Protein AF-0000000068163482 (afdb_homodimer)

Secondary structure (DSSP, 8-state):
------------------HHHHHHHHHHHHHHHHHHHHHHHHHHHHHHHHHHHHHHHHH-HHHHHHHHHHHHHHHHHHHHTT-EEEE-SS-EEEEEEETTTTEEEEEEEEEEEE---------------------------------------------SS--EEEEEEEEE-SSEEEEEEEEEETTEEEEEEEEEEETTS-EEEEEEGGGS-HHHHHHHHHHHHHTT-STTHHHHHHHHHHHHHHHHHHHHHHHHHHHT--/------------------SHHHHHHHHHHHHHHHHHHHHHHHHHHHHHHHHHHHHHHHH-HHHHHHHHHHHHHHHHHHHHTT-EEEE-SS-EEEEEEETTTTEEEEEEEEEEEE----------------------------------------------S--EEEEEEEEE-SSEEEEEEEEEETTEEEEEEEEEEETTS-EEEEEEGGGS-HHHHHHHHHHHHHTT-STTHHHHHHHHHHHHHHHHHHHHHHHHHHHT--

Nearest PDB structures (foldseek):
  7pkq-assembly1_N  TM=6.878E-01  e=1.206E-06  Chlamydomonas reinhardtii
  7te3-assembly1_A  TM=6.929E-01  e=3.164E-06  Homo sapiens
  7pkq-assembly1_M  TM=6.744E-01  e=4.201E-06  Chlamydomonas reinhardtii
  7l24-assembly1_A  TM=4.289E-01  e=8.977E+00  Homo sapiens
  7xnr-assembly1_C  TM=1.596E-01  e=1.305E+00  Severe acute respiratory syndrome coronavirus 2

Solvent-accessible surface area (backbone atoms only — not comparable to full-atom values): 29540 Å² total; per-residue (Å²): 136,84,80,78,79,80,78,82,80,79,79,75,81,76,77,76,74,58,67,67,55,55,57,50,49,52,48,48,47,52,49,47,46,50,51,50,50,50,54,53,50,54,39,48,52,54,22,51,54,32,50,50,49,52,52,50,63,73,62,36,61,66,59,51,52,52,49,52,52,32,48,46,48,34,47,50,51,28,61,76,56,58,38,50,76,42,82,52,97,80,38,34,40,30,37,36,78,38,75,76,74,57,25,42,37,36,39,38,37,43,45,62,66,42,64,66,80,69,69,59,75,69,63,72,70,68,73,70,75,66,79,74,79,74,87,70,79,72,83,83,72,86,66,84,70,80,79,68,81,69,75,75,66,74,66,66,71,78,36,73,82,61,30,32,34,41,35,37,38,37,44,37,39,87,67,35,31,41,38,40,31,30,38,32,40,52,76,44,80,40,62,47,32,42,33,36,24,38,66,86,65,49,75,71,36,59,46,64,38,68,74,46,56,72,66,58,47,48,35,51,45,46,34,34,36,53,70,51,56,41,74,72,31,45,63,22,52,51,27,49,17,51,51,48,50,53,51,50,50,53,50,48,45,52,51,52,27,57,70,38,57,127,135,82,82,78,79,82,77,83,80,80,81,76,81,82,79,80,80,65,68,72,67,57,58,60,54,55,53,54,49,52,55,48,49,53,50,35,50,47,32,52,48,26,36,46,51,37,20,50,54,31,49,51,50,52,53,51,62,73,65,38,61,67,61,50,53,52,49,52,53,33,48,47,47,32,47,51,48,26,60,74,57,57,39,50,77,45,82,54,96,78,38,34,39,30,36,36,77,37,74,92,72,59,26,43,38,35,38,36,37,41,41,62,65,43,65,66,77,72,68,63,72,74,62,74,73,71,76,69,79,66,79,77,74,78,75,81,77,82,76,81,78,78,73,81,72,78,81,73,77,76,71,77,66,71,70,63,71,77,42,62,90,62,34,33,34,41,35,35,39,35,42,35,39,90,66,37,31,40,36,40,30,28,36,34,36,71,68,44,78,42,60,45,31,42,32,35,26,37,69,86,64,48,75,72,46,72,47,64,40,66,75,47,54,71,64,56,48,48,54,51,44,53,53,34,37,76,69,52,55,40,72,71,31,48,63,22,51,52,26,49,17,52,51,47,48,52,50,45,49,53,53,30,44,51,50,54,26,59,70,37,56,127

Organism: Acanthamoeba castellanii (strain ATCC 30010 / Neff) (NCBI:txid1257118)

Structure (mmCIF, N/CA/C/O backbone):
data_AF-0000000068163482-model_v1
#
loop_
_entity.id
_entity.type
_entity.pdbx_description
1 polymer 'Mitochondrial glycoprotein'
#
loop_
_atom_site.group_PDB
_atom_site.id
_atom_site.type_symbol
_atom_site.label_atom_id
_atom_site.label_alt_id
_atom_site.label_comp_id
_atom_site.label_asym_id
_atom_site.label_entity_id
_atom_site.label_seq_id
_atom_site.pdbx_PDB_ins_code
_atom_site.Cartn_x
_atom_site.Cartn_y
_atom_site.Cartn_z
_atom_site.occupancy
_atom_site.B_iso_or_equiv
_atom_site.auth_seq_id
_atom_site.auth_comp_id
_atom_site.auth_asym_id
_atom_site.auth_atom_id
_atom_site.pdbx_PDB_model_num
ATOM 1 N N . MET A 1 1 ? -85.688 11.586 39.156 1 23.06 1 MET A N 1
ATOM 2 C CA . MET A 1 1 ? -85.375 10.172 39.031 1 23.06 1 MET A CA 1
ATOM 3 C C . MET A 1 1 ? -85.688 9.656 37.625 1 23.06 1 MET A C 1
ATOM 5 O O . MET A 1 1 ? -86.75 9.18 37.344 1 23.06 1 MET A O 1
ATOM 9 N N . ARG A 1 2 ? -85.25 10.453 36.531 1 25.33 2 ARG A N 1
ATOM 10 C CA . ARG A 1 2 ? -85.562 10.367 35.125 1 25.33 2 ARG A CA 1
ATOM 11 C C . ARG A 1 2 ? -85.125 9.023 34.531 1 25.33 2 ARG A C 1
ATOM 13 O O . ARG A 1 2 ? -84 8.586 34.719 1 25.33 2 ARG A O 1
ATOM 20 N N . ARG A 1 3 ? -86.125 8.062 34.312 1 24.69 3 ARG A N 1
ATOM 21 C CA . ARG A 1 3 ? -86.125 6.66 33.906 1 24.69 3 ARG A CA 1
ATOM 22 C C . ARG A 1 3 ? -85.438 6.488 32.531 1 24.69 3 ARG A C 1
ATOM 24 O O . ARG A 1 3 ? -85.875 7.062 31.547 1 24.69 3 ARG A O 1
ATOM 31 N N . PHE A 1 4 ? -84.062 6.555 32.438 1 29.53 4 PHE A N 1
ATOM 32 C CA . PHE A 1 4 ? -83.25 6.441 31.234 1 29.53 4 PHE A CA 1
ATOM 33 C C . PHE A 1 4 ? -83.562 5.152 30.484 1 29.53 4 PHE A C 1
ATOM 35 O O . PHE A 1 4 ? -83.438 4.059 31.047 1 29.53 4 PHE A O 1
ATOM 42 N N . SER A 1 5 ? -84.625 5.219 29.656 1 27.59 5 SER A N 1
ATOM 43 C CA . SER A 1 5 ? -85.125 4.141 28.812 1 27.59 5 SER A CA 1
ATOM 44 C C . SER A 1 5 ? -84.062 3.445 28.047 1 27.59 5 SER A C 1
ATOM 46 O O . SER A 1 5 ? -83.062 4.094 27.594 1 27.59 5 SER A O 1
ATOM 48 N N . SER A 1 6 ? -83.812 2.09 28.25 1 28.09 6 SER A N 1
ATOM 49 C CA . SER A 1 6 ? -83 0.947 27.875 1 28.09 6 SER A CA 1
ATOM 50 C C . SER A 1 6 ? -83.125 0.635 26.391 1 28.09 6 SER A C 1
ATOM 52 O O . SER A 1 6 ? -84.188 0.1 25.938 1 28.09 6 SER A O 1
ATOM 54 N N . SER A 1 7 ? -82.938 1.639 25.453 1 29.03 7 SER A N 1
ATOM 55 C CA . SER A 1 7 ? -83.125 1.312 24.047 1 29.03 7 SER A CA 1
ATOM 56 C C . SER A 1 7 ? -82.375 0.05 23.656 1 29.03 7 SER A C 1
ATOM 58 O O . SER A 1 7 ? -81.375 -0.261 24.219 1 29.03 7 SER A O 1
ATOM 60 N N . ILE A 1 8 ? -83.062 -0.926 22.922 1 28.77 8 ILE A N 1
ATOM 61 C CA . ILE A 1 8 ? -83 -2.271 22.359 1 28.77 8 ILE A CA 1
ATOM 62 C C . ILE A 1 8 ? -81.812 -2.332 21.359 1 28.77 8 ILE A C 1
ATOM 64 O O . ILE A 1 8 ? -81.875 -1.619 20.359 1 28.77 8 ILE A O 1
ATOM 68 N N . VAL A 1 9 ? -80.5 -2.547 21.797 1 29.45 9 VAL A N 1
ATOM 69 C CA . VAL A 1 9 ? -79.312 -2.721 20.984 1 29.45 9 VAL A CA 1
ATOM 70 C C . VAL A 1 9 ? -79.438 -3.934 20.062 1 29.45 9 VAL A C 1
ATOM 72 O O . VAL A 1 9 ? -79.562 -5.066 20.547 1 29.45 9 VAL A O 1
ATOM 75 N N . ALA A 1 10 ? -80.188 -3.861 18.938 1 29.94 10 ALA A N 1
ATOM 76 C CA . ALA A 1 10 ? -80.375 -4.941 17.969 1 29.94 10 ALA A CA 1
ATOM 77 C C . ALA A 1 10 ? -79.062 -5.496 17.516 1 29.94 10 ALA A C 1
ATOM 79 O O . ALA A 1 10 ? -78.188 -4.734 17.109 1 29.94 10 ALA A O 1
ATOM 80 N N . SER A 1 11 ? -78.562 -6.684 18 1 30.11 11 SER A N 1
ATOM 81 C CA . SER A 1 11 ? -77.375 -7.531 17.719 1 30.11 11 SER A CA 1
ATOM 82 C C . SER A 1 11 ? -77.375 -8.016 16.266 1 30.11 11 SER A C 1
ATOM 84 O O . SER A 1 11 ? -78.188 -8.914 15.914 1 30.11 11 SER A O 1
ATOM 86 N N . GLY A 1 12 ? -77.438 -7.18 15.25 1 29.23 12 GLY A N 1
ATOM 87 C CA . GLY A 1 12 ? -77.438 -7.754 13.914 1 29.23 12 GLY A CA 1
ATOM 88 C C . GLY A 1 12 ? -76.25 -8.719 13.688 1 29.23 12 GLY A C 1
ATOM 89 O O . GLY A 1 12 ? -75.125 -8.461 14.109 1 29.23 12 GLY A O 1
ATOM 90 N N . ARG A 1 13 ? -76.562 -10.094 13.438 1 34.25 13 ARG A N 1
ATOM 91 C CA . ARG A 1 13 ? -75.75 -11.258 13.102 1 34.25 13 ARG A CA 1
ATOM 92 C C . ARG A 1 13 ? -74.875 -10.969 11.906 1 34.25 13 ARG A C 1
ATOM 94 O O . ARG A 1 13 ? -75.312 -10.617 10.828 1 34.25 13 ARG A O 1
ATOM 101 N N . ILE A 1 14 ? -73.688 -10.344 12.141 1 32.22 14 ILE A N 1
ATOM 102 C CA . ILE A 1 14 ? -72.688 -10.25 11.078 1 32.22 14 ILE A CA 1
ATOM 103 C C . ILE A 1 14 ? -72.375 -11.641 10.523 1 32.22 14 ILE A C 1
ATOM 105 O O . ILE A 1 14 ? -72 -12.547 11.273 1 32.22 14 ILE A O 1
ATOM 109 N N . ALA A 1 15 ? -73.062 -12.094 9.477 1 35.25 15 ALA A N 1
ATOM 110 C CA . ALA A 1 15 ? -72.812 -13.281 8.672 1 35.25 15 ALA A CA 1
ATOM 111 C C . ALA A 1 15 ? -71.312 -13.383 8.367 1 35.25 15 ALA A C 1
ATOM 113 O O . ALA A 1 15 ? -70.688 -12.383 8.016 1 35.25 15 ALA A O 1
ATOM 114 N N . SER A 1 16 ? -70.625 -14.352 9.008 1 34.28 16 SER A N 1
ATOM 115 C CA . SER A 1 16 ? -69.25 -14.781 8.844 1 34.28 16 SER A CA 1
ATOM 116 C C . SER A 1 16 ? -68.938 -15.164 7.395 1 34.28 16 SER A C 1
ATOM 118 O O . SER A 1 16 ? -69.562 -16.031 6.832 1 34.28 16 SER A O 1
ATOM 120 N N . SER A 1 17 ? -68.688 -14.156 6.5 1 38.97 17 SER A N 1
ATOM 121 C CA . SER A 1 17 ? -68.188 -14.383 5.148 1 38.97 17 SER A CA 1
ATOM 122 C C . SER A 1 17 ? -67 -15.344 5.145 1 38.97 17 SER A C 1
ATOM 124 O O . SER A 1 17 ? -65.875 -14.922 5.258 1 38.97 17 SER A O 1
ATOM 126 N N . SER A 1 18 ? -67.125 -16.484 5.836 1 38.03 18 SER A N 1
ATOM 127 C CA . SER A 1 18 ? -66.125 -17.516 5.812 1 38.03 18 SER A CA 1
ATOM 128 C C . SER A 1 18 ? -65.875 -18.031 4.398 1 38.03 18 SER A C 1
ATOM 130 O O . SER A 1 18 ? -64.938 -18.797 4.16 1 38.03 18 SER A O 1
ATOM 132 N N . ALA A 1 19 ? -66.875 -17.859 3.523 1 44.88 19 ALA A N 1
ATOM 133 C CA . ALA A 1 19 ? -66.688 -18.562 2.258 1 44.88 19 ALA A CA 1
ATOM 134 C C . ALA A 1 19 ? -65.5 -17.938 1.457 1 44.88 19 ALA A C 1
ATOM 136 O O . ALA A 1 19 ? -64.812 -18.641 0.732 1 44.88 19 ALA A O 1
ATOM 137 N N . LEU A 1 20 ? -65.375 -16.594 1.552 1 44.81 20 LEU A N 1
ATOM 138 C CA . LEU A 1 20 ? -64.375 -16 0.688 1 44.81 20 LEU A CA 1
ATOM 139 C C . LEU A 1 20 ? -62.969 -16.391 1.157 1 44.81 20 LEU A C 1
ATOM 141 O O . LEU A 1 20 ? -62.031 -16.344 0.375 1 44.81 20 LEU A O 1
ATOM 145 N N . VAL A 1 21 ? -62.812 -16.781 2.434 1 43.59 21 VAL A N 1
ATOM 146 C CA . VAL A 1 21 ? -61.469 -17.078 2.887 1 43.59 21 VAL A CA 1
ATOM 147 C C . VAL A 1 21 ? -61.031 -18.453 2.359 1 43.59 21 VAL A C 1
ATOM 149 O O . VAL A 1 21 ? -59.844 -18.672 2.104 1 43.59 21 VAL A O 1
ATOM 152 N N . ARG A 1 22 ? -61.938 -19.406 2.062 1 47.34 22 ARG A N 1
ATOM 153 C CA . ARG A 1 22 ? -61.469 -20.719 1.646 1 47.34 22 ARG A CA 1
ATOM 154 C C . ARG A 1 22 ? -60.969 -20.703 0.204 1 47.34 22 ARG A C 1
ATOM 156 O O . ARG A 1 22 ? -60.062 -21.469 -0.158 1 47.34 22 ARG A O 1
ATOM 163 N N . THR A 1 23 ? -61.562 -19.891 -0.585 1 45.09 23 THR A N 1
ATOM 164 C CA . THR A 1 23 ? -61.094 -19.891 -1.959 1 45.09 23 THR A CA 1
ATOM 165 C C . THR A 1 23 ? -59.75 -19.156 -2.055 1 45.09 23 THR A C 1
ATOM 167 O O . THR A 1 23 ? -58.875 -19.547 -2.836 1 45.09 23 THR A O 1
ATOM 170 N N . ALA A 1 24 ? -59.531 -18.188 -1.186 1 50.47 24 ALA A N 1
ATOM 171 C CA . ALA A 1 24 ? -58.25 -17.516 -1.262 1 50.47 24 ALA A CA 1
ATOM 172 C C . ALA A 1 24 ? -57.125 -18.406 -0.782 1 50.47 24 ALA A C 1
ATOM 174 O O . ALA A 1 24 ? -56 -18.359 -1.31 1 50.47 24 ALA A O 1
ATOM 175 N N . VAL A 1 25 ? -57.5 -19.25 0.17 1 53.38 25 VAL A N 1
ATOM 176 C CA . VAL A 1 25 ? -56.469 -20.156 0.682 1 53.38 25 VAL A CA 1
ATOM 177 C C . VAL A 1 25 ? -56.156 -21.219 -0.365 1 53.38 25 VAL A C 1
ATOM 179 O O . VAL A 1 25 ? -54.969 -21.594 -0.53 1 53.38 25 VAL A O 1
ATOM 182 N N . LEU A 1 26 ? -57.188 -21.609 -0.99 1 54.16 26 LEU A N 1
ATOM 183 C CA . LEU A 1 26 ? -56.906 -22.578 -2.045 1 54.16 26 LEU A CA 1
ATOM 184 C C . LEU A 1 26 ? -56.156 -21.922 -3.193 1 54.16 26 LEU A C 1
ATOM 186 O O . LEU A 1 26 ? -55.312 -22.547 -3.834 1 54.16 26 LEU A O 1
ATOM 190 N N . GLY A 1 27 ? -56.438 -20.734 -3.455 1 54.62 27 GLY A N 1
ATOM 191 C CA . GLY A 1 27 ? -55.688 -20 -4.461 1 54.62 27 GLY A CA 1
ATOM 192 C C . GLY A 1 27 ? -54.281 -19.688 -4.035 1 54.62 27 GLY A C 1
ATOM 193 O O . GLY A 1 27 ? -53.344 -19.703 -4.855 1 54.62 27 GLY A O 1
ATOM 194 N N . GLN A 1 28 ? -54.125 -19.375 -2.742 1 59.38 28 GLN A N 1
ATOM 195 C CA . GLN A 1 28 ? -52.781 -19.078 -2.211 1 59.38 28 GLN A CA 1
ATOM 196 C C . GLN A 1 28 ? -51.906 -20.344 -2.201 1 59.38 28 GLN A C 1
ATOM 198 O O . GLN A 1 28 ? -50.719 -20.266 -2.438 1 59.38 28 GLN A O 1
ATOM 203 N N . GLY A 1 29 ? -52.594 -21.391 -1.874 1 57.44 29 GLY A N 1
ATOM 204 C CA . GLY A 1 29 ? -51.844 -22.641 -1.916 1 57.44 29 GLY A CA 1
ATOM 205 C C . GLY A 1 29 ? -51.344 -23 -3.307 1 57.44 29 GLY A C 1
ATOM 206 O O . GLY A 1 29 ? -50.219 -23.469 -3.473 1 57.44 29 GLY A O 1
ATOM 207 N N . ARG A 1 30 ? -52.281 -22.922 -4.238 1 62.91 30 ARG A N 1
ATOM 208 C CA . ARG A 1 30 ? -51.906 -23.219 -5.613 1 62.91 30 ARG A CA 1
ATOM 209 C C . ARG A 1 30 ? -50.844 -22.25 -6.098 1 62.91 30 ARG A C 1
ATOM 211 O O . ARG A 1 30 ? -49.906 -22.641 -6.805 1 62.91 30 ARG A O 1
ATOM 218 N N . LEU A 1 31 ? -51.062 -20.984 -5.699 1 65.75 31 LEU A N 1
ATOM 219 C CA . LEU A 1 31 ? -50.031 -20 -6.074 1 65.75 31 LEU A CA 1
ATOM 220 C C . LEU A 1 31 ? -48.719 -20.281 -5.379 1 65.75 31 LEU A C 1
ATOM 222 O O . LEU A 1 31 ? -47.656 -20.172 -5.992 1 65.75 31 LEU A O 1
ATOM 226 N N . ALA A 1 32 ? -48.875 -20.719 -4.113 1 69.88 32 ALA A N 1
ATOM 227 C CA . ALA A 1 32 ? -47.688 -21.078 -3.369 1 69.88 32 ALA A CA 1
ATOM 228 C C . ALA A 1 32 ? -47 -22.312 -3.967 1 69.88 32 ALA A C 1
ATOM 230 O O . ALA A 1 32 ? -45.781 -22.375 -4.066 1 69.88 32 ALA A O 1
ATOM 231 N N . ALA A 1 33 ? -47.844 -23.141 -4.355 1 72.88 33 ALA A N 1
ATOM 232 C CA . ALA A 1 33 ? -47.312 -24.359 -4.965 1 72.88 33 ALA A CA 1
ATOM 233 C C . ALA A 1 33 ? -46.656 -24.047 -6.316 1 72.88 33 ALA A C 1
ATOM 235 O O . ALA A 1 33 ? -45.625 -24.609 -6.648 1 72.88 33 ALA A O 1
ATOM 236 N N . THR A 1 34 ? -47.281 -23.156 -7.035 1 77.88 34 THR A N 1
ATOM 237 C CA . THR A 1 34 ? -46.719 -22.75 -8.32 1 77.88 34 THR A CA 1
ATOM 238 C C . THR A 1 34 ? -45.375 -22.031 -8.133 1 77.88 34 THR A C 1
ATOM 240 O O . THR A 1 34 ? -44.438 -22.266 -8.859 1 77.88 34 THR A O 1
ATOM 243 N N . TYR A 1 35 ? -45.375 -21.266 -7.074 1 80.62 35 TYR A N 1
ATOM 244 C CA . TYR A 1 35 ? -44.125 -20.531 -6.805 1 80.62 35 TYR A CA 1
ATOM 245 C C . TYR A 1 35 ? -43.031 -21.484 -6.324 1 80.62 35 TYR A C 1
ATOM 247 O O . TYR A 1 35 ? -41.875 -21.328 -6.699 1 80.62 35 TYR A O 1
ATOM 255 N N . ALA A 1 36 ? -43.5 -22.453 -5.566 1 82.06 36 ALA A N 1
ATOM 256 C CA . ALA A 1 36 ? -42.531 -23.453 -5.082 1 82.06 36 ALA A CA 1
ATOM 257 C C . ALA A 1 36 ? -42 -24.281 -6.234 1 82.06 36 ALA A C 1
ATOM 259 O O . ALA A 1 36 ? -40.781 -24.578 -6.281 1 82.06 36 ALA A O 1
ATOM 260 N N . THR A 1 37 ? -42.844 -24.594 -7.102 1 83.81 37 THR A N 1
ATOM 261 C CA . THR A 1 37 ? -42.438 -25.375 -8.266 1 83.81 37 THR A CA 1
ATOM 262 C C . THR A 1 37 ? -41.5 -24.547 -9.156 1 83.81 37 THR A C 1
ATOM 264 O O . THR A 1 37 ? -40.5 -25.047 -9.672 1 83.81 37 THR A O 1
ATOM 267 N N . LYS A 1 38 ? -41.781 -23.344 -9.305 1 86.06 38 LYS A N 1
ATOM 268 C CA . LYS A 1 38 ? -40.969 -22.469 -10.109 1 86.06 38 LYS A CA 1
ATOM 269 C C . LYS A 1 38 ? -39.562 -22.312 -9.508 1 86.06 38 LYS A C 1
ATOM 271 O O . LYS A 1 38 ? -38.562 -22.297 -10.234 1 86.06 38 LYS A O 1
ATOM 276 N N . LYS A 1 39 ? -39.531 -22.266 -8.172 1 84.25 39 LYS A N 1
ATOM 277 C CA . LYS A 1 39 ? -38.25 -22.156 -7.473 1 84.25 39 LYS A CA 1
ATOM 278 C C . LYS A 1 39 ? -37.406 -23.406 -7.668 1 84.25 39 LYS A C 1
ATOM 280 O O . LYS A 1 39 ? -36.188 -23.328 -7.953 1 84.25 39 LYS A O 1
ATOM 285 N N . ARG A 1 40 ? -38.125 -24.5 -7.66 1 86.94 40 ARG A N 1
ATOM 286 C CA . ARG A 1 40 ? -37.406 -25.766 -7.816 1 86.94 40 ARG A CA 1
ATOM 287 C C . ARG A 1 40 ? -36.906 -25.938 -9.25 1 86.94 40 ARG A C 1
ATOM 289 O O . ARG A 1 40 ? -35.812 -26.438 -9.484 1 86.94 40 ARG A O 1
ATOM 296 N N . ASN A 1 41 ? -37.688 -25.5 -10.141 1 90.31 41 ASN A N 1
ATOM 297 C CA . ASN A 1 41 ? -37.312 -25.594 -11.547 1 90.31 41 ASN A CA 1
ATOM 298 C C . ASN A 1 41 ? -36.125 -24.703 -11.867 1 90.31 41 ASN A C 1
ATOM 300 O O . ASN A 1 41 ? -35.219 -25.109 -12.602 1 90.31 41 ASN A O 1
ATOM 304 N N . ALA A 1 42 ? -36.062 -23.516 -11.289 1 91.38 42 ALA A N 1
ATOM 305 C CA . ALA A 1 42 ? -34.938 -22.594 -11.523 1 91.38 42 ALA A CA 1
ATOM 306 C C . ALA A 1 42 ? -33.625 -23.156 -10.992 1 91.38 42 ALA A C 1
ATOM 308 O O . ALA A 1 42 ? -32.594 -23.031 -11.641 1 91.38 42 ALA A O 1
ATOM 309 N N . GLU A 1 43 ? -33.719 -23.797 -9.844 1 93.5 43 GLU A N 1
ATOM 310 C CA . GLU A 1 43 ? -32.531 -24.391 -9.273 1 93.5 43 GLU A CA 1
ATOM 311 C C . GLU A 1 43 ? -32.031 -25.578 -10.109 1 93.5 43 GLU A C 1
ATOM 313 O O . GLU A 1 43 ? -30.844 -25.766 -10.305 1 93.5 43 GLU A O 1
ATOM 318 N N . THR A 1 44 ? -32.969 -26.328 -10.562 1 94.12 44 THR A N 1
ATOM 319 C CA . THR A 1 44 ? -32.625 -27.469 -11.406 1 94.12 44 THR A CA 1
ATOM 320 C C . THR A 1 44 ? -31.938 -27.016 -12.695 1 94.12 44 THR A C 1
ATOM 322 O O . THR A 1 44 ? -31.016 -27.656 -13.172 1 94.12 44 THR A O 1
ATOM 325 N N . GLU A 1 45 ? -32.438 -25.969 -13.242 1 95.06 45 GLU A N 1
ATOM 326 C CA . GLU A 1 45 ? -31.828 -25.422 -14.453 1 95.06 45 GLU A CA 1
ATOM 327 C C . GLU A 1 45 ? -30.406 -24.938 -14.18 1 95.06 45 GLU A C 1
ATOM 329 O O . GLU A 1 45 ? -29.5 -25.125 -15.008 1 95.06 45 GLU A O 1
ATOM 334 N N . LEU A 1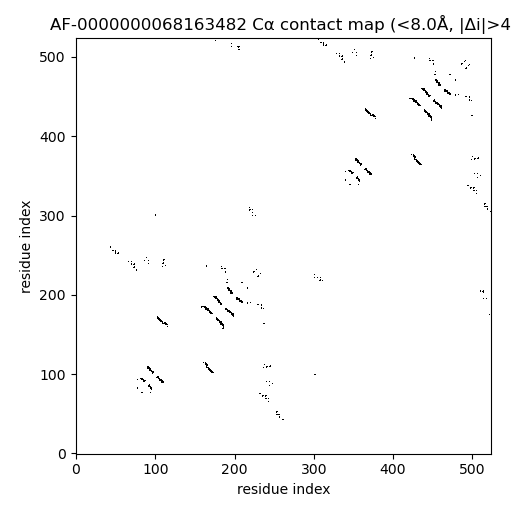 46 ? -30.156 -24.266 -13.078 1 96.19 46 LEU A N 1
ATOM 335 C CA . LEU A 1 46 ? -28.828 -23.828 -12.68 1 96.19 46 LEU A CA 1
ATOM 336 C C . LEU A 1 46 ? -27.891 -25.016 -12.523 1 96.19 46 LEU A C 1
ATOM 338 O O . LEU A 1 46 ? -26.75 -24.984 -13 1 96.19 46 LEU A O 1
ATOM 342 N N . HIS A 1 47 ? -28.438 -26.062 -11.891 1 96.62 47 HIS A N 1
ATOM 343 C CA . HIS A 1 47 ? -27.672 -27.281 -11.711 1 96.62 47 HIS A CA 1
ATOM 344 C C . HIS A 1 47 ? -27.25 -27.875 -13.047 1 96.62 47 HIS A C 1
ATOM 346 O O . HIS A 1 47 ? -26.094 -28.266 -13.227 1 96.62 47 HIS A O 1
ATOM 352 N N . SER A 1 48 ? -28.188 -27.922 -13.93 1 96.81 48 SER A N 1
ATOM 353 C CA . SER A 1 48 ? -27.922 -28.516 -15.234 1 96.81 48 SER A CA 1
ATOM 354 C C . SER A 1 48 ? -26.844 -27.734 -15.984 1 96.81 48 SER A C 1
ATOM 356 O O . SER A 1 48 ? -26.016 -28.328 -16.672 1 96.81 48 SER A O 1
ATOM 358 N N . TYR A 1 49 ? -26.938 -26.438 -15.914 1 97.12 49 TYR A N 1
ATOM 359 C CA . TYR A 1 49 ? -25.922 -25.609 -16.562 1 97.12 49 TYR A CA 1
ATOM 360 C C . TYR A 1 49 ? -24.531 -25.969 -16.047 1 97.12 49 TYR A C 1
ATOM 362 O O . TYR A 1 49 ? -23.609 -26.188 -16.844 1 97.12 49 TYR A O 1
ATOM 370 N N . PHE A 1 50 ? -24.375 -26.078 -14.789 1 97.56 50 PHE A N 1
ATOM 371 C CA . PHE A 1 50 ? -23.062 -26.266 -14.211 1 97.56 50 PHE A CA 1
ATOM 372 C C . PHE A 1 50 ? -22.609 -27.719 -14.359 1 97.56 50 PHE A C 1
ATOM 374 O O . PHE A 1 50 ? -21.422 -28 -14.445 1 97.56 50 PHE A O 1
ATOM 381 N N . GLU A 1 51 ? -23.547 -28.578 -14.383 1 96.94 51 GLU A N 1
ATOM 382 C CA . GLU A 1 51 ? -23.219 -29.953 -14.703 1 96.94 51 GLU A CA 1
ATOM 383 C C . GLU A 1 51 ? -22.562 -30.062 -16.078 1 96.94 51 GLU A C 1
ATOM 385 O O . GLU A 1 51 ? -21.547 -30.734 -16.25 1 96.94 51 GLU A O 1
ATOM 390 N N . LYS A 1 52 ? -23.141 -29.344 -17 1 97.38 52 LYS A N 1
ATOM 391 C CA . LYS A 1 52 ? -22.578 -29.297 -18.344 1 97.38 52 LYS A CA 1
ATOM 392 C C . LYS A 1 52 ? -21.203 -28.625 -18.344 1 97.38 52 LYS A C 1
ATOM 394 O O . LYS A 1 52 ? -20.297 -29.047 -19.047 1 97.38 52 LYS A O 1
ATOM 399 N N . GLU A 1 53 ? -21.062 -27.609 -17.609 1 96.75 53 GLU A N 1
ATOM 400 C CA . GLU A 1 53 ? -19.797 -26.875 -17.516 1 96.75 53 GLU A CA 1
ATOM 401 C C . GLU A 1 53 ? -18.688 -27.766 -16.969 1 96.75 53 GLU A C 1
ATOM 403 O O . GLU A 1 53 ? -17.562 -27.75 -17.484 1 96.75 53 GLU A O 1
ATOM 408 N N . VAL A 1 54 ? -18.969 -28.547 -15.969 1 95.94 54 VAL A N 1
ATOM 409 C CA . VAL A 1 54 ? -18 -29.453 -15.391 1 95.94 54 VAL A CA 1
ATOM 410 C C . VAL A 1 54 ? -17.562 -30.484 -16.438 1 95.94 54 VAL A C 1
ATOM 412 O O . VAL A 1 54 ? -16.375 -30.781 -16.562 1 95.94 54 VAL A O 1
ATOM 415 N N . GLU A 1 55 ? -18.5 -30.984 -17.125 1 96.12 55 GLU A N 1
ATOM 416 C CA . GLU A 1 55 ? -18.203 -31.953 -18.172 1 96.12 55 GLU A CA 1
ATOM 417 C C . GLU A 1 55 ? -17.297 -31.359 -19.234 1 96.12 55 GLU A C 1
ATOM 419 O O . GLU A 1 55 ? -16.344 -32 -19.688 1 96.12 55 GLU A O 1
ATOM 424 N N . LEU A 1 56 ? -17.547 -30.141 -19.625 1 95.69 56 LEU A N 1
ATOM 425 C CA . LEU A 1 56 ? -16.734 -29.453 -20.625 1 95.69 56 LEU A CA 1
ATOM 426 C C . LEU A 1 56 ? -15.312 -29.266 -20.125 1 95.69 56 LEU A C 1
ATOM 428 O O . LEU A 1 56 ? -14.352 -29.484 -20.875 1 95.69 56 LEU A O 1
ATOM 432 N N . LEU A 1 57 ? -15.148 -28.859 -18.938 1 94.38 57 LEU A N 1
ATOM 433 C CA . LEU A 1 57 ? -13.836 -28.625 -18.344 1 94.38 57 LEU A CA 1
ATOM 434 C C . LEU A 1 57 ? -13.047 -29.922 -18.234 1 94.38 57 LEU A C 1
ATOM 436 O O . LEU A 1 57 ? -11.844 -29.953 -18.5 1 94.38 57 LEU A O 1
ATOM 440 N N . ASP A 1 58 ? -13.805 -31 -17.938 1 93.12 58 ASP A N 1
ATOM 441 C CA . ASP A 1 58 ? -13.156 -32.281 -17.75 1 93.12 58 ASP A CA 1
ATOM 442 C C . ASP A 1 58 ? -12.703 -32.875 -19.078 1 93.12 58 ASP A C 1
ATOM 444 O O . ASP A 1 58 ? -11.742 -33.656 -19.141 1 93.12 58 ASP A O 1
ATOM 448 N N . GLN A 1 59 ? -13.336 -32.438 -20.125 1 93.75 59 GLN A N 1
ATOM 449 C CA . GLN A 1 59 ? -13.055 -33.031 -21.422 1 93.75 59 GLN A CA 1
ATOM 450 C C . GLN A 1 59 ? -12.109 -32.156 -22.25 1 93.75 59 GLN A C 1
ATOM 452 O O . GLN A 1 59 ? -11.672 -32.531 -23.328 1 93.75 59 GLN A O 1
ATOM 457 N N . ASP A 1 60 ? -11.781 -31.047 -21.734 1 93.19 60 ASP A N 1
ATOM 458 C CA . ASP A 1 60 ? -10.945 -30.109 -22.469 1 93.19 60 ASP A CA 1
ATOM 459 C C . ASP A 1 60 ? -9.484 -30.531 -22.438 1 93.19 60 ASP A C 1
ATOM 461 O O . ASP A 1 60 ? -8.711 -30.062 -21.609 1 93.19 60 ASP A O 1
ATOM 465 N N . GLU A 1 61 ? -9.078 -31.281 -23.391 1 93.75 61 GLU A N 1
ATOM 466 C CA . GLU A 1 61 ? -7.727 -31.828 -23.438 1 93.75 61 GLU A CA 1
ATOM 467 C C . GLU A 1 61 ? -6.691 -30.75 -23.75 1 93.75 61 GLU A C 1
ATOM 469 O O . GLU A 1 61 ? -5.559 -30.828 -23.266 1 93.75 61 GLU A O 1
ATOM 474 N N . GLU A 1 62 ? -7.074 -29.828 -24.484 1 92.75 62 GLU A N 1
ATOM 475 C CA . GLU A 1 62 ? -6.168 -28.734 -24.797 1 92.75 62 GLU A CA 1
ATOM 476 C C . GLU A 1 62 ? -5.824 -27.922 -23.547 1 92.75 62 GLU A C 1
ATOM 478 O O . GLU A 1 62 ? -4.664 -27.578 -23.328 1 92.75 62 GLU A O 1
ATOM 483 N N . ALA A 1 63 ? -6.812 -27.625 -22.781 1 90.94 63 ALA A N 1
ATOM 484 C CA . ALA A 1 63 ? -6.594 -26.891 -21.531 1 90.94 63 ALA A CA 1
ATOM 485 C C . ALA A 1 63 ? -5.707 -27.688 -20.578 1 90.94 63 ALA A C 1
ATOM 487 O O . ALA A 1 63 ? -4.848 -27.109 -19.906 1 90.94 63 ALA A O 1
ATOM 488 N N . LYS A 1 64 ? -5.922 -28.922 -20.562 1 93.19 64 LYS A N 1
ATOM 489 C CA . LYS A 1 64 ? -5.113 -29.781 -19.703 1 93.19 64 LYS A CA 1
ATOM 490 C C . LYS A 1 64 ? -3.652 -29.766 -20.141 1 93.19 64 LYS A C 1
ATOM 492 O O . LYS A 1 64 ? -2.75 -29.734 -19.297 1 93.19 64 LYS A O 1
ATOM 497 N N . THR A 1 65 ? -3.494 -29.859 -21.391 1 95.31 65 THR A N 1
ATOM 498 C CA . THR A 1 65 ? -2.135 -29.828 -21.922 1 95.31 65 THR A CA 1
ATOM 499 C C . THR A 1 65 ? -1.459 -28.5 -21.609 1 95.31 65 THR A C 1
ATOM 501 O O . THR A 1 65 ? -0.289 -28.469 -21.219 1 95.31 65 THR A O 1
ATOM 504 N N . GLN A 1 66 ? -2.178 -27.438 -21.781 1 94 66 GLN A N 1
ATOM 505 C CA . GLN A 1 66 ? -1.65 -26.125 -21.469 1 94 66 GLN A CA 1
ATOM 506 C C . GLN A 1 66 ? -1.298 -26 -19.984 1 94 66 GLN A C 1
ATOM 508 O O . GLN A 1 66 ? -0.259 -25.438 -19.625 1 94 66 GLN A O 1
ATOM 513 N N . ASP A 1 67 ? -2.131 -26.547 -19.188 1 94.12 67 ASP A N 1
ATOM 514 C CA . ASP A 1 67 ? -1.886 -26.516 -17.75 1 94.12 67 ASP A CA 1
ATOM 515 C C . ASP A 1 67 ? -0.605 -27.266 -17.391 1 94.12 67 ASP A C 1
ATOM 517 O O . ASP A 1 67 ? 0.148 -26.844 -16.516 1 94.12 67 ASP A O 1
ATOM 521 N N . GLN A 1 68 ? -0.45 -28.344 -18.047 1 95.94 68 GLN A N 1
ATOM 522 C CA . GLN A 1 68 ? 0.751 -29.141 -17.797 1 95.94 68 GLN A CA 1
ATOM 523 C C . GLN A 1 68 ? 2.01 -28.359 -18.172 1 95.94 68 GLN A C 1
ATOM 525 O O . GLN A 1 68 ? 3.018 -28.422 -17.469 1 95.94 68 GLN A O 1
ATOM 530 N N . GLU A 1 69 ? 1.943 -27.656 -19.219 1 96.12 69 GLU A N 1
ATOM 531 C CA . GLU A 1 69 ? 3.074 -26.844 -19.656 1 96.12 69 GLU A CA 1
ATOM 532 C C . GLU A 1 69 ? 3.348 -25.719 -18.656 1 96.12 69 GLU A C 1
ATOM 534 O O . GLU A 1 69 ? 4.504 -25.422 -18.344 1 96.12 69 GLU A O 1
ATOM 539 N N . LEU A 1 70 ? 2.336 -25.109 -18.281 1 95.62 70 LEU A N 1
ATOM 540 C CA . LEU A 1 70 ? 2.465 -24.031 -17.297 1 95.62 70 LEU A CA 1
ATOM 541 C C . LEU A 1 70 ? 3.023 -24.562 -15.977 1 95.62 70 LEU A C 1
ATOM 543 O O . LEU A 1 70 ? 3.877 -23.938 -15.359 1 95.62 70 LEU A O 1
ATOM 547 N N . GLN A 1 71 ? 2.52 -25.734 -15.625 1 96.44 71 GLN A N 1
ATOM 548 C CA . GLN A 1 71 ? 3.029 -26.359 -14.414 1 96.44 71 GLN A CA 1
ATOM 549 C C . GLN A 1 71 ? 4.52 -26.656 -14.531 1 96.44 71 GLN A C 1
ATOM 551 O O . GLN A 1 71 ? 5.273 -26.484 -13.57 1 96.44 71 GLN A O 1
ATOM 556 N N . LYS A 1 72 ? 4.902 -27.062 -15.648 1 96.88 72 LYS A N 1
ATOM 557 C CA . LYS A 1 72 ? 6.316 -27.359 -15.883 1 96.88 72 LYS A CA 1
ATOM 558 C C . LYS A 1 72 ? 7.168 -26.094 -15.734 1 96.88 72 LYS A C 1
ATOM 560 O O . LYS A 1 72 ? 8.25 -26.156 -15.148 1 96.88 72 LYS A O 1
ATOM 565 N N . ARG A 1 73 ? 6.711 -24.984 -16.25 1 94.75 73 ARG A N 1
ATOM 566 C CA . ARG A 1 73 ? 7.422 -23.719 -16.125 1 94.75 73 ARG A CA 1
ATOM 567 C C . ARG A 1 73 ? 7.602 -23.328 -14.664 1 94.75 73 ARG A C 1
ATOM 569 O O . ARG A 1 73 ? 8.688 -22.906 -14.258 1 94.75 73 ARG A O 1
ATOM 576 N N . LEU A 1 74 ? 6.586 -23.5 -13.945 1 96.12 74 LEU A N 1
ATOM 577 C CA . LEU A 1 74 ? 6.629 -23.188 -12.523 1 96.12 74 LEU A CA 1
ATOM 578 C C . LEU A 1 74 ? 7.578 -24.125 -11.789 1 96.12 74 LEU A C 1
ATOM 580 O O . LEU A 1 74 ? 8.398 -23.672 -10.984 1 96.12 74 LEU A O 1
ATOM 584 N N . ASP A 1 75 ? 7.492 -25.391 -12.109 1 96.75 75 ASP A N 1
ATOM 585 C CA . ASP A 1 75 ? 8.336 -26.391 -11.469 1 96.75 75 ASP A CA 1
ATOM 586 C C . ASP A 1 75 ? 9.805 -26.172 -11.805 1 96.75 75 ASP A C 1
ATOM 588 O O . ASP A 1 75 ? 10.68 -26.344 -10.945 1 96.75 75 ASP A O 1
ATOM 592 N N . ASP A 1 76 ? 10.055 -25.859 -13.008 1 96.81 76 ASP A N 1
ATOM 593 C CA . ASP A 1 76 ? 11.43 -25.625 -13.43 1 96.81 76 ASP A CA 1
ATOM 594 C C . ASP A 1 76 ? 12.047 -24.453 -12.664 1 96.81 76 ASP A C 1
ATOM 596 O O . ASP A 1 76 ? 13.188 -24.547 -12.203 1 96.81 76 ASP A O 1
ATOM 600 N N . TRP A 1 77 ? 11.328 -23.438 -12.562 1 96 77 TRP A N 1
ATOM 601 C CA . TRP A 1 77 ? 11.789 -22.297 -11.789 1 96 77 TRP A CA 1
ATOM 602 C C . TRP A 1 77 ? 12.008 -22.672 -10.328 1 96 77 TRP A C 1
ATOM 604 O O . TRP A 1 77 ? 13.055 -22.359 -9.75 1 96 77 TRP A O 1
ATOM 614 N N . ALA A 1 78 ? 11.039 -23.344 -9.734 1 96.81 78 ALA A N 1
ATOM 615 C CA . ALA A 1 78 ? 11.102 -23.734 -8.328 1 96.81 78 ALA A CA 1
ATOM 616 C C . ALA A 1 78 ? 12.305 -24.641 -8.07 1 96.81 78 ALA A C 1
ATOM 618 O O . ALA A 1 78 ? 13.016 -24.469 -7.074 1 96.81 78 ALA A O 1
ATOM 619 N N . LYS A 1 79 ? 12.508 -25.562 -8.977 1 96.25 79 LYS A N 1
ATOM 620 C CA . LYS A 1 79 ? 13.617 -26.5 -8.836 1 96.25 79 LYS A CA 1
ATOM 621 C C . LYS A 1 79 ? 14.961 -25.781 -8.969 1 96.25 79 LYS A C 1
ATOM 623 O O . LYS A 1 79 ? 15.875 -26.016 -8.18 1 96.25 79 LYS A O 1
ATOM 628 N N . ARG A 1 80 ? 15.047 -24.922 -9.906 1 94.38 80 ARG A N 1
ATOM 629 C CA . ARG A 1 80 ? 16.281 -24.203 -10.188 1 94.38 80 ARG A CA 1
ATOM 630 C C . ARG A 1 80 ? 16.719 -23.375 -8.984 1 94.38 80 ARG A C 1
ATOM 632 O O . ARG A 1 80 ? 17.906 -23.266 -8.688 1 94.38 80 ARG A O 1
ATOM 639 N N . PHE A 1 81 ? 15.758 -22.875 -8.281 1 94.81 81 PHE A N 1
ATOM 640 C CA . PHE A 1 81 ? 16.094 -21.953 -7.199 1 94.81 81 PHE A CA 1
ATOM 641 C C . PHE A 1 81 ? 15.703 -22.547 -5.848 1 94.81 81 PHE A C 1
ATOM 643 O O . PHE A 1 81 ? 15.617 -21.812 -4.852 1 94.81 81 PHE A O 1
ATOM 650 N N . HIS A 1 82 ? 15.367 -23.797 -5.797 1 95 82 HIS A N 1
ATOM 651 C CA . HIS A 1 82 ? 15.172 -24.594 -4.594 1 95 82 HIS A CA 1
ATOM 652 C C . HIS A 1 82 ? 13.992 -24.078 -3.775 1 95 82 HIS A C 1
ATOM 654 O O . HIS A 1 82 ? 14.078 -23.969 -2.551 1 95 82 HIS A O 1
ATOM 660 N N . PHE A 1 83 ? 12.93 -23.734 -4.453 1 97.31 83 PHE A N 1
ATOM 661 C CA . PHE A 1 83 ? 11.703 -23.328 -3.77 1 97.31 83 PHE A CA 1
ATOM 662 C C . PHE A 1 83 ? 10.75 -24.5 -3.604 1 97.31 83 PHE A C 1
ATOM 664 O O . PHE A 1 83 ? 10.648 -25.359 -4.492 1 97.31 83 PHE A O 1
ATOM 671 N N . ASN A 1 84 ? 10.102 -24.5 -2.451 1 97.81 84 ASN A N 1
ATOM 672 C CA . ASN A 1 84 ? 8.891 -25.297 -2.268 1 97.81 84 ASN A CA 1
ATOM 673 C C . ASN A 1 84 ? 7.637 -24.469 -2.523 1 97.81 84 ASN A C 1
ATOM 675 O O . ASN A 1 84 ? 7.363 -23.516 -1.806 1 97.81 84 ASN A O 1
ATOM 679 N N . VAL A 1 85 ? 6.84 -24.875 -3.516 1 97.38 85 VAL A N 1
ATOM 680 C CA . VAL A 1 85 ? 5.703 -24.062 -3.928 1 97.38 85 VAL A CA 1
ATOM 681 C C . VAL A 1 85 ? 4.41 -24.672 -3.4 1 97.38 85 VAL A C 1
ATOM 683 O O . VAL A 1 85 ? 4.188 -25.875 -3.531 1 97.38 85 VAL A O 1
ATOM 686 N N . ASN A 1 86 ? 3.623 -23.859 -2.799 1 95.69 86 ASN A N 1
ATOM 687 C CA . ASN A 1 86 ? 2.291 -24.219 -2.326 1 95.69 86 ASN A CA 1
ATOM 688 C C . ASN A 1 86 ? 1.223 -23.281 -2.881 1 95.69 86 ASN A C 1
ATOM 690 O O . ASN A 1 86 ? 1.297 -22.078 -2.691 1 95.69 86 ASN A O 1
ATOM 694 N N . MET A 1 87 ? 0.327 -23.859 -3.576 1 91.44 87 MET A N 1
ATOM 695 C CA . MET A 1 87 ? -0.784 -23.078 -4.105 1 91.44 87 MET A CA 1
ATOM 696 C C . MET A 1 87 ? -1.927 -23 -3.1 1 91.44 87 MET A C 1
ATOM 698 O O . MET A 1 87 ? -2.682 -23.969 -2.938 1 91.44 87 MET A O 1
ATOM 702 N N . GLY A 1 88 ? -2.006 -21.906 -2.408 1 87.44 88 GLY A N 1
ATOM 703 C CA . GLY A 1 88 ? -3.09 -21.719 -1.456 1 87.44 88 GLY A CA 1
ATOM 704 C C . GLY A 1 88 ? -4.352 -21.156 -2.088 1 87.44 88 GLY A C 1
ATOM 705 O O . GLY A 1 88 ? -4.391 -20.906 -3.295 1 87.44 88 GLY A O 1
ATOM 706 N N . ALA A 1 89 ? -5.355 -20.969 -1.246 1 85.25 89 ALA A N 1
ATOM 707 C CA . ALA A 1 89 ? -6.648 -20.484 -1.717 1 85.25 89 ALA A CA 1
ATOM 708 C C . ALA A 1 89 ? -6.551 -19.031 -2.182 1 85.25 89 ALA A C 1
ATOM 710 O O . ALA A 1 89 ? -7.203 -18.641 -3.154 1 85.25 89 ALA A O 1
ATOM 711 N N . THR A 1 90 ? -5.781 -18.234 -1.562 1 90.25 90 THR A N 1
ATOM 712 C CA . THR A 1 90 ? -5.793 -16.797 -1.834 1 90.25 90 THR A CA 1
ATOM 713 C C . THR A 1 90 ? -4.469 -16.359 -2.449 1 90.25 90 THR A C 1
ATOM 715 O O . THR A 1 90 ? -4.383 -15.273 -3.031 1 90.25 90 THR A O 1
ATOM 718 N N . GLU A 1 91 ? -3.428 -17.266 -2.199 1 92.5 91 GLU A N 1
ATOM 719 C CA . GLU A 1 91 ? -2.111 -16.891 -2.705 1 92.5 91 GLU A CA 1
ATOM 720 C C . GLU A 1 91 ? -1.261 -18.125 -2.992 1 92.5 91 GLU A C 1
ATOM 722 O O . GLU A 1 91 ? -1.553 -19.219 -2.498 1 92.5 91 GLU A O 1
ATOM 727 N N . ILE A 1 92 ? -0.318 -17.891 -3.936 1 96.31 92 ILE A N 1
ATOM 728 C CA . ILE A 1 92 ? 0.71 -18.891 -4.195 1 96.31 92 ILE A CA 1
ATOM 729 C C . ILE A 1 92 ? 1.971 -18.547 -3.402 1 96.31 92 ILE A C 1
ATOM 731 O O . ILE A 1 92 ? 2.467 -17.422 -3.459 1 96.31 92 ILE A O 1
ATOM 735 N N . VAL A 1 93 ? 2.471 -19.547 -2.66 1 97.69 93 VAL A N 1
ATOM 736 C CA . VAL A 1 93 ? 3.578 -19.281 -1.749 1 97.69 93 VAL A CA 1
ATOM 737 C C . VAL A 1 93 ? 4.754 -20.188 -2.074 1 97.69 93 VAL A C 1
ATOM 739 O O . VAL A 1 93 ? 4.602 -21.422 -2.115 1 97.69 93 VAL A O 1
ATOM 742 N N . ALA A 1 94 ? 5.906 -19.609 -2.328 1 97.94 94 ALA A N 1
ATOM 743 C CA . ALA A 1 94 ? 7.16 -20.344 -2.52 1 97.94 94 ALA A CA 1
ATOM 744 C C . ALA A 1 94 ? 8.141 -20.047 -1.388 1 97.94 94 ALA A C 1
ATOM 746 O O . ALA A 1 94 ? 8.438 -18.891 -1.099 1 97.94 94 ALA A O 1
ATOM 747 N N . THR A 1 95 ? 8.68 -21.094 -0.77 1 98.25 95 THR A N 1
ATOM 748 C CA . THR A 1 95 ? 9.539 -20.875 0.389 1 98.25 95 THR A CA 1
ATOM 749 C C . THR A 1 95 ? 10.859 -21.625 0.222 1 98.25 95 THR A C 1
ATOM 751 O O . THR A 1 95 ? 10.914 -22.672 -0.44 1 98.25 95 THR A O 1
ATOM 754 N N . LYS A 1 96 ? 11.914 -21.094 0.775 1 97.19 96 LYS A N 1
ATOM 755 C CA . LYS A 1 96 ? 13.203 -21.766 0.885 1 97.19 96 LYS A CA 1
ATOM 756 C C . LYS A 1 96 ? 14.023 -21.219 2.047 1 97.19 96 LYS A C 1
ATOM 758 O O . LYS A 1 96 ? 13.75 -20.109 2.531 1 97.19 96 LYS A O 1
ATOM 763 N N . LYS A 1 97 ? 14.953 -22.016 2.504 1 95.56 97 LYS A N 1
ATOM 764 C CA . LYS A 1 97 ? 15.984 -21.531 3.418 1 95.56 97 LYS A CA 1
ATOM 765 C C . LYS A 1 97 ? 17.281 -21.219 2.668 1 95.56 97 LYS A C 1
ATOM 767 O O . LYS A 1 97 ? 17.781 -22.031 1.896 1 95.56 97 LYS A O 1
ATOM 772 N N . ASP A 1 98 ? 17.641 -20.016 2.83 1 92.5 98 ASP A N 1
ATOM 773 C CA . ASP A 1 98 ? 18.859 -19.594 2.172 1 92.5 98 ASP A CA 1
ATOM 774 C C . ASP A 1 98 ? 20.047 -19.609 3.145 1 92.5 98 ASP A C 1
ATOM 776 O O . ASP A 1 98 ? 20.141 -18.734 4.008 1 92.5 98 ASP A O 1
ATOM 780 N N . ALA A 1 99 ? 20.969 -20.469 2.994 1 89.44 99 ALA A N 1
ATOM 781 C CA . ALA A 1 99 ? 22.094 -20.672 3.916 1 89.44 99 ALA A CA 1
ATOM 782 C C . ALA A 1 99 ? 23.109 -19.531 3.789 1 89.44 99 ALA A C 1
ATOM 784 O O . ALA A 1 99 ? 23.703 -19.109 4.781 1 89.44 99 ALA A O 1
ATOM 785 N N . ALA A 1 100 ? 23.25 -19.094 2.555 1 88.19 100 ALA A N 1
ATOM 786 C CA . ALA A 1 100 ? 24.25 -18.047 2.326 1 88.19 100 ALA A CA 1
ATOM 787 C C . ALA A 1 100 ? 23.859 -16.75 3.047 1 88.19 100 ALA A C 1
ATOM 789 O O . ALA A 1 100 ? 24.734 -16.062 3.582 1 88.19 100 ALA A O 1
ATOM 790 N N . LEU A 1 101 ? 22.578 -16.531 3.162 1 90.44 101 LEU A N 1
ATOM 791 C CA . LEU A 1 101 ? 22.109 -15.289 3.777 1 90.44 101 LEU A CA 1
ATOM 792 C C . LEU A 1 101 ? 21.625 -15.547 5.203 1 90.44 101 LEU A C 1
ATOM 794 O O . LEU A 1 101 ? 21.281 -14.602 5.922 1 90.44 101 LEU A O 1
ATOM 798 N N . ASN A 1 102 ? 21.672 -16.844 5.602 1 91.19 102 ASN A N 1
ATOM 799 C CA . ASN A 1 102 ? 21.062 -17.203 6.879 1 91.19 102 ASN A CA 1
ATOM 800 C C . ASN A 1 102 ? 19.656 -16.625 7.023 1 91.19 102 ASN A C 1
ATOM 802 O O . ASN A 1 102 ? 19.359 -15.953 8.016 1 91.19 102 ASN A O 1
ATOM 806 N N . ALA A 1 103 ? 18.844 -16.844 6 1 95.12 103 ALA A N 1
ATOM 807 C CA . ALA A 1 103 ? 17.516 -16.234 5.949 1 95.12 103 ALA A CA 1
ATOM 808 C C . ALA A 1 103 ? 16.484 -17.219 5.395 1 95.12 103 ALA A C 1
ATOM 810 O O . ALA A 1 103 ? 16.828 -18.125 4.629 1 95.12 103 ALA A O 1
ATOM 811 N N . ASP A 1 104 ? 15.273 -17.062 5.887 1 97.38 104 ASP A N 1
ATOM 812 C CA . ASP A 1 104 ? 14.125 -17.688 5.246 1 97.38 104 ASP A CA 1
ATOM 813 C C . ASP A 1 104 ? 13.531 -16.797 4.168 1 97.38 104 ASP A C 1
ATOM 815 O O . ASP A 1 104 ? 13.188 -15.633 4.438 1 97.38 104 ASP A O 1
ATOM 819 N N . VAL A 1 105 ? 13.438 -17.328 2.996 1 97.88 105 VAL A N 1
ATOM 820 C CA . VAL A 1 105 ? 12.93 -16.531 1.883 1 97.88 105 VAL A CA 1
ATOM 821 C C . VAL A 1 105 ? 11.555 -17.062 1.46 1 97.88 105 VAL A C 1
ATOM 823 O O . VAL A 1 105 ? 11.391 -18.266 1.224 1 97.88 105 VAL A O 1
ATOM 826 N N . THR A 1 106 ? 10.586 -16.188 1.402 1 98.38 106 THR A N 1
ATOM 827 C CA . THR A 1 106 ? 9.234 -16.516 0.961 1 98.38 106 THR A CA 1
ATOM 828 C C . THR A 1 106 ? 8.805 -15.602 -0.183 1 98.38 106 THR A C 1
ATOM 830 O O . THR A 1 106 ? 8.906 -14.375 -0.081 1 98.38 106 THR A O 1
ATOM 833 N N . VAL A 1 107 ? 8.375 -16.141 -1.242 1 98.12 107 VAL A N 1
ATOM 834 C CA . VAL A 1 107 ? 7.789 -15.398 -2.35 1 98.12 107 VAL A CA 1
ATOM 835 C C . VAL A 1 107 ? 6.285 -15.641 -2.398 1 98.12 107 VAL A C 1
ATOM 837 O O . VAL A 1 107 ? 5.836 -16.781 -2.498 1 98.12 107 VAL A O 1
ATOM 840 N N . LYS A 1 108 ? 5.559 -14.609 -2.303 1 97.81 108 LYS A N 1
ATOM 841 C CA . LYS A 1 108 ? 4.105 -14.664 -2.422 1 97.81 108 LYS A CA 1
ATOM 842 C C . LYS A 1 108 ? 3.639 -14.07 -3.746 1 97.81 108 LYS A C 1
ATOM 844 O O . LYS A 1 108 ? 3.953 -12.914 -4.062 1 97.81 108 LYS A O 1
ATOM 849 N N . ILE A 1 109 ? 2.893 -14.812 -4.48 1 96.81 109 ILE A N 1
ATOM 850 C CA . ILE A 1 109 ? 2.42 -14.383 -5.793 1 96.81 109 ILE A CA 1
ATOM 851 C C . ILE A 1 109 ? 0.91 -14.148 -5.746 1 96.81 109 ILE A C 1
ATOM 853 O O . ILE A 1 109 ? 0.153 -15.039 -5.344 1 96.81 109 ILE A O 1
ATOM 857 N N . ASP A 1 110 ? 0.532 -12.977 -6.129 1 94.81 110 ASP A N 1
ATOM 858 C CA . ASP A 1 110 ? -0.89 -12.672 -6.254 1 94.81 110 ASP A CA 1
ATOM 859 C C . ASP A 1 110 ? -1.488 -13.352 -7.484 1 94.81 110 ASP A C 1
ATOM 861 O O . ASP A 1 110 ? -1.002 -13.164 -8.602 1 94.81 110 ASP A O 1
ATOM 865 N N . PRO A 1 111 ? -2.479 -14.102 -7.285 1 92.81 111 PRO A N 1
ATOM 866 C CA . PRO A 1 111 ? -3.037 -14.836 -8.422 1 92.81 111 PRO A CA 1
ATOM 867 C C . PRO A 1 111 ? -3.787 -13.938 -9.398 1 92.81 111 PRO A C 1
ATOM 869 O O . PRO A 1 111 ? -4.133 -14.367 -10.508 1 92.81 111 PRO A O 1
ATOM 872 N N . ASN A 1 112 ? -4.078 -12.719 -9.047 1 90.25 112 ASN A N 1
ATOM 873 C CA . ASN A 1 112 ? -4.812 -11.805 -9.914 1 90.25 112 ASN A CA 1
ATOM 874 C C . ASN A 1 112 ? -3.891 -11.117 -10.914 1 90.25 112 ASN A C 1
ATOM 876 O O . ASN A 1 112 ? -2.934 -10.445 -10.523 1 90.25 112 ASN A O 1
ATOM 880 N N . ILE A 1 113 ? -4.156 -11.375 -12.172 1 87.12 113 ILE A N 1
ATOM 881 C CA . ILE A 1 113 ? -3.432 -10.695 -13.242 1 87.12 113 ILE A CA 1
ATOM 882 C C . ILE A 1 113 ? -4.152 -9.406 -13.609 1 87.12 113 ILE A C 1
ATOM 884 O O . ILE A 1 113 ? -5.312 -9.43 -14.039 1 87.12 113 ILE A O 1
ATOM 888 N N . GLU A 1 114 ? -3.492 -8.336 -13.367 1 84.62 114 GLU A N 1
ATOM 889 C CA . GLU A 1 114 ? -4.09 -7.047 -13.703 1 84.62 114 GLU A CA 1
ATOM 890 C C . GLU A 1 114 ? -3.814 -6.68 -15.156 1 84.62 114 GLU A C 1
ATOM 892 O O . GLU A 1 114 ? -2.658 -6.629 -15.586 1 84.62 114 GLU A O 1
ATOM 897 N N . GLU A 1 115 ? -4.848 -6.578 -15.891 1 72.88 115 GLU A N 1
ATOM 898 C CA . GLU A 1 115 ? -4.699 -6.223 -17.297 1 72.88 115 GLU A CA 1
ATOM 899 C C . GLU A 1 115 ? -4.43 -4.73 -17.469 1 72.88 115 GLU A C 1
ATOM 901 O O . GLU A 1 115 ? -4.871 -3.92 -16.656 1 72.88 115 GLU A O 1
ATOM 906 N N . ALA A 1 116 ? -3.393 -4.402 -18.172 1 59.38 116 ALA A N 1
ATOM 907 C CA . ALA A 1 116 ? -3.141 -2.992 -18.453 1 59.38 116 ALA A CA 1
ATOM 908 C C . ALA A 1 116 ? -4.379 -2.322 -19.031 1 59.38 116 ALA A C 1
ATOM 910 O O . ALA A 1 116 ? -5.152 -2.953 -19.766 1 59.38 116 ALA A O 1
ATOM 911 N N . ASP A 1 117 ? -4.969 -1.396 -18.297 1 51.34 117 ASP A N 1
ATOM 912 C CA . ASP A 1 117 ? -6.062 -0.675 -18.938 1 51.34 117 ASP A CA 1
ATOM 913 C C . ASP A 1 117 ? -5.695 -0.295 -20.375 1 51.34 117 ASP A C 1
ATOM 915 O O . ASP A 1 117 ? -4.715 0.416 -20.609 1 51.34 117 ASP A O 1
ATOM 919 N N . ASN A 1 118 ? -5.723 -1.24 -21.125 1 44.5 118 ASN A N 1
ATOM 920 C CA . ASN A 1 118 ? -5.676 -0.792 -22.516 1 44.5 118 ASN A CA 1
ATOM 921 C C . ASN A 1 118 ? -6.645 0.356 -22.766 1 44.5 118 ASN A C 1
ATOM 923 O O . ASN A 1 118 ? -7.77 0.136 -23.219 1 44.5 118 ASN A O 1
ATOM 927 N N . TYR A 1 119 ? -6.855 1.306 -21.844 1 42.03 119 TYR A N 1
ATOM 928 C CA . TYR A 1 119 ? -7.598 2.41 -22.438 1 42.03 119 TYR A CA 1
ATOM 929 C C . TYR A 1 119 ? -6.941 2.869 -23.734 1 42.03 119 TYR A C 1
ATOM 931 O O . TYR A 1 119 ? -6.051 3.723 -23.719 1 42.03 119 TYR A O 1
ATOM 939 N N . GLY A 1 120 ? -6.328 2.055 -24.406 1 36.97 120 GLY A N 1
ATOM 940 C CA . GLY A 1 120 ? -6.133 2.621 -25.734 1 36.97 120 GLY A CA 1
ATOM 941 C C . GLY A 1 120 ? -7.297 3.473 -26.188 1 36.97 120 GLY A C 1
ATOM 942 O O . GLY A 1 120 ? -8.461 3.084 -26.031 1 36.97 120 GLY A O 1
ATOM 943 N N . ASP A 1 121 ? -7.234 4.781 -25.984 1 36.12 121 ASP A N 1
ATOM 944 C CA . ASP A 1 121 ? -8.062 5.633 -26.828 1 36.12 121 ASP A CA 1
ATOM 945 C C . ASP A 1 121 ? -8.359 4.965 -28.172 1 36.12 121 ASP A C 1
ATOM 947 O O . ASP A 1 121 ? -7.465 4.82 -29.016 1 36.12 121 ASP A O 1
ATOM 951 N N . GLU A 1 122 ? -8.93 3.867 -28.203 1 34 122 GLU A N 1
ATOM 952 C CA . GLU A 1 122 ? -9.539 3.699 -29.516 1 34 122 GLU A CA 1
ATOM 953 C C . GLU A 1 122 ? -10.195 4.996 -29.984 1 34 122 GLU A C 1
ATOM 955 O O . GLU A 1 122 ? -11.266 5.367 -29.484 1 34 122 GLU A O 1
ATOM 960 N N . GLU A 1 123 ? -9.461 6.109 -29.922 1 32.34 123 GLU A N 1
ATOM 961 C CA . GLU A 1 123 ? -10.023 7.109 -30.828 1 32.34 123 GLU A CA 1
ATOM 962 C C . GLU A 1 123 ? -10.695 6.453 -32.031 1 32.34 123 GLU A C 1
ATOM 964 O O . GLU A 1 123 ? -10.094 5.617 -32.719 1 32.34 123 GLU A O 1
ATOM 969 N N . ASP A 1 124 ? -11.961 6.219 -31.906 1 32.88 124 ASP A N 1
ATOM 970 C CA . ASP A 1 124 ? -12.773 5.953 -33.094 1 32.88 124 ASP A CA 1
ATOM 971 C C . ASP A 1 124 ? -12.211 6.656 -34.312 1 32.88 124 ASP A C 1
ATOM 973 O O . ASP A 1 124 ? -12.25 7.883 -34.406 1 32.88 124 ASP A O 1
ATOM 977 N N . ALA A 1 125 ? -11.031 6.312 -34.719 1 30.28 125 ALA A N 1
ATOM 978 C CA . ALA A 1 125 ? -10.727 6.723 -36.094 1 30.28 125 ALA A CA 1
ATOM 979 C C . ALA A 1 125 ? -11.992 6.766 -36.938 1 30.28 125 ALA A C 1
ATOM 981 O O . ALA A 1 125 ? -12.602 5.73 -37.219 1 30.28 125 ALA A O 1
ATOM 982 N N . GLU A 1 126 ? -12.859 7.691 -36.594 1 27.61 126 GLU A N 1
ATOM 983 C CA . GLU A 1 126 ? -13.859 7.922 -37.625 1 27.61 126 GLU A CA 1
ATOM 984 C C . GLU A 1 126 ? -13.281 7.684 -39.031 1 27.61 126 GLU A C 1
ATOM 986 O O . GLU A 1 126 ? -12.211 8.211 -39.344 1 27.61 126 GLU A O 1
ATOM 991 N N . ASP A 1 127 ? -13.578 6.551 -39.469 1 29.33 127 ASP A N 1
ATOM 992 C CA . ASP A 1 127 ? -13.398 6.105 -40.844 1 29.33 127 ASP A CA 1
ATOM 993 C C . ASP A 1 127 ? -13.633 7.25 -41.844 1 29.33 127 ASP A C 1
ATOM 995 O O . ASP A 1 127 ? -14.781 7.648 -42.062 1 29.33 127 ASP A O 1
ATOM 999 N N . GLU A 1 128 ? -13.023 8.438 -41.562 1 24.89 128 GLU A N 1
ATOM 1000 C CA . GLU A 1 128 ? -13.195 9.211 -42.781 1 24.89 128 GLU A CA 1
ATOM 1001 C C . GLU A 1 128 ? -12.93 8.352 -44 1 24.89 128 GLU A C 1
ATOM 1003 O O . GLU A 1 128 ? -11.867 7.75 -44.125 1 24.89 128 GLU A O 1
ATOM 1008 N N . GLU A 1 129 ? -14.031 7.793 -44.469 1 26.66 129 GLU A N 1
ATOM 1009 C CA . GLU A 1 129 ? -14.188 7.121 -45.75 1 26.66 129 GLU A CA 1
ATOM 1010 C C . GLU A 1 129 ? -13.383 7.812 -46.844 1 26.66 129 GLU A C 1
ATOM 1012 O O . GLU A 1 129 ? -13.828 8.805 -47.406 1 26.66 129 GLU A O 1
ATOM 1017 N N . GLY A 1 130 ? -12.227 8.367 -46.469 1 23.75 130 GLY A N 1
ATOM 1018 C CA . GLY A 1 130 ? -11.648 8.961 -47.656 1 23.75 130 GLY A CA 1
ATOM 1019 C C . GLY A 1 130 ? -11.648 8.023 -48.844 1 23.75 130 GLY A C 1
ATOM 1020 O O . GLY A 1 130 ? -11.617 6.805 -48.688 1 23.75 130 GLY A O 1
ATOM 1021 N N . GLU A 1 131 ? -12.125 8.594 -49.906 1 22.64 131 GLU A N 1
ATOM 1022 C CA . GLU A 1 131 ? -12.273 8.094 -51.25 1 22.64 131 GLU A CA 1
ATOM 1023 C C . GLU A 1 131 ? -11.031 7.32 -51.719 1 22.64 131 GLU A C 1
ATOM 1025 O O . GLU A 1 131 ? -9.922 7.59 -51.219 1 22.64 131 GLU A O 1
ATOM 1030 N N . GLU A 1 132 ? -11.273 6.258 -52.438 1 23.31 132 GLU A N 1
ATOM 1031 C CA . GLU A 1 132 ? -10.703 5.027 -52.969 1 23.31 132 GLU A CA 1
ATOM 1032 C C . GLU A 1 132 ? -9.484 5.32 -53.844 1 23.31 132 GLU A C 1
ATOM 1034 O O . GLU A 1 132 ? -8.859 4.402 -54.375 1 23.31 132 GLU A O 1
ATOM 1039 N N . GLY A 1 133 ? -8.961 6.555 -53.906 1 20.67 133 GLY A N 1
ATOM 1040 C CA . GLY A 1 133 ? -8.484 6.512 -55.281 1 20.67 133 GLY A CA 1
ATOM 1041 C C . GLY A 1 133 ? -7.453 5.43 -55.531 1 20.67 133 GLY A C 1
ATOM 1042 O O . GLY A 1 133 ? -6.848 4.922 -54.594 1 20.67 133 GLY A O 1
ATOM 1043 N N . GLU A 1 134 ? -7.254 5.141 -56.875 1 19.94 134 GLU A N 1
ATOM 1044 C CA . GLU A 1 134 ? -6.945 4.008 -57.75 1 19.94 134 GLU A CA 1
ATOM 1045 C C . GLU A 1 134 ? -5.492 3.566 -57.562 1 19.94 134 GLU A C 1
ATOM 1047 O O . GLU A 1 134 ? -5.203 2.369 -57.531 1 19.94 134 GLU A O 1
ATOM 1052 N N . ASP A 1 135 ? -4.508 4.473 -57.562 1 19.64 135 ASP A N 1
ATOM 1053 C CA . ASP A 1 135 ? -3.578 4.094 -58.625 1 19.64 135 ASP A CA 1
ATOM 1054 C C . ASP A 1 135 ? -2.607 3.016 -58.125 1 19.64 135 ASP A C 1
ATOM 1056 O O . ASP A 1 135 ? -1.905 3.207 -57.125 1 19.64 135 ASP A O 1
ATOM 1060 N N . ALA A 1 136 ? -2.887 1.787 -58.469 1 19.69 136 ALA A N 1
ATOM 1061 C CA . ALA A 1 136 ? -2.312 0.452 -58.344 1 19.69 136 ALA A CA 1
ATOM 1062 C C . ALA A 1 136 ? -0.856 0.426 -58.781 1 19.69 136 ALA A C 1
ATOM 1064 O O . ALA A 1 136 ? -0.559 0.028 -59.906 1 19.69 136 ALA A O 1
ATOM 1065 N N . GLU A 1 137 ? -0.017 1.517 -58.656 1 18.25 137 GLU A N 1
ATOM 1066 C CA . GLU A 1 137 ? 1.091 1.13 -59.531 1 18.25 137 GLU A CA 1
ATOM 1067 C C . GLU A 1 137 ? 1.731 -0.173 -59.062 1 18.25 137 GLU A C 1
ATOM 1069 O O . GLU A 1 137 ? 1.75 -0.464 -57.844 1 18.25 137 GLU A O 1
ATOM 1074 N N . GLU A 1 138 ? 2.158 -1.008 -60.031 1 18.61 138 GLU A N 1
ATOM 1075 C CA . GLU A 1 138 ? 2.596 -2.35 -60.406 1 18.61 138 GLU A CA 1
ATOM 1076 C C . GLU A 1 138 ? 3.949 -2.684 -59.781 1 18.61 138 GLU A C 1
ATOM 1078 O O . GLU A 1 138 ? 4.516 -3.746 -60.031 1 18.61 138 GLU A O 1
ATOM 1083 N N . ALA A 1 139 ? 4.578 -1.906 -58.969 1 18.95 139 ALA A N 1
ATOM 1084 C CA . ALA A 1 139 ? 5.988 -2.217 -59.188 1 18.95 139 ALA A CA 1
ATOM 1085 C C . ALA A 1 139 ? 6.293 -3.67 -58.844 1 18.95 139 ALA A C 1
ATOM 1087 O O . ALA A 1 139 ? 5.574 -4.289 -58.062 1 18.95 139 ALA A O 1
ATOM 1088 N N . GLU A 1 140 ? 7.414 -4.164 -59.438 1 18.25 140 GLU A N 1
ATOM 1089 C CA . GLU A 1 140 ? 8.148 -5.344 -59.906 1 18.25 140 GLU A CA 1
ATOM 1090 C C . GLU A 1 140 ? 8.727 -6.117 -58.719 1 18.25 140 GLU A C 1
ATOM 1092 O O . GLU A 1 140 ? 9.078 -5.531 -57.688 1 18.25 140 GLU A O 1
ATOM 1097 N N . LYS A 1 141 ? 8.797 -7.434 -58.938 1 18.88 141 LYS A N 1
ATOM 1098 C CA . LYS A 1 141 ? 8.875 -8.758 -58.344 1 18.88 141 LYS A CA 1
ATOM 1099 C C . LYS A 1 141 ? 10.258 -9.016 -57.75 1 18.88 141 LYS A C 1
ATOM 1101 O O . LYS A 1 141 ? 10.477 -10.047 -57.094 1 18.88 141 LYS A O 1
ATOM 1106 N N . ALA A 1 142 ? 11.375 -8.344 -57.938 1 20.94 142 ALA A N 1
ATOM 1107 C CA . ALA A 1 142 ? 12.453 -9.312 -58.125 1 20.94 142 ALA A CA 1
ATOM 1108 C C . ALA A 1 142 ? 12.805 -10.016 -56.812 1 20.94 142 ALA A C 1
ATOM 1110 O O . ALA A 1 142 ? 12.938 -9.367 -55.781 1 20.94 142 ALA A O 1
ATOM 1111 N N . GLU A 1 143 ? 12.578 -11.336 -56.719 1 19.7 143 GLU A N 1
ATOM 1112 C CA . GLU A 1 143 ? 12.539 -12.438 -55.781 1 19.7 143 GLU A CA 1
ATOM 1113 C C . GLU A 1 143 ? 13.93 -12.727 -55.219 1 19.7 143 GLU A C 1
ATOM 1115 O O . GLU A 1 143 ? 14.141 -13.75 -54.562 1 19.7 143 GLU A O 1
ATOM 1120 N N . GLY A 1 144 ? 15.016 -11.875 -55.281 1 21.47 144 GLY A N 1
ATOM 1121 C CA . GLY A 1 144 ? 16.203 -12.695 -55.094 1 21.47 144 GLY A CA 1
ATOM 1122 C C . GLY A 1 144 ? 16.219 -13.414 -53.75 1 21.47 144 GLY A C 1
ATOM 1123 O O . GLY A 1 144 ? 15.734 -12.875 -52.75 1 21.47 144 GLY A O 1
ATOM 1124 N N . GLU A 1 145 ? 16.344 -14.766 -53.75 1 21.47 145 GLU A N 1
ATOM 1125 C CA . GLU A 1 145 ? 16.234 -15.922 -52.875 1 21.47 145 GLU A CA 1
ATOM 1126 C C . GLU A 1 145 ? 17.297 -15.898 -51.781 1 21.47 145 GLU A C 1
ATOM 1128 O O . GLU A 1 145 ? 17.672 -16.938 -51.25 1 21.47 145 GLU A O 1
ATOM 1133 N N . GLU A 1 146 ? 18.125 -14.906 -51.562 1 24.8 146 GLU A N 1
ATOM 1134 C CA . GLU A 1 146 ? 19.25 -15.367 -50.781 1 24.8 146 GLU A CA 1
ATOM 1135 C C . GLU A 1 146 ? 18.781 -15.953 -49.438 1 24.8 146 GLU A C 1
ATOM 1137 O O . GLU A 1 146 ? 17.812 -15.484 -48.875 1 24.8 146 GLU A O 1
ATOM 1142 N N . GLY A 1 147 ? 19.125 -17.266 -49.219 1 23.33 147 GLY A N 1
ATOM 1143 C CA . GLY A 1 147 ? 18.906 -18.234 -48.156 1 23.33 147 GLY A CA 1
ATOM 1144 C C . GLY A 1 147 ? 19.359 -17.734 -46.812 1 23.33 147 GLY A C 1
ATOM 1145 O O . GLY A 1 147 ? 20.562 -17.672 -46.531 1 23.33 147 GLY A O 1
ATOM 1146 N N . ASP A 1 148 ? 19.047 -16.594 -46.375 1 24.98 148 ASP A N 1
ATOM 1147 C CA . ASP A 1 148 ? 19.5 -16.125 -45.062 1 24.98 148 ASP A CA 1
ATOM 1148 C C . ASP A 1 148 ? 19.094 -17.094 -43.938 1 24.98 148 ASP A C 1
ATOM 1150 O O . ASP A 1 148 ? 17.922 -17.484 -43.844 1 24.98 148 ASP A O 1
ATOM 1154 N N . GLU A 1 149 ? 20.016 -18.031 -43.656 1 26.2 149 GLU A N 1
ATOM 1155 C CA . GLU A 1 149 ? 19.891 -18.875 -42.469 1 26.2 149 GLU A CA 1
ATOM 1156 C C . GLU A 1 149 ? 19.391 -18.078 -41.25 1 26.2 149 GLU A C 1
ATOM 1158 O O . GLU A 1 149 ? 19.984 -17.062 -40.906 1 26.2 149 GLU A O 1
ATOM 1163 N N . GLY A 1 150 ? 18.172 -17.969 -41.156 1 25.16 150 GLY A N 1
ATOM 1164 C CA . GLY A 1 150 ? 17.422 -17.297 -40.094 1 25.16 150 GLY A CA 1
ATOM 1165 C C . GLY A 1 150 ? 17.766 -17.781 -38.719 1 25.16 150 GLY A C 1
ATOM 1166 O O . GLY A 1 150 ? 17.656 -18.984 -38.406 1 25.16 150 GLY A O 1
ATOM 1167 N N . ASP A 1 151 ? 18.969 -17.406 -38.125 1 27.47 151 ASP A N 1
ATOM 1168 C CA . ASP A 1 151 ? 19.094 -17.438 -36.688 1 27.47 151 ASP A CA 1
ATOM 1169 C C . ASP A 1 151 ? 17.75 -17.203 -36 1 27.47 151 ASP A C 1
ATOM 1171 O O . ASP A 1 151 ? 17.109 -16.172 -36.219 1 27.47 151 ASP A O 1
ATOM 1175 N N . GLU A 1 152 ? 17.078 -18.25 -35.844 1 27.09 152 GLU A N 1
ATOM 1176 C CA . GLU A 1 152 ? 15.82 -18.203 -35.094 1 27.09 152 GLU A CA 1
ATOM 1177 C C . GLU A 1 152 ? 15.969 -17.406 -33.812 1 27.09 152 GLU A C 1
ATOM 1179 O O . GLU A 1 152 ? 16.719 -17.797 -32.906 1 27.09 152 GLU A O 1
ATOM 1184 N N . GLU A 1 153 ? 16.188 -16.062 -33.875 1 28.67 153 GLU A N 1
ATOM 1185 C CA . GLU A 1 153 ? 15.906 -15.227 -32.719 1 28.67 153 GLU A CA 1
ATOM 1186 C C . GLU A 1 153 ? 14.719 -15.75 -31.906 1 28.67 153 GLU A C 1
ATOM 1188 O O . GLU A 1 153 ? 13.625 -15.922 -32.469 1 28.67 153 GLU A O 1
ATOM 1193 N N . GLU A 1 154 ? 14.961 -16.734 -31.062 1 29.11 154 GLU A N 1
ATOM 1194 C CA . GLU A 1 154 ? 13.891 -16.984 -30.109 1 29.11 154 GLU A CA 1
ATOM 1195 C C . GLU A 1 154 ? 13.109 -15.711 -29.797 1 29.11 154 GLU A C 1
ATOM 1197 O O . GLU A 1 154 ? 13.695 -14.703 -29.391 1 29.11 154 GLU A O 1
ATOM 1202 N N . GLU A 1 155 ? 12.188 -15.391 -30.594 1 30.84 155 GLU A N 1
ATOM 1203 C CA . GLU A 1 155 ? 11.211 -14.328 -30.375 1 30.84 155 GLU A CA 1
ATOM 1204 C C . GLU A 1 155 ? 10.898 -14.156 -28.891 1 30.84 155 GLU A C 1
ATOM 1206 O O . GLU A 1 155 ? 10.484 -15.109 -28.219 1 30.84 155 GLU A O 1
ATOM 1211 N N . GLU A 1 156 ? 11.844 -13.438 -28.266 1 34.94 156 GLU A N 1
ATOM 1212 C CA . GLU A 1 156 ? 11.336 -13.008 -26.969 1 34.94 156 GLU A CA 1
ATOM 1213 C C . GLU A 1 156 ? 9.828 -12.789 -27 1 34.94 156 GLU A C 1
ATOM 1215 O O . GLU A 1 156 ? 9.312 -12.117 -27.906 1 34.94 156 GLU A O 1
ATOM 1220 N N . PRO A 1 157 ? 9.094 -13.734 -26.703 1 33.59 157 PRO A N 1
ATOM 1221 C CA . PRO A 1 157 ? 7.664 -13.414 -26.703 1 33.59 157 PRO A CA 1
ATOM 1222 C C . PRO A 1 157 ? 7.395 -11.93 -26.484 1 33.59 157 PRO A C 1
ATOM 1224 O O . PRO A 1 157 ? 8.117 -11.266 -25.734 1 33.59 157 PRO A O 1
ATOM 1227 N N . GLU A 1 158 ? 7.164 -11.141 -27.438 1 33.03 158 GLU A N 1
ATOM 1228 C CA . GLU A 1 158 ? 6.609 -9.797 -27.328 1 33.03 158 GLU A CA 1
ATOM 1229 C C . GLU A 1 158 ? 5.895 -9.602 -26 1 33.03 158 GLU A C 1
ATOM 1231 O O . GLU A 1 158 ? 5.062 -10.422 -25.609 1 33.03 158 GLU A O 1
ATOM 1236 N N . ALA A 1 159 ? 6.547 -9.141 -24.969 1 38.28 159 ALA A N 1
ATOM 1237 C CA . ALA A 1 159 ? 6.066 -8.625 -23.688 1 38.28 159 ALA A CA 1
ATOM 1238 C C . ALA A 1 159 ? 4.723 -7.926 -23.844 1 38.28 159 ALA A C 1
ATOM 1240 O O . ALA A 1 159 ? 4.312 -7.145 -22.984 1 38.28 159 ALA A O 1
ATOM 1241 N N . ASP A 1 160 ? 4.211 -7.77 -24.969 1 43.34 160 ASP A N 1
ATOM 1242 C CA . ASP A 1 160 ? 3.041 -6.906 -25.078 1 43.34 160 ASP A CA 1
ATOM 1243 C C . ASP A 1 160 ? 2.139 -7.051 -23.859 1 43.34 160 ASP A C 1
ATOM 1245 O O . ASP A 1 160 ? 1.931 -6.086 -23.125 1 43.34 160 ASP A O 1
ATOM 1249 N N . GLY A 1 161 ? 0.91 -8.039 -23.938 1 50.41 161 GLY A N 1
ATOM 1250 C CA . GLY A 1 161 ? -0.397 -8.078 -23.297 1 50.41 161 GLY A CA 1
ATOM 1251 C C . GLY A 1 161 ? -0.375 -8.734 -21.938 1 50.41 161 GLY A C 1
ATOM 1252 O O . GLY A 1 161 ? -1.418 -9.148 -21.422 1 50.41 161 GLY A O 1
ATOM 1253 N N . PHE A 1 162 ? 0.74 -9.25 -21.531 1 64.94 162 PHE A N 1
ATOM 1254 C CA . PHE A 1 162 ? 0.506 -10.055 -20.344 1 64.94 162 PHE A CA 1
ATOM 1255 C C . PHE A 1 162 ? 0.319 -9.164 -19.109 1 64.94 162 PHE A C 1
ATOM 1257 O O . PHE A 1 162 ? 1.104 -8.234 -18.891 1 64.94 162 PHE A O 1
ATOM 1264 N N . GLY A 1 163 ? -0.935 -8.789 -18.719 1 82.69 163 GLY A N 1
ATOM 1265 C CA . GLY A 1 163 ? -1.316 -8.117 -17.484 1 82.69 163 GLY A CA 1
ATOM 1266 C C . GLY A 1 163 ? -0.207 -8.094 -16.453 1 82.69 163 GLY A C 1
ATOM 1267 O O . GLY A 1 163 ? 0.938 -8.438 -16.75 1 82.69 163 GLY A O 1
ATOM 1268 N N . SER A 1 164 ? -0.312 -7.438 -15.43 1 91.38 164 SER A N 1
ATOM 1269 C CA . SER A 1 164 ? 0.657 -7.332 -14.344 1 91.38 164 SER A CA 1
ATOM 1270 C C . SER A 1 164 ? 0.324 -8.297 -13.211 1 91.38 164 SER A C 1
ATOM 1272 O O . SER A 1 164 ? -0.849 -8.57 -12.938 1 91.38 164 SER A O 1
ATOM 1274 N N . VAL A 1 165 ? 1.397 -8.922 -12.688 1 93.62 165 VAL A N 1
ATOM 1275 C CA . VAL A 1 165 ? 1.256 -9.812 -11.539 1 93.62 165 VAL A CA 1
ATOM 1276 C C . VAL A 1 165 ? 2.012 -9.234 -10.344 1 93.62 165 VAL A C 1
ATOM 1278 O O . VAL A 1 165 ? 3.213 -8.969 -10.43 1 93.62 165 VAL A O 1
ATOM 1281 N N . HIS A 1 166 ? 1.33 -9.039 -9.297 1 96 166 HIS A N 1
ATOM 1282 C CA . HIS A 1 166 ? 1.951 -8.523 -8.078 1 96 166 HIS A CA 1
ATOM 1283 C C . HIS A 1 166 ? 2.564 -9.656 -7.254 1 96 166 HIS A C 1
ATOM 1285 O O . HIS A 1 166 ? 2.043 -10.773 -7.238 1 96 166 HIS A O 1
ATOM 1291 N N . PHE A 1 167 ? 3.652 -9.297 -6.598 1 97 167 PHE A N 1
ATOM 1292 C CA . PHE A 1 167 ? 4.293 -10.281 -5.734 1 97 167 PHE A CA 1
ATOM 1293 C C . PHE A 1 167 ? 4.945 -9.609 -4.531 1 97 167 PHE A C 1
ATOM 1295 O O . PHE A 1 167 ? 5.094 -8.383 -4.508 1 97 167 PHE A O 1
ATOM 1302 N N . THR A 1 168 ? 5.25 -10.422 -3.506 1 97.94 168 THR A N 1
ATOM 1303 C CA . THR A 1 168 ? 5.992 -9.992 -2.324 1 97.94 168 THR A CA 1
ATOM 1304 C C . THR A 1 168 ? 7.102 -10.984 -1.987 1 97.94 168 THR A C 1
ATOM 1306 O O . THR A 1 168 ? 6.871 -12.195 -1.968 1 97.94 168 THR A O 1
ATOM 1309 N N . VAL A 1 169 ? 8.266 -10.492 -1.794 1 98.38 169 VAL A N 1
ATOM 1310 C CA . VAL A 1 169 ? 9.367 -11.312 -1.312 1 98.38 169 VAL A CA 1
ATOM 1311 C C . VAL A 1 169 ? 9.672 -10.969 0.143 1 98.38 169 VAL A C 1
ATOM 1313 O O . VAL A 1 169 ? 9.945 -9.812 0.47 1 98.38 169 VAL A O 1
ATOM 1316 N N . GLU A 1 170 ? 9.594 -11.93 0.932 1 98.12 170 GLU A N 1
ATOM 1317 C CA . GLU A 1 170 ? 9.938 -11.797 2.346 1 98.12 170 GLU A CA 1
ATOM 1318 C C . GLU A 1 170 ? 11.289 -12.438 2.648 1 98.12 170 GLU A C 1
ATOM 1320 O O . GLU A 1 170 ? 11.477 -13.633 2.404 1 98.12 170 GLU A O 1
ATOM 1325 N N . VAL A 1 171 ? 12.203 -11.688 3.109 1 97.69 171 VAL A N 1
ATOM 1326 C CA . VAL A 1 171 ? 13.492 -12.188 3.57 1 97.69 171 VAL A CA 1
ATOM 1327 C C . VAL A 1 171 ? 13.586 -12.047 5.09 1 97.69 171 VAL A C 1
ATOM 1329 O O . VAL A 1 171 ? 13.766 -10.945 5.609 1 97.69 171 VAL A O 1
ATOM 1332 N N . LYS A 1 172 ? 13.531 -13.148 5.758 1 97.25 172 LYS A N 1
ATOM 1333 C CA . LYS A 1 172 ? 13.484 -13.148 7.219 1 97.25 172 LYS A CA 1
ATOM 1334 C C . LYS A 1 172 ? 14.82 -13.57 7.812 1 97.25 172 LYS A C 1
ATOM 1336 O O . LYS A 1 172 ? 15.242 -14.719 7.652 1 97.25 172 LYS A O 1
ATOM 1341 N N . LYS A 1 173 ? 15.453 -12.664 8.445 1 95 173 LYS A N 1
ATOM 1342 C CA . LYS A 1 173 ? 16.625 -12.922 9.266 1 95 173 LYS A CA 1
ATOM 1343 C C . LYS A 1 173 ? 16.266 -12.953 10.75 1 95 173 LYS A C 1
ATOM 1345 O O . LYS A 1 173 ? 15.125 -12.648 11.125 1 95 173 LYS A O 1
ATOM 1350 N N . PRO A 1 174 ? 17.172 -13.367 11.586 1 92.19 174 PRO A N 1
ATOM 1351 C CA . PRO A 1 174 ? 16.828 -13.539 13 1 92.19 174 PRO A CA 1
ATOM 1352 C C . PRO A 1 174 ? 16.297 -12.258 13.641 1 92.19 174 PRO A C 1
ATOM 1354 O O . PRO A 1 174 ? 15.352 -12.305 14.43 1 92.19 174 PRO A O 1
ATOM 1357 N N . GLU A 1 175 ? 16.797 -11.055 13.266 1 90.81 175 GLU A N 1
ATOM 1358 C CA . GLU A 1 175 ? 16.453 -9.836 13.992 1 90.81 175 GLU A CA 1
ATOM 1359 C C . GLU A 1 175 ? 15.414 -9.008 13.227 1 90.81 175 GLU A C 1
ATOM 1361 O O . GLU A 1 175 ? 14.719 -8.18 13.82 1 90.81 175 GLU A O 1
ATOM 1366 N N . GLN A 1 176 ? 15.367 -9.234 11.906 1 94.5 176 GLN A N 1
ATOM 1367 C CA . GLN A 1 176 ? 14.539 -8.359 11.086 1 94.5 176 GLN A CA 1
ATOM 1368 C C . GLN A 1 176 ? 14.031 -9.078 9.836 1 94.5 176 GLN A C 1
ATOM 1370 O O . GLN A 1 176 ? 14.602 -10.094 9.43 1 94.5 176 GLN A O 1
ATOM 1375 N N . THR A 1 177 ? 12.953 -8.586 9.383 1 97 177 THR A N 1
ATOM 1376 C CA . THR A 1 177 ? 12.383 -9.07 8.133 1 97 177 THR A CA 1
ATOM 1377 C C . THR A 1 177 ? 12.258 -7.93 7.121 1 97 177 THR A C 1
ATOM 1379 O O . THR A 1 177 ? 11.844 -6.824 7.473 1 97 177 THR A O 1
ATOM 1382 N N . MET A 1 178 ? 12.734 -8.164 5.941 1 97.56 178 MET A N 1
ATOM 1383 C CA . MET A 1 178 ? 12.539 -7.215 4.848 1 97.56 178 MET A CA 1
ATOM 1384 C C . MET A 1 178 ? 11.477 -7.719 3.881 1 97.56 178 MET A C 1
ATOM 1386 O O . MET A 1 178 ? 11.508 -8.875 3.455 1 97.56 178 MET A O 1
ATOM 1390 N N . LEU A 1 179 ? 10.531 -6.895 3.619 1 97.88 179 LEU A N 1
ATOM 1391 C CA . LEU A 1 179 ? 9.461 -7.18 2.666 1 97.88 179 LEU A CA 1
ATOM 1392 C C . LEU A 1 179 ? 9.625 -6.34 1.403 1 97.88 179 LEU A C 1
ATOM 1394 O O . LEU A 1 179 ? 9.57 -5.109 1.461 1 97.88 179 LEU A O 1
ATOM 1398 N N . LEU A 1 180 ? 9.836 -7.004 0.271 1 98.25 180 LEU A N 1
ATOM 1399 C CA . LEU A 1 180 ? 9.938 -6.344 -1.027 1 98.25 180 LEU A CA 1
ATOM 1400 C C . LEU A 1 180 ? 8.672 -6.566 -1.85 1 98.25 180 LEU A C 1
ATOM 1402 O O . LEU A 1 180 ? 8.391 -7.691 -2.271 1 98.25 180 LEU A O 1
ATOM 1406 N N . TYR A 1 181 ? 7.957 -5.52 -2.033 1 97.81 181 TYR A N 1
ATOM 1407 C CA . TYR A 1 181 ? 6.777 -5.555 -2.893 1 97.81 181 TYR A CA 1
ATOM 1408 C C . TYR A 1 181 ? 7.141 -5.223 -4.332 1 97.81 181 TYR A C 1
ATOM 1410 O O . TYR A 1 181 ? 7.934 -4.312 -4.586 1 97.81 181 TYR A O 1
ATOM 1418 N N . GLY A 1 182 ? 6.555 -5.988 -5.234 1 96.12 182 GLY A N 1
ATOM 1419 C CA . GLY A 1 182 ? 6.887 -5.746 -6.633 1 96.12 182 GLY A CA 1
ATOM 1420 C C . GLY A 1 182 ? 5.789 -6.168 -7.59 1 96.12 182 GLY A C 1
ATOM 1421 O O . GLY A 1 182 ? 4.754 -6.688 -7.164 1 96.12 182 GLY A O 1
ATOM 1422 N N . VAL A 1 183 ? 6.047 -5.824 -8.836 1 93.88 183 VAL A N 1
ATOM 1423 C CA . VAL A 1 183 ? 5.152 -6.168 -9.938 1 93.88 183 VAL A CA 1
ATOM 1424 C C . VAL A 1 183 ? 5.961 -6.691 -11.117 1 93.88 183 VAL A C 1
ATOM 1426 O O . VAL A 1 183 ? 7.035 -6.168 -11.422 1 93.88 183 VAL A O 1
ATOM 1429 N N . VAL A 1 184 ? 5.395 -7.781 -11.617 1 90 184 VAL A N 1
ATOM 1430 C CA . VAL A 1 184 ? 5.934 -8.266 -12.883 1 90 184 VAL A CA 1
ATOM 1431 C C . VAL A 1 184 ? 5.055 -7.789 -14.039 1 90 184 VAL A C 1
ATOM 1433 O O . VAL A 1 184 ? 3.828 -7.895 -13.977 1 90 184 VAL A O 1
ATOM 1436 N N . SER A 1 185 ? 5.637 -7.078 -14.945 1 82.81 185 SER A N 1
ATOM 1437 C CA . SER A 1 185 ? 4.93 -6.707 -16.172 1 82.81 185 SER A CA 1
ATOM 1438 C C . SER A 1 185 ? 5.707 -7.145 -17.406 1 82.81 185 SER A C 1
ATOM 1440 O O . SER A 1 185 ? 6.703 -7.863 -17.297 1 82.81 185 SER A O 1
ATOM 1442 N N . GLU A 1 186 ? 5.227 -6.652 -18.688 1 66.38 186 GLU A N 1
ATOM 1443 C CA . GLU A 1 186 ? 5.73 -7.008 -20.016 1 66.38 186 GLU A CA 1
ATOM 1444 C C . GLU A 1 186 ? 7.074 -7.719 -19.922 1 66.38 186 GLU A C 1
ATOM 1446 O O . GLU A 1 186 ? 7.289 -8.742 -20.578 1 66.38 186 GLU A O 1
ATOM 1451 N N . SER A 1 187 ? 7.965 -7.363 -19.031 1 67 187 SER A N 1
ATOM 1452 C CA . SER A 1 187 ? 9.188 -8.156 -19.078 1 67 187 SER A CA 1
ATOM 1453 C C . SER A 1 187 ? 10.125 -7.785 -17.938 1 67 187 SER A C 1
ATOM 1455 O O . SER A 1 187 ? 11.32 -8.102 -17.969 1 67 187 SER A O 1
ATOM 1457 N N . ALA A 1 188 ? 9.477 -7.191 -17 1 80.94 188 ALA A N 1
ATOM 1458 C CA . ALA A 1 188 ? 10.492 -6.824 -16.016 1 80.94 188 ALA A CA 1
ATOM 1459 C C . ALA A 1 188 ? 9.914 -6.863 -14.594 1 80.94 188 ALA A C 1
ATOM 1461 O O . ALA A 1 188 ? 8.695 -6.781 -14.414 1 80.94 188 ALA A O 1
ATOM 1462 N N . VAL A 1 189 ? 10.828 -7.09 -13.695 1 89.88 189 VAL A N 1
ATOM 1463 C CA . VAL A 1 189 ? 10.523 -7.043 -12.266 1 89.88 189 VAL A CA 1
ATOM 1464 C C . VAL A 1 189 ? 10.789 -5.641 -11.727 1 89.88 189 VAL A C 1
ATOM 1466 O O . VAL A 1 189 ? 11.875 -5.082 -11.938 1 89.88 189 VAL A O 1
ATOM 1469 N N . THR A 1 190 ? 9.766 -5.074 -11.164 1 91.81 190 THR A N 1
ATOM 1470 C CA . THR A 1 190 ? 9.906 -3.752 -10.57 1 91.81 190 THR A CA 1
ATOM 1471 C C . THR A 1 190 ? 9.578 -3.793 -9.078 1 91.81 190 THR A C 1
ATOM 1473 O O . THR A 1 190 ? 8.57 -4.375 -8.68 1 91.81 190 THR A O 1
ATOM 1476 N N . VAL A 1 191 ? 10.469 -3.174 -8.336 1 96.31 191 VAL A N 1
ATOM 1477 C CA . VAL A 1 191 ? 10.211 -3.078 -6.906 1 96.31 191 VAL A CA 1
ATOM 1478 C C . VAL A 1 191 ? 9.383 -1.825 -6.613 1 96.31 191 VAL A C 1
ATOM 1480 O O . VAL A 1 191 ? 9.773 -0.717 -6.996 1 96.31 191 VAL A O 1
ATOM 1483 N N . THR A 1 192 ? 8.258 -1.964 -5.969 1 95.88 192 THR A N 1
ATOM 1484 C CA . THR A 1 192 ? 7.336 -0.847 -5.766 1 95.88 192 THR A CA 1
ATOM 1485 C C . THR A 1 192 ? 7.461 -0.299 -4.348 1 95.88 192 THR A C 1
ATOM 1487 O O . THR A 1 192 ? 7.355 0.91 -4.133 1 95.88 192 THR A O 1
ATOM 1490 N N . GLU A 1 193 ? 7.66 -1.158 -3.389 1 96.69 193 GLU A N 1
ATOM 1491 C CA . GLU A 1 193 ? 7.777 -0.763 -1.988 1 96.69 193 GLU A CA 1
ATOM 1492 C C . GLU A 1 193 ? 8.695 -1.713 -1.222 1 96.69 193 GLU A C 1
ATOM 1494 O O . GLU A 1 193 ? 8.742 -2.908 -1.52 1 96.69 193 GLU A O 1
ATOM 1499 N N . VAL A 1 194 ? 9.453 -1.185 -0.288 1 97.75 194 VAL A N 1
ATOM 1500 C CA . VAL A 1 194 ? 10.289 -1.984 0.595 1 97.75 194 VAL A CA 1
ATOM 1501 C C . VAL A 1 194 ? 10 -1.632 2.051 1 97.75 194 VAL A C 1
ATOM 1503 O O . VAL A 1 194 ? 10.062 -0.463 2.439 1 97.75 194 VAL A O 1
ATOM 1506 N N . ALA A 1 195 ? 9.688 -2.631 2.826 1 96.81 195 ALA A N 1
ATOM 1507 C CA . ALA A 1 195 ? 9.391 -2.43 4.242 1 96.81 195 ALA A CA 1
ATOM 1508 C C . ALA A 1 195 ? 10.289 -3.291 5.121 1 96.81 195 ALA A C 1
ATOM 1510 O O . ALA A 1 195 ? 10.727 -4.367 4.707 1 96.81 195 ALA A O 1
ATOM 1511 N N . LEU A 1 196 ? 10.586 -2.768 6.285 1 96.69 196 LEU A N 1
ATOM 1512 C CA . LEU A 1 196 ? 11.344 -3.492 7.301 1 96.69 196 LEU A CA 1
ATOM 1513 C C . LEU A 1 196 ? 10.516 -3.684 8.562 1 96.69 196 LEU A C 1
ATOM 1515 O O . LEU A 1 196 ? 9.805 -2.77 8.992 1 96.69 196 LEU A O 1
ATOM 1519 N N . GLN A 1 197 ? 10.68 -4.859 9.031 1 95.56 197 GLN A N 1
ATOM 1520 C CA . GLN A 1 197 ? 9.969 -5.199 10.258 1 95.56 197 GLN A CA 1
ATOM 1521 C C . GLN A 1 197 ? 10.906 -5.84 11.273 1 95.56 197 GLN A C 1
ATOM 1523 O O . GLN A 1 197 ? 11.781 -6.625 10.914 1 95.56 197 GLN A O 1
ATOM 1528 N N . ALA A 1 198 ? 10.578 -5.473 12.492 1 92.75 198 ALA A N 1
ATOM 1529 C CA . ALA A 1 198 ? 11.312 -6.137 13.562 1 92.75 198 ALA A CA 1
ATOM 1530 C C . ALA A 1 198 ? 10.797 -7.559 13.781 1 92.75 198 ALA A C 1
ATOM 1532 O O . ALA A 1 198 ? 9.727 -7.922 13.281 1 92.75 198 ALA A O 1
ATOM 1533 N N . ALA A 1 199 ? 11.602 -8.32 14.445 1 88.69 199 ALA A N 1
ATOM 1534 C CA . ALA A 1 199 ? 11.273 -9.727 14.695 1 88.69 199 ALA A CA 1
ATOM 1535 C C . ALA A 1 199 ? 9.953 -9.852 15.453 1 88.69 199 ALA A C 1
ATOM 1537 O O . ALA A 1 199 ? 9.219 -10.82 15.281 1 88.69 199 ALA A O 1
ATOM 1538 N N . ASP A 1 200 ? 9.586 -8.852 16.188 1 88.44 200 ASP A N 1
ATOM 1539 C CA . ASP A 1 200 ? 8.375 -8.906 17 1 88.44 200 ASP A CA 1
ATOM 1540 C C . ASP A 1 200 ? 7.164 -8.422 16.203 1 88.44 200 ASP A C 1
ATOM 1542 O O . ASP A 1 200 ? 6.055 -8.352 16.734 1 88.44 200 ASP A O 1
ATOM 1546 N N . GLY A 1 201 ? 7.398 -8.039 14.977 1 85.81 201 GLY A N 1
ATOM 1547 C CA . GLY A 1 201 ? 6.301 -7.676 14.094 1 85.81 201 GLY A CA 1
ATOM 1548 C C . GLY A 1 201 ? 6.078 -6.176 14.008 1 85.81 201 GLY A C 1
ATOM 1549 O O . GLY A 1 201 ? 5.281 -5.711 13.188 1 85.81 201 GLY A O 1
ATOM 1550 N N . THR A 1 202 ? 6.785 -5.516 14.828 1 87.88 202 THR A N 1
ATOM 1551 C CA . THR A 1 202 ? 6.637 -4.066 14.789 1 87.88 202 THR A CA 1
ATOM 1552 C C . THR A 1 202 ? 7.285 -3.49 13.531 1 87.88 202 THR A C 1
ATOM 1554 O O . THR A 1 202 ? 8.398 -3.877 13.172 1 87.88 202 THR A O 1
ATOM 1557 N N . GLU A 1 203 ? 6.473 -2.768 12.844 1 83.06 203 GLU A N 1
ATOM 1558 C CA . GLU A 1 203 ? 7.031 -2.117 11.664 1 83.06 203 GLU A CA 1
ATOM 1559 C C . GLU A 1 203 ? 8.117 -1.117 12.039 1 83.06 203 GLU A C 1
ATOM 1561 O O . GLU A 1 203 ? 7.93 -0.299 12.945 1 83.06 203 GLU A O 1
ATOM 1566 N N . LYS A 1 204 ? 9.109 -1.258 11.32 1 83.69 204 LYS A N 1
ATOM 1567 C CA . LYS A 1 204 ? 10.211 -0.325 11.531 1 83.69 204 LYS A CA 1
ATOM 1568 C C . LYS A 1 204 ? 10.133 0.844 10.555 1 83.69 204 LYS A C 1
ATOM 1570 O O . LYS A 1 204 ? 10.141 2.006 10.969 1 83.69 204 LYS A O 1
ATOM 1575 N N . SER A 1 205 ? 10.039 0.395 9.273 1 92.62 205 SER A N 1
ATOM 1576 C CA . SER A 1 205 ? 10.016 1.432 8.25 1 92.62 205 SER A CA 1
ATOM 1577 C C . SER A 1 205 ? 9.539 0.876 6.91 1 92.62 205 SER A C 1
ATOM 1579 O O . SER A 1 205 ? 9.602 -0.333 6.676 1 92.62 205 SER A O 1
ATOM 1581 N N . ALA A 1 206 ? 9.039 1.764 6.094 1 93.31 206 ALA A N 1
ATOM 1582 C CA . ALA A 1 206 ? 8.648 1.435 4.727 1 93.31 206 ALA A CA 1
ATOM 1583 C C . ALA A 1 206 ? 8.883 2.621 3.791 1 93.31 206 ALA A C 1
ATOM 1585 O O . ALA A 1 206 ? 8.852 3.773 4.227 1 93.31 206 ALA A O 1
ATOM 1586 N N . TYR A 1 207 ? 9.125 2.367 2.568 1 93.56 207 TYR A N 1
ATOM 1587 C CA . TYR A 1 207 ? 9.359 3.436 1.603 1 93.56 207 TYR A CA 1
ATOM 1588 C C . TYR A 1 207 ? 8.914 3.016 0.208 1 93.56 207 TYR A C 1
ATOM 1590 O O . TYR A 1 207 ? 9.062 1.854 -0.176 1 93.56 207 TYR A O 1
ATOM 1598 N N . ASP A 1 208 ? 8.383 4.008 -0.462 1 92.69 208 ASP A N 1
ATOM 1599 C CA . ASP A 1 208 ? 8.023 3.834 -1.867 1 92.69 208 ASP A CA 1
ATOM 1600 C C . ASP A 1 208 ? 9.273 3.736 -2.74 1 92.69 208 ASP A C 1
ATOM 1602 O O . ASP A 1 208 ? 9.883 4.754 -3.082 1 92.69 208 ASP A O 1
ATOM 1606 N N . ALA A 1 209 ? 9.539 2.578 -3.184 1 94.94 209 ALA A N 1
ATOM 1607 C CA . ALA A 1 209 ? 10.781 2.318 -3.908 1 94.94 209 ALA A CA 1
ATOM 1608 C C . ALA A 1 209 ? 10.727 2.91 -5.312 1 94.94 209 ALA A C 1
ATOM 1610 O O . ALA A 1 209 ? 11.758 3.031 -5.98 1 94.94 209 ALA A O 1
ATOM 1611 N N . GLN A 1 210 ? 9.57 3.209 -5.781 1 91.81 210 GLN A N 1
ATOM 1612 C CA . GLN A 1 210 ? 9.453 3.811 -7.105 1 91.81 210 GLN A CA 1
ATOM 1613 C C . GLN A 1 210 ? 10.062 5.211 -7.133 1 91.81 210 GLN A C 1
ATOM 1615 O O . GLN A 1 210 ? 10.32 5.758 -8.203 1 91.81 210 GLN A O 1
ATOM 1620 N N . ARG A 1 211 ? 10.305 5.785 -6.031 1 90.44 211 ARG A N 1
ATOM 1621 C CA . ARG A 1 211 ? 10.891 7.117 -5.926 1 90.44 211 ARG A CA 1
ATOM 1622 C C . ARG A 1 211 ? 12.414 7.047 -5.93 1 90.44 211 ARG A C 1
ATOM 1624 O O . ARG A 1 211 ? 13.086 8.078 -5.992 1 90.44 211 ARG A O 1
ATOM 1631 N N . LEU A 1 212 ? 12.953 5.832 -5.824 1 94.06 212 LEU A N 1
ATOM 1632 C CA . LEU A 1 212 ? 14.406 5.664 -5.871 1 94.06 212 LEU A CA 1
ATOM 1633 C C . LEU A 1 212 ? 14.945 6 -7.254 1 94.06 212 LEU A C 1
ATOM 1635 O O . LEU A 1 212 ? 14.227 5.91 -8.25 1 94.06 212 LEU A O 1
ATOM 1639 N N . ASP A 1 213 ? 16.188 6.359 -7.348 1 93.38 213 ASP A N 1
ATOM 1640 C CA . ASP A 1 213 ? 16.812 6.562 -8.648 1 93.38 213 ASP A CA 1
ATOM 1641 C C . ASP A 1 213 ? 17.094 5.23 -9.336 1 93.38 213 ASP A C 1
ATOM 1643 O O . ASP A 1 213 ? 16.828 4.164 -8.773 1 93.38 213 ASP A O 1
ATOM 1647 N N . ASP A 1 214 ? 17.641 5.285 -10.523 1 94.25 214 ASP A N 1
ATOM 1648 C CA . ASP A 1 214 ? 17.875 4.09 -11.328 1 94.25 214 ASP A CA 1
ATOM 1649 C C . ASP A 1 214 ? 18.844 3.137 -10.625 1 94.25 214 ASP A C 1
ATOM 1651 O O . ASP A 1 214 ? 18.672 1.917 -10.703 1 94.25 214 ASP A O 1
ATOM 1655 N N . GLU A 1 215 ? 19.797 3.674 -10.031 1 95.75 215 GLU A N 1
ATOM 1656 C CA . GLU A 1 215 ? 20.797 2.834 -9.375 1 95.75 215 GLU A CA 1
ATOM 1657 C C . GLU A 1 215 ? 20.188 2.066 -8.203 1 95.75 215 GLU A C 1
ATOM 1659 O O . GLU A 1 215 ? 20.453 0.876 -8.023 1 95.75 215 GLU A O 1
ATOM 1664 N N . GLY A 1 216 ? 19.406 2.768 -7.34 1 95.69 216 GLY A N 1
ATOM 1665 C CA . GLY A 1 216 ? 18.734 2.096 -6.242 1 95.69 216 GLY A CA 1
ATOM 1666 C C . GLY A 1 216 ? 17.828 0.962 -6.699 1 95.69 216 GLY A C 1
ATOM 1667 O O . GLY A 1 216 ? 17.875 -0.135 -6.137 1 95.69 216 GLY A O 1
ATOM 1668 N N . GLN A 1 217 ? 17.094 1.212 -7.742 1 94.19 217 GLN A N 1
ATOM 1669 C CA . GLN A 1 217 ? 16.219 0.184 -8.312 1 94.19 217 GLN A CA 1
ATOM 1670 C C . GLN A 1 217 ? 17.031 -1 -8.828 1 94.19 217 GLN A C 1
ATOM 1672 O O . GLN A 1 217 ? 16.656 -2.154 -8.617 1 94.19 217 GLN A O 1
ATOM 1677 N N . GLU A 1 218 ? 18.078 -0.68 -9.461 1 94.81 218 GLU A N 1
ATOM 1678 C CA . GLU A 1 218 ? 18.922 -1.73 -10.008 1 94.81 218 GLU A CA 1
ATOM 1679 C C . GLU A 1 218 ? 19.5 -2.605 -8.898 1 94.81 218 GLU A C 1
ATOM 1681 O O . GLU A 1 218 ? 19.609 -3.824 -9.047 1 94.81 218 GLU A O 1
ATOM 1686 N N . LYS A 1 219 ? 19.891 -1.999 -7.77 1 96.19 219 LYS A N 1
ATOM 1687 C CA . LYS A 1 219 ? 20.453 -2.77 -6.668 1 96.19 219 LYS A CA 1
ATOM 1688 C C . LYS A 1 219 ? 19.422 -3.719 -6.07 1 96.19 219 LYS A C 1
ATOM 1690 O O . LYS A 1 219 ? 19.734 -4.863 -5.742 1 96.19 219 LYS A O 1
ATOM 1695 N N . PHE A 1 220 ? 18.234 -3.26 -5.961 1 96.62 220 PHE A N 1
ATOM 1696 C CA . PHE A 1 220 ? 17.188 -4.145 -5.473 1 96.62 220 PHE A CA 1
ATOM 1697 C C . PHE A 1 220 ? 16.906 -5.258 -6.473 1 96.62 220 PHE A C 1
ATOM 1699 O O . PHE A 1 220 ? 16.656 -6.402 -6.09 1 96.62 220 PHE A O 1
ATOM 1706 N N . ARG A 1 221 ? 16.922 -4.914 -7.734 1 93.44 221 ARG A N 1
ATOM 1707 C CA . ARG A 1 221 ? 16.719 -5.934 -8.758 1 93.44 221 ARG A CA 1
ATOM 1708 C C . ARG A 1 221 ? 17.797 -7.004 -8.703 1 93.44 221 ARG A C 1
ATOM 1710 O O . ARG A 1 221 ? 17.5 -8.195 -8.82 1 93.44 221 ARG A O 1
ATOM 1717 N N . LEU A 1 222 ? 18.984 -6.578 -8.562 1 94.75 222 LEU A N 1
ATOM 1718 C CA . LEU A 1 222 ? 20.094 -7.516 -8.445 1 94.75 222 LEU A CA 1
ATOM 1719 C C . LEU A 1 222 ? 19.938 -8.391 -7.211 1 94.75 222 LEU A C 1
ATOM 1721 O O . LEU A 1 222 ? 20.203 -9.594 -7.262 1 94.75 222 LEU A O 1
ATOM 1725 N N . TYR A 1 223 ? 19.578 -7.812 -6.164 1 96.31 223 TYR A N 1
ATOM 1726 C CA . TYR A 1 223 ? 19.328 -8.555 -4.93 1 96.31 223 TYR A CA 1
ATOM 1727 C C . TYR A 1 223 ? 18.25 -9.609 -5.137 1 96.31 223 TYR A C 1
ATOM 1729 O O . TYR A 1 223 ? 18.438 -10.781 -4.801 1 96.31 223 TYR A O 1
ATOM 1737 N N . LEU A 1 224 ? 17.172 -9.227 -5.73 1 96.12 224 LEU A N 1
ATOM 1738 C CA . LEU A 1 224 ? 16.078 -10.141 -6.02 1 96.12 224 LEU A CA 1
ATOM 1739 C C . LEU A 1 224 ? 16.531 -11.25 -6.965 1 96.12 224 LEU A C 1
ATOM 1741 O O . LEU A 1 224 ? 16.156 -12.414 -6.789 1 96.12 224 LEU A O 1
ATOM 1745 N N . SER A 1 225 ? 17.266 -10.875 -7.941 1 93.75 225 SER A N 1
ATOM 1746 C CA . SER A 1 225 ? 17.766 -11.859 -8.898 1 93.75 225 SER A CA 1
ATOM 1747 C C . SER A 1 225 ? 18.578 -12.945 -8.195 1 93.75 225 SER A C 1
ATOM 1749 O O . SER A 1 225 ? 18.469 -14.125 -8.539 1 93.75 225 SER A O 1
ATOM 1751 N N . SER A 1 226 ? 19.312 -12.562 -7.219 1 93.5 226 SER A N 1
ATOM 1752 C CA . SER A 1 226 ? 20.125 -13.516 -6.477 1 93.5 226 SER A CA 1
ATOM 1753 C C . SER A 1 226 ? 19.266 -14.477 -5.668 1 93.5 226 SER A C 1
ATOM 1755 O O . SER A 1 226 ? 19.719 -15.555 -5.289 1 93.5 226 SER A O 1
ATOM 1757 N N . LEU A 1 227 ? 18.047 -14.07 -5.402 1 94.69 227 LEU A N 1
ATOM 1758 C CA . LEU A 1 227 ? 17.109 -14.906 -4.645 1 94.69 227 LEU A CA 1
ATOM 1759 C C . LEU A 1 227 ? 16.25 -15.75 -5.578 1 94.69 227 LEU A C 1
ATOM 1761 O O . LEU A 1 227 ? 15.43 -16.547 -5.125 1 94.69 227 LEU A O 1
ATOM 1765 N N . GLY A 1 228 ? 16.359 -15.555 -6.891 1 93.81 228 GLY A N 1
ATOM 1766 C CA . GLY A 1 228 ? 15.602 -16.328 -7.863 1 93.81 228 GLY A CA 1
ATOM 1767 C C . GLY A 1 228 ? 14.445 -15.547 -8.461 1 93.81 228 GLY A C 1
ATOM 1768 O O . GLY A 1 228 ? 13.656 -16.094 -9.242 1 93.81 228 GLY A O 1
ATOM 1769 N N . VAL A 1 229 ? 14.273 -14.32 -8.031 1 95.12 229 VAL A N 1
ATOM 1770 C CA . VAL A 1 229 ? 13.242 -13.453 -8.602 1 95.12 229 VAL A CA 1
ATOM 1771 C C . VAL A 1 229 ? 13.852 -12.57 -9.68 1 95.12 229 VAL A C 1
ATOM 1773 O O . VAL A 1 229 ? 14.211 -11.422 -9.422 1 95.12 229 VAL A O 1
ATOM 1776 N N . ASN A 1 230 ? 13.977 -13.102 -10.836 1 90.06 230 ASN A N 1
ATOM 1777 C CA . ASN A 1 230 ? 14.609 -12.484 -12 1 90.06 230 ASN A CA 1
ATOM 1778 C C . ASN A 1 230 ? 13.758 -12.648 -13.258 1 90.06 230 ASN A C 1
ATOM 1780 O O . ASN A 1 230 ? 12.547 -12.859 -13.164 1 90.06 230 ASN A O 1
ATOM 1784 N N . ASP A 1 231 ? 14.336 -12.586 -14.391 1 84.81 231 ASP A N 1
ATOM 1785 C CA . ASP A 1 231 ? 13.609 -12.664 -15.656 1 84.81 231 ASP A CA 1
ATOM 1786 C C . ASP A 1 231 ? 12.898 -14.008 -15.805 1 84.81 231 ASP A C 1
ATOM 1788 O O . ASP A 1 231 ? 11.82 -14.078 -16.391 1 84.81 231 ASP A O 1
ATOM 1792 N N . SER A 1 232 ? 13.5 -15.016 -15.305 1 87.19 232 SER A N 1
ATOM 1793 C CA . SER A 1 232 ? 12.898 -16.344 -15.398 1 87.19 232 SER A CA 1
ATOM 1794 C C . SER A 1 232 ? 11.688 -16.469 -14.477 1 87.19 232 SER A C 1
ATOM 1796 O O . SER A 1 232 ? 10.859 -17.359 -14.656 1 87.19 232 SER A O 1
ATOM 1798 N N . PHE A 1 233 ? 11.656 -15.617 -13.508 1 94.38 233 PHE A N 1
ATOM 1799 C CA . PHE A 1 233 ? 10.523 -15.609 -12.594 1 94.38 233 PHE A CA 1
ATOM 1800 C C . PHE A 1 233 ? 9.266 -15.102 -13.297 1 94.38 233 PHE A C 1
ATOM 1802 O O . PHE A 1 233 ? 8.148 -15.477 -12.93 1 94.38 233 PHE A O 1
ATOM 1809 N N . VAL A 1 234 ? 9.383 -14.289 -14.234 1 89.88 234 VAL A N 1
ATOM 1810 C CA . VAL A 1 234 ? 8.258 -13.625 -14.891 1 89.88 234 VAL A CA 1
ATOM 1811 C C . VAL A 1 234 ? 7.312 -14.664 -15.477 1 89.88 234 VAL A C 1
ATOM 1813 O O . VAL A 1 234 ? 6.145 -14.742 -15.094 1 89.88 234 VAL A O 1
ATOM 1816 N N . PRO A 1 235 ? 7.797 -15.547 -16.344 1 90.94 235 PRO A N 1
ATOM 1817 C CA . PRO A 1 235 ? 6.883 -16.562 -16.859 1 90.94 235 PRO A CA 1
ATOM 1818 C C . PRO A 1 235 ? 6.363 -17.516 -15.781 1 90.94 235 PRO A C 1
ATOM 1820 O O . PRO A 1 235 ? 5.234 -18 -15.867 1 90.94 235 PRO A O 1
ATOM 1823 N N . ALA A 1 236 ? 7.148 -17.734 -14.797 1 93.94 236 ALA A N 1
ATOM 1824 C CA . ALA A 1 236 ? 6.711 -18.609 -13.703 1 93.94 236 ALA A CA 1
ATOM 1825 C C . ALA A 1 236 ? 5.566 -17.969 -12.93 1 93.94 236 ALA A C 1
ATOM 1827 O O . ALA A 1 236 ? 4.625 -18.656 -12.523 1 93.94 236 ALA A O 1
ATOM 1828 N N . ALA A 1 237 ? 5.695 -16.688 -12.711 1 94.12 237 ALA A N 1
ATOM 1829 C CA . ALA A 1 237 ? 4.652 -15.969 -11.984 1 94.12 237 ALA A CA 1
ATOM 1830 C C . ALA A 1 237 ? 3.33 -16 -12.742 1 94.12 237 ALA A C 1
ATOM 1832 O O . ALA A 1 237 ? 2.273 -16.234 -12.156 1 94.12 237 ALA A O 1
ATOM 1833 N N . TYR A 1 238 ? 3.383 -15.797 -13.969 1 92.44 238 TYR A N 1
ATOM 1834 C CA . TYR A 1 238 ? 2.178 -15.859 -14.789 1 92.44 238 TYR A CA 1
ATOM 1835 C C . TYR A 1 238 ? 1.594 -17.266 -14.789 1 92.44 238 TYR A C 1
ATOM 1837 O O . TYR A 1 238 ? 0.375 -17.438 -14.711 1 92.44 238 TYR A O 1
ATOM 1845 N N . ALA A 1 239 ? 2.504 -18.188 -14.969 1 94.12 239 ALA A N 1
ATOM 1846 C CA . ALA A 1 239 ? 2.055 -19.578 -14.938 1 94.12 239 ALA A CA 1
ATOM 1847 C C . ALA A 1 239 ? 1.334 -19.891 -13.633 1 94.12 239 ALA A C 1
ATOM 1849 O O . ALA A 1 239 ? 0.261 -20.5 -13.641 1 94.12 239 ALA A O 1
ATOM 1850 N N . ALA A 1 240 ? 1.861 -19.453 -12.578 1 95.56 240 ALA A N 1
ATOM 1851 C CA . ALA A 1 240 ? 1.269 -19.688 -11.266 1 95.56 240 ALA A CA 1
ATOM 1852 C C . ALA A 1 240 ? -0.11 -19.047 -11.156 1 95.56 240 ALA A C 1
ATOM 1854 O O . ALA A 1 240 ? -1.06 -19.656 -10.672 1 95.56 240 ALA A O 1
ATOM 1855 N N . ALA A 1 241 ? -0.143 -17.844 -11.57 1 93.62 241 ALA A N 1
ATOM 1856 C CA . ALA A 1 241 ? -1.404 -17.109 -11.5 1 93.62 241 ALA A CA 1
ATOM 1857 C C . ALA A 1 241 ? -2.479 -17.781 -12.352 1 93.62 241 ALA A C 1
ATOM 1859 O O . ALA A 1 241 ? -3.615 -17.953 -11.906 1 93.62 241 ALA A O 1
ATOM 1860 N N . HIS A 1 242 ? -2.123 -18.172 -13.555 1 92.56 242 HIS A N 1
ATOM 1861 C CA . HIS A 1 242 ? -3.07 -18.828 -14.453 1 92.56 242 HIS A CA 1
ATOM 1862 C C . HIS A 1 242 ? -3.547 -20.156 -13.883 1 92.56 242 HIS A C 1
ATOM 1864 O O . HIS A 1 242 ? -4.746 -20.438 -13.875 1 92.56 242 HIS A O 1
ATOM 1870 N N . LEU A 1 243 ? -2.619 -20.922 -13.414 1 94.69 243 LEU A N 1
ATOM 1871 C CA . LEU A 1 243 ? -2.957 -22.219 -12.828 1 94.69 243 LEU A CA 1
ATOM 1872 C C . LEU A 1 243 ? -3.891 -22.047 -11.633 1 94.69 243 LEU A C 1
ATOM 1874 O O . LEU A 1 243 ? -4.844 -22.812 -11.477 1 94.69 243 LEU A O 1
ATOM 1878 N N . HIS A 1 244 ? -3.59 -21.109 -10.805 1 95.94 244 HIS A N 1
ATOM 1879 C CA . HIS A 1 244 ? -4.422 -20.828 -9.641 1 95.94 244 HIS A CA 1
ATOM 1880 C C . HIS A 1 244 ? -5.848 -20.484 -10.047 1 95.94 244 HIS A C 1
ATOM 1882 O O . HIS A 1 244 ? -6.809 -20.984 -9.469 1 95.94 244 HIS A O 1
ATOM 1888 N N . ASP A 1 245 ? -5.961 -19.625 -11.008 1 91.81 245 ASP A N 1
ATOM 1889 C CA . ASP A 1 245 ? -7.266 -19.203 -11.492 1 91.81 245 ASP A CA 1
ATOM 1890 C C . ASP A 1 245 ? -8.062 -20.391 -12.039 1 91.81 245 ASP A C 1
ATOM 1892 O O . ASP A 1 245 ? -9.242 -20.547 -11.742 1 91.81 245 ASP A O 1
ATOM 1896 N N . GLU A 1 246 ? -7.445 -21.188 -12.867 1 90.31 246 GLU A N 1
ATOM 1897 C CA . GLU A 1 246 ? -8.086 -22.375 -13.445 1 90.31 246 GLU A CA 1
ATOM 1898 C C . GLU A 1 246 ? -8.562 -23.328 -12.359 1 90.31 246 GLU A C 1
ATOM 1900 O O . GLU A 1 246 ? -9.688 -23.828 -12.414 1 90.31 246 GLU A O 1
ATOM 1905 N N . HIS A 1 247 ? -7.75 -23.516 -11.406 1 92.25 247 HIS A N 1
ATOM 1906 C CA . HIS A 1 247 ? -8.109 -24.406 -10.312 1 92.25 247 HIS A CA 1
ATOM 1907 C C . HIS A 1 247 ? -9.266 -23.844 -9.492 1 92.25 247 HIS A C 1
ATOM 1909 O O . HIS A 1 247 ? -10.188 -24.578 -9.125 1 92.25 247 HIS A O 1
ATOM 1915 N N . ALA A 1 248 ? -9.172 -22.594 -9.219 1 93.19 248 ALA A N 1
ATOM 1916 C CA . ALA A 1 248 ? -10.227 -21.938 -8.461 1 93.19 248 ALA A CA 1
ATOM 1917 C C . ALA A 1 248 ? -11.562 -22 -9.203 1 93.19 248 ALA A C 1
ATOM 1919 O O . ALA A 1 248 ? -12.602 -22.266 -8.602 1 93.19 248 ALA A O 1
ATOM 1920 N N . TYR A 1 249 ? -11.531 -21.766 -10.539 1 93.69 249 TYR A N 1
ATOM 1921 C CA . TYR A 1 249 ? -12.742 -21.812 -11.352 1 93.69 249 TYR A CA 1
ATOM 1922 C C . TYR A 1 249 ? -13.32 -23.234 -11.367 1 93.69 249 TYR A C 1
ATOM 1924 O O . TYR A 1 249 ? -14.523 -23.406 -11.148 1 93.69 249 TYR A O 1
ATOM 1932 N N . HIS A 1 250 ? -12.508 -24.188 -11.562 1 93.94 250 HIS A N 1
ATOM 1933 C CA . HIS A 1 250 ? -12.953 -25.578 -11.594 1 93.94 250 HIS A CA 1
ATOM 1934 C C . HIS A 1 250 ? -13.602 -25.984 -10.273 1 93.94 250 HIS A C 1
ATOM 1936 O O . HIS A 1 250 ? -14.688 -26.562 -10.258 1 93.94 250 HIS A O 1
ATOM 1942 N N . LYS A 1 251 ? -12.93 -25.594 -9.211 1 94.31 251 LYS A N 1
ATOM 1943 C CA . LYS A 1 251 ? -13.477 -25.891 -7.895 1 94.31 251 LYS A CA 1
ATOM 1944 C C . LYS A 1 251 ? -14.805 -25.172 -7.676 1 94.31 251 LYS A C 1
ATOM 1946 O O . LYS A 1 251 ? -15.758 -25.766 -7.168 1 94.31 251 LYS A O 1
ATOM 1951 N N . TRP A 1 252 ? -14.859 -23.969 -8.062 1 95.81 252 TRP A N 1
ATOM 1952 C CA . TRP A 1 252 ? -16.062 -23.156 -7.875 1 95.81 252 TRP A CA 1
ATOM 1953 C C . TRP A 1 252 ? -17.234 -23.75 -8.648 1 95.81 252 TRP A C 1
ATOM 1955 O O . TRP A 1 252 ? -18.344 -23.891 -8.109 1 95.81 252 TRP A O 1
ATOM 1965 N N . VAL A 1 253 ? -17.047 -24.125 -9.914 1 97 253 VAL A N 1
ATOM 1966 C CA . VAL A 1 253 ? -18.078 -24.703 -10.758 1 97 253 VAL A CA 1
ATOM 1967 C C . VAL A 1 253 ? -18.609 -25.984 -10.117 1 97 253 VAL A C 1
ATOM 1969 O O . VAL A 1 253 ? -19.812 -26.219 -10.047 1 97 253 VAL A O 1
ATOM 1972 N N . LYS A 1 254 ? -17.75 -26.766 -9.594 1 96.62 254 LYS A N 1
ATOM 1973 C CA . LYS A 1 254 ? -18.125 -28.016 -8.938 1 96.62 254 LYS A CA 1
ATOM 1974 C C . LYS A 1 254 ? -18.891 -27.75 -7.645 1 96.62 254 LYS A C 1
ATOM 1976 O O . LYS A 1 254 ? -19.859 -28.438 -7.336 1 96.62 254 LYS A O 1
ATOM 1981 N N . ASP A 1 255 ? -18.438 -26.75 -6.922 1 96.25 255 ASP A N 1
ATOM 1982 C CA . ASP A 1 255 ? -19.109 -26.406 -5.672 1 96.25 255 ASP A CA 1
ATOM 1983 C C . ASP A 1 255 ? -20.516 -25.891 -5.926 1 96.25 255 ASP A C 1
ATOM 1985 O O . ASP A 1 255 ? -21.453 -26.219 -5.199 1 96.25 255 ASP A O 1
ATOM 1989 N N . VAL A 1 256 ? -20.75 -25.062 -6.938 1 97.25 256 VAL A N 1
ATOM 1990 C CA . VAL A 1 256 ? -22.078 -24.562 -7.289 1 97.25 256 VAL A CA 1
ATOM 1991 C C . VAL A 1 256 ? -22.969 -25.719 -7.727 1 97.25 256 VAL A C 1
ATOM 1993 O O . VAL A 1 256 ? -24.125 -25.797 -7.332 1 97.25 256 VAL A O 1
ATOM 1996 N N . MET A 1 257 ? -22.422 -26.625 -8.531 1 96.81 257 MET A N 1
ATOM 1997 C CA . MET A 1 257 ? -23.156 -27.812 -8.953 1 96.81 257 MET A CA 1
ATOM 1998 C C . MET A 1 257 ? -23.625 -28.625 -7.738 1 96.81 257 MET A C 1
ATOM 2000 O O . MET A 1 257 ? -24.781 -29.031 -7.66 1 96.81 257 MET A O 1
ATOM 2004 N N . ALA A 1 258 ? -22.781 -28.75 -6.809 1 96.62 258 ALA A N 1
ATOM 2005 C CA . ALA A 1 258 ? -23.094 -29.531 -5.609 1 96.62 258 ALA A CA 1
ATOM 2006 C C . ALA A 1 258 ? -24.156 -28.828 -4.766 1 96.62 258 ALA A C 1
ATOM 2008 O O . ALA A 1 258 ? -25.047 -29.484 -4.203 1 96.62 258 ALA A O 1
ATOM 2009 N N . PHE A 1 259 ? -24.094 -27.547 -4.637 1 97 259 PHE A N 1
ATOM 2010 C CA . PHE A 1 259 ? -25.031 -26.75 -3.846 1 97 259 PHE A CA 1
ATOM 2011 C C . PHE A 1 259 ? -26.438 -26.844 -4.414 1 97 259 PHE A C 1
ATOM 2013 O O . PHE A 1 259 ? -27.422 -26.875 -3.66 1 97 259 PHE A O 1
ATOM 2020 N N . THR A 1 260 ? -26.5 -26.953 -5.695 1 96 260 THR A N 1
ATOM 2021 C CA . THR A 1 260 ? -27.797 -26.875 -6.359 1 96 260 THR A CA 1
ATOM 2022 C C . THR A 1 260 ? -28.375 -28.266 -6.602 1 96 260 THR A C 1
ATOM 2024 O O . THR A 1 260 ? -29.453 -28.406 -7.191 1 96 260 THR A O 1
ATOM 2027 N N . LYS A 1 261 ? -27.594 -29.203 -6.152 1 88.69 261 LYS A N 1
ATOM 2028 C CA . LYS A 1 261 ? -28.094 -30.562 -6.293 1 88.69 261 LYS A CA 1
ATOM 2029 C C . LYS A 1 261 ? -29.281 -30.812 -5.371 1 88.69 261 LYS A C 1
ATOM 2031 O O . LYS A 1 261 ? -29.234 -30.484 -4.184 1 88.69 261 LYS A O 1
ATOM 2036 N N . GLN A 1 262 ? -30.422 -31.141 -5.918 1 77 262 GLN A N 1
ATOM 2037 C CA . GLN A 1 262 ? -31.625 -31.5 -5.16 1 77 262 GLN A CA 1
ATOM 2038 C C . GLN A 1 262 ? -31.609 -32.969 -4.781 1 77 262 GLN A C 1
ATOM 2040 O O . GLN A 1 262 ? -31.031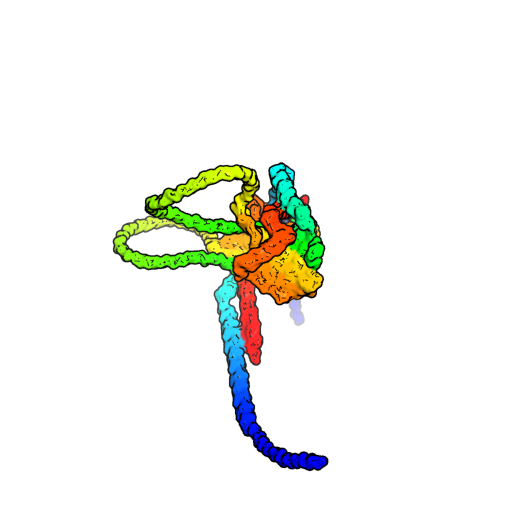 -33.812 -5.496 1 77 262 GLN A O 1
ATOM 2045 N N . MET B 1 1 ? 16.547 -94.875 -8.289 1 23.25 1 MET B N 1
ATOM 2046 C CA . MET B 1 1 ? 17.016 -94 -7.254 1 23.25 1 MET B CA 1
ATOM 2047 C C . MET B 1 1 ? 17.984 -92.938 -7.832 1 23.25 1 MET B C 1
ATOM 2049 O O . MET B 1 1 ? 19.172 -93.25 -7.961 1 23.25 1 MET B O 1
ATOM 2053 N N . ARG B 1 2 ? 17.516 -92.188 -8.891 1 25.75 2 ARG B N 1
ATOM 2054 C CA . ARG B 1 2 ? 18.266 -91.438 -9.883 1 25.75 2 ARG B CA 1
ATOM 2055 C C . ARG B 1 2 ? 18.969 -90.25 -9.234 1 25.75 2 ARG B C 1
ATOM 2057 O O . ARG B 1 2 ? 18.406 -89.562 -8.328 1 25.75 2 ARG B O 1
ATOM 2064 N N . ARG B 1 3 ? 20.344 -90.188 -9.188 1 25.41 3 ARG B N 1
ATOM 2065 C CA . ARG B 1 3 ? 21.422 -89.375 -8.625 1 25.41 3 ARG B CA 1
ATOM 2066 C C . ARG B 1 3 ? 21.312 -87.938 -9.094 1 25.41 3 ARG B C 1
ATOM 2068 O O . ARG B 1 3 ? 21.625 -87.625 -10.25 1 25.41 3 ARG B O 1
ATOM 2075 N N . PHE B 1 4 ? 20.125 -87.25 -8.977 1 27.88 4 PHE B N 1
ATOM 2076 C CA . PHE B 1 4 ? 19.922 -85.938 -9.57 1 27.88 4 PHE B CA 1
ATOM 2077 C C . PHE B 1 4 ? 20.969 -84.938 -9.094 1 27.88 4 PHE B C 1
ATOM 2079 O O . PHE B 1 4 ? 21.219 -84.812 -7.891 1 27.88 4 PHE B O 1
ATOM 2086 N N . SER B 1 5 ? 22.031 -84.688 -9.938 1 24 5 SER B N 1
ATOM 2087 C CA . SER B 1 5 ? 23.25 -83.875 -9.906 1 24 5 SER B CA 1
ATOM 2088 C C . SER B 1 5 ? 22.938 -82.375 -9.57 1 24 5 SER B C 1
ATOM 2090 O O . SER B 1 5 ? 22.062 -81.812 -10.18 1 24 5 SER B O 1
ATOM 2092 N N . SER B 1 6 ? 23.125 -81.938 -8.281 1 25.7 6 SER B N 1
ATOM 2093 C CA . SER B 1 6 ? 22.953 -80.688 -7.535 1 25.7 6 SER B CA 1
ATOM 2094 C C . SER B 1 6 ? 23.812 -79.562 -8.117 1 25.7 6 SER B C 1
ATOM 2096 O O . SER B 1 6 ? 25.047 -79.625 -8.031 1 25.7 6 SER B O 1
ATOM 2098 N N . SER B 1 7 ? 23.547 -79.125 -9.414 1 24 7 SER B N 1
ATOM 2099 C CA . SER B 1 7 ? 24.344 -78.125 -10.109 1 24 7 SER B CA 1
ATOM 2100 C C . SER B 1 7 ? 24.531 -76.875 -9.266 1 24 7 SER B C 1
ATOM 2102 O O . SER B 1 7 ? 23.641 -76.562 -8.484 1 24 7 SER B O 1
ATOM 2104 N N . ILE B 1 8 ? 25.844 -76.375 -9.055 1 25.89 8 ILE B N 1
ATOM 2105 C CA . ILE B 1 8 ? 26.609 -75.375 -8.328 1 25.89 8 ILE B CA 1
ATOM 2106 C C . ILE B 1 8 ? 26.172 -74 -8.766 1 25.89 8 ILE B C 1
ATOM 2108 O O . ILE B 1 8 ? 26.359 -73.625 -9.922 1 25.89 8 ILE B O 1
ATOM 2112 N N . VAL B 1 9 ? 24.891 -73.5 -8.492 1 24.92 9 VAL B N 1
ATOM 2113 C CA . VAL B 1 9 ? 24.438 -72.188 -8.914 1 24.92 9 VAL B CA 1
ATOM 2114 C C . VAL B 1 9 ? 25.406 -71.125 -8.391 1 24.92 9 VAL B C 1
ATOM 2116 O O . VAL B 1 9 ? 25.625 -71 -7.184 1 24.92 9 VAL B O 1
ATOM 2119 N N . ALA B 1 10 ? 26.453 -70.625 -9.164 1 24.55 10 ALA B N 1
ATOM 2120 C CA . ALA B 1 10 ? 27.484 -69.625 -8.992 1 24.55 10 ALA B CA 1
ATOM 2121 C C . ALA B 1 10 ? 26.875 -68.25 -8.648 1 24.55 10 ALA B C 1
ATOM 2123 O O . ALA B 1 10 ? 26.016 -67.75 -9.383 1 24.55 10 ALA B O 1
ATOM 2124 N N . SER B 1 11 ? 26.734 -67.812 -7.391 1 24.64 11 SER B N 1
ATOM 2125 C CA . SER B 1 11 ? 26.266 -66.562 -6.812 1 24.64 11 SER B CA 1
ATOM 2126 C C . SER B 1 11 ? 27.109 -65.375 -7.289 1 24.64 11 SER B C 1
ATOM 2128 O O . SER B 1 11 ? 28.266 -65.25 -6.906 1 24.64 11 SER B O 1
ATOM 2130 N N . GLY B 1 12 ? 27.156 -64.938 -8.555 1 22.91 12 GLY B N 1
ATOM 2131 C CA . GLY B 1 12 ? 27.969 -63.844 -8.977 1 22.91 12 GLY B CA 1
ATOM 2132 C C . GLY B 1 12 ? 27.719 -62.594 -8.18 1 22.91 12 GLY B C 1
ATOM 2133 O O . GLY B 1 12 ? 26.562 -62.219 -7.922 1 22.91 12 GLY B O 1
ATOM 2134 N N . ARG B 1 13 ? 28.703 -62.062 -7.352 1 28.23 13 ARG B N 1
ATOM 2135 C CA . ARG B 1 13 ? 28.844 -60.875 -6.512 1 28.23 13 ARG B CA 1
ATOM 2136 C C . ARG B 1 13 ? 28.578 -59.625 -7.309 1 28.23 13 ARG B C 1
ATOM 2138 O O . ARG B 1 13 ? 29.234 -59.375 -8.328 1 28.23 13 ARG B O 1
ATOM 2145 N N . ILE B 1 14 ? 27.328 -59.156 -7.414 1 26.98 14 ILE B N 1
ATOM 2146 C CA . ILE B 1 14 ? 26.969 -57.844 -7.984 1 26.98 14 ILE B CA 1
ATOM 2147 C C . ILE B 1 14 ? 27.781 -56.75 -7.316 1 26.98 14 ILE B C 1
ATOM 2149 O O . ILE B 1 14 ? 27.703 -56.562 -6.098 1 26.98 14 ILE B O 1
ATOM 2153 N N . ALA B 1 15 ? 28.953 -56.281 -7.805 1 27.97 15 ALA B N 1
ATOM 2154 C CA . ALA B 1 15 ? 29.797 -55.125 -7.477 1 27.97 15 ALA B CA 1
ATOM 2155 C C . ALA B 1 15 ? 29 -53.844 -7.414 1 27.97 15 ALA B C 1
ATOM 2157 O O . ALA B 1 15 ? 28.25 -53.531 -8.344 1 27.97 15 ALA B O 1
ATOM 2158 N N . SER B 1 16 ? 28.672 -53.281 -6.223 1 27.66 16 SER B N 1
ATOM 2159 C CA . SER B 1 16 ? 28 -52.062 -5.852 1 27.66 16 SER B CA 1
ATOM 2160 C C . SER B 1 16 ? 28.688 -50.844 -6.43 1 27.66 16 SER B C 1
ATOM 2162 O O . SER B 1 16 ? 29.875 -50.625 -6.18 1 27.66 16 SER B O 1
ATOM 2164 N N . SER B 1 17 ? 28.406 -50.375 -7.672 1 27.16 17 SER B N 1
ATOM 2165 C CA . SER B 1 17 ? 28.875 -49.188 -8.352 1 27.16 17 SER B CA 1
ATOM 2166 C C . SER B 1 17 ? 28.656 -47.938 -7.484 1 27.16 17 SER B C 1
ATOM 2168 O O . SER B 1 17 ? 27.578 -47.344 -7.5 1 27.16 17 SER B O 1
ATOM 2170 N N . SER B 1 18 ? 29.203 -47.812 -6.27 1 30.53 18 SER B N 1
ATOM 2171 C CA . SER B 1 18 ? 29.188 -46.656 -5.379 1 30.53 18 SER B CA 1
ATOM 2172 C C . SER B 1 18 ? 29.891 -45.469 -6.016 1 30.53 18 SER B C 1
ATOM 2174 O O . SER B 1 18 ? 29.906 -44.375 -5.438 1 30.53 18 SER B O 1
ATOM 2176 N N . ALA B 1 19 ? 30.781 -45.594 -6.984 1 33.34 19 ALA B N 1
ATOM 2177 C CA . ALA B 1 19 ? 31.641 -44.5 -7.352 1 33.34 19 ALA B CA 1
ATOM 2178 C C . ALA B 1 19 ? 30.859 -43.406 -8.07 1 33.34 19 ALA B C 1
ATOM 2180 O O . ALA B 1 19 ? 31.219 -42.219 -8 1 33.34 19 ALA B O 1
ATOM 2181 N N . LEU B 1 20 ? 29.859 -43.75 -8.844 1 32.75 20 LEU B N 1
ATOM 2182 C CA . LEU B 1 20 ? 29.25 -42.719 -9.68 1 32.75 20 LEU B CA 1
ATOM 2183 C C . LEU B 1 20 ? 28.469 -41.719 -8.836 1 32.75 20 LEU B C 1
ATOM 2185 O O . LEU B 1 20 ? 28.141 -40.625 -9.305 1 32.75 20 LEU B O 1
ATOM 2189 N N . VAL B 1 21 ? 28.031 -42.094 -7.613 1 33.44 21 VAL B N 1
ATOM 2190 C CA . VAL B 1 21 ? 27.219 -41.156 -6.84 1 33.44 21 VAL B CA 1
ATOM 2191 C C . VAL B 1 21 ? 28.109 -40.031 -6.301 1 33.44 21 VAL B C 1
ATOM 2193 O O . VAL B 1 21 ? 27.594 -38.969 -5.918 1 33.44 21 VAL B O 1
ATOM 2196 N N . ARG B 1 22 ? 29.391 -40.188 -6.176 1 38.09 22 ARG B N 1
ATOM 2197 C CA . ARG B 1 22 ? 30.234 -39.188 -5.5 1 38.09 22 ARG B CA 1
ATOM 2198 C C . ARG B 1 22 ? 30.469 -38 -6.398 1 38.09 22 ARG B C 1
ATOM 2200 O O . ARG B 1 22 ? 30.75 -36.906 -5.906 1 38.09 22 ARG B O 1
ATOM 2207 N N . THR B 1 23 ? 30.594 -38.125 -7.652 1 33.19 23 THR B N 1
ATOM 2208 C CA . THR B 1 23 ? 30.969 -37 -8.492 1 33.19 23 THR B CA 1
ATOM 2209 C C . THR B 1 23 ? 29.812 -36 -8.633 1 33.19 23 THR B C 1
ATOM 2211 O O . THR B 1 23 ? 30.016 -34.812 -8.766 1 33.19 23 THR B O 1
ATOM 2214 N N . ALA B 1 24 ? 28.547 -36.469 -8.633 1 38.06 24 ALA B N 1
ATOM 2215 C CA . ALA B 1 24 ? 27.422 -35.562 -8.812 1 38.06 24 ALA B CA 1
ATOM 2216 C C . ALA B 1 24 ? 27.266 -34.625 -7.602 1 38.06 24 ALA B C 1
ATOM 2218 O O . ALA B 1 24 ? 26.844 -33.469 -7.734 1 38.06 24 ALA B O 1
ATOM 2219 N N . VAL B 1 25 ? 27.703 -35 -6.41 1 40.59 25 VAL B N 1
ATOM 2220 C CA . VAL B 1 25 ? 27.625 -34.156 -5.215 1 40.59 25 VAL B CA 1
ATOM 2221 C C . VAL B 1 25 ? 28.688 -33.062 -5.281 1 40.59 25 VAL B C 1
ATOM 2223 O O . VAL B 1 25 ? 28.453 -31.938 -4.844 1 40.59 25 VAL B O 1
ATOM 2226 N N . LEU B 1 26 ? 29.828 -33.375 -5.844 1 42.66 26 LEU B N 1
ATOM 2227 C CA . LEU B 1 26 ? 30.859 -32.344 -5.906 1 42.66 26 LEU B CA 1
ATOM 2228 C C . LEU B 1 26 ? 30.469 -31.219 -6.867 1 42.66 26 LEU B C 1
ATOM 2230 O O . LEU B 1 26 ? 30.844 -30.062 -6.672 1 42.66 26 LEU B O 1
ATOM 2234 N N . GLY B 1 27 ? 29.797 -31.516 -7.902 1 41.53 27 GLY B N 1
ATOM 2235 C CA . GLY B 1 27 ? 29.359 -30.5 -8.844 1 41.53 27 GLY B CA 1
ATOM 2236 C C . GLY B 1 27 ? 28.219 -29.641 -8.32 1 41.53 27 GLY B C 1
ATOM 2237 O O . GLY B 1 27 ? 28.156 -28.438 -8.602 1 41.53 27 GLY B O 1
ATOM 2238 N N . GLN B 1 28 ? 27.234 -30.172 -7.605 1 45.94 28 GLN B N 1
ATOM 2239 C CA . GLN B 1 28 ? 26.172 -29.422 -6.953 1 45.94 28 GLN B CA 1
ATOM 2240 C C . GLN B 1 28 ? 26.734 -28.484 -5.887 1 45.94 28 GLN B C 1
ATOM 2242 O O . GLN B 1 28 ? 26.219 -27.391 -5.676 1 45.94 28 GLN B O 1
ATOM 2247 N N . GLY B 1 29 ? 27.906 -28.891 -5.266 1 44.59 29 GLY B N 1
ATOM 2248 C CA . GLY B 1 29 ? 28.562 -28.062 -4.273 1 44.59 29 GLY B CA 1
ATOM 2249 C C . GLY B 1 29 ? 29.172 -26.797 -4.863 1 44.59 29 GLY B C 1
ATOM 2250 O O . GLY B 1 29 ? 29.141 -25.734 -4.25 1 44.59 29 GLY B O 1
ATOM 2251 N N . ARG B 1 30 ? 29.844 -26.953 -6.062 1 49.84 30 ARG B N 1
ATOM 2252 C CA . ARG B 1 30 ? 30.484 -25.812 -6.707 1 49.84 30 ARG B CA 1
ATOM 2253 C C . ARG B 1 30 ? 29.438 -24.828 -7.215 1 49.84 30 ARG B C 1
ATOM 2255 O O . ARG B 1 30 ? 29.625 -23.609 -7.102 1 49.84 30 ARG B O 1
ATOM 2262 N N . LEU B 1 31 ? 28.297 -25.297 -7.824 1 52.22 31 LEU B N 1
ATOM 2263 C CA . LEU B 1 31 ? 27.219 -24.406 -8.281 1 52.22 31 LEU B CA 1
ATOM 2264 C C . LEU B 1 31 ? 26.562 -23.703 -7.098 1 52.22 31 LEU B C 1
ATOM 2266 O O . LEU B 1 31 ? 26.266 -22.516 -7.16 1 52.22 31 LEU B O 1
ATOM 2270 N N . ALA B 1 32 ? 26.516 -24.531 -6.047 1 58.59 32 ALA B N 1
ATOM 2271 C CA . ALA B 1 32 ? 25.953 -23.938 -4.832 1 58.59 32 ALA B CA 1
ATOM 2272 C C . ALA B 1 32 ? 26.891 -22.859 -4.266 1 58.59 32 ALA B C 1
ATOM 2274 O O . ALA B 1 32 ? 26.422 -21.812 -3.812 1 58.59 32 ALA B O 1
ATOM 2275 N N . ALA B 1 33 ? 28.188 -23.078 -4.375 1 60.59 33 ALA B N 1
ATOM 2276 C CA . ALA B 1 33 ? 29.156 -22.109 -3.857 1 60.59 33 ALA B CA 1
ATOM 2277 C C . ALA B 1 33 ? 29.141 -20.828 -4.691 1 60.59 33 ALA B C 1
ATOM 2279 O O . ALA B 1 33 ? 29.219 -19.719 -4.148 1 60.59 33 ALA B O 1
ATOM 2280 N N . THR B 1 34 ? 28.984 -20.938 -6.027 1 65.69 34 THR B N 1
ATOM 2281 C CA . THR B 1 34 ? 28.922 -19.781 -6.91 1 65.69 34 THR B CA 1
ATOM 2282 C C . THR B 1 34 ? 27.656 -18.984 -6.68 1 65.69 34 THR B C 1
ATOM 2284 O O . THR B 1 34 ? 27.688 -17.75 -6.617 1 65.69 34 THR B O 1
ATOM 2287 N N . TYR B 1 35 ? 26.578 -19.75 -6.438 1 70.12 35 TYR B N 1
ATOM 2288 C CA . TYR B 1 35 ? 25.312 -19.062 -6.184 1 70.12 35 TYR B CA 1
ATOM 2289 C C . TYR B 1 35 ? 25.344 -18.359 -4.836 1 70.12 35 TYR B C 1
ATOM 2291 O O . TYR B 1 35 ? 24.844 -17.234 -4.711 1 70.12 35 TYR B O 1
ATOM 2299 N N . ALA B 1 36 ? 26.031 -18.953 -3.93 1 75.5 36 ALA B N 1
ATOM 2300 C CA . ALA B 1 36 ? 26.156 -18.344 -2.609 1 75.5 36 ALA B CA 1
ATOM 2301 C C . ALA B 1 36 ? 27 -17.078 -2.672 1 75.5 36 ALA B C 1
ATOM 2303 O O . ALA B 1 36 ? 26.672 -16.078 -2.039 1 75.5 36 ALA B O 1
ATOM 2304 N N . THR B 1 37 ? 28.031 -17.172 -3.459 1 78 37 THR B N 1
ATOM 2305 C CA . THR B 1 37 ? 28.891 -16 -3.627 1 78 37 THR B CA 1
ATOM 2306 C C . THR B 1 37 ? 28.141 -14.875 -4.336 1 78 37 THR B C 1
ATOM 2308 O O . THR B 1 37 ? 28.25 -13.711 -3.957 1 78 37 THR B O 1
ATOM 2311 N N . LYS B 1 38 ? 27.344 -15.211 -5.289 1 76.25 38 LYS B N 1
ATOM 2312 C CA . LYS B 1 38 ? 26.562 -14.211 -6.02 1 76.25 38 LYS B CA 1
ATOM 2313 C C . LYS B 1 38 ? 25.547 -13.531 -5.109 1 76.25 38 LYS B C 1
ATOM 2315 O O . LYS B 1 38 ? 25.359 -12.312 -5.195 1 76.25 38 LYS B O 1
ATOM 2320 N N . LYS B 1 39 ? 25.047 -14.359 -4.238 1 79.94 39 LYS B N 1
ATOM 2321 C CA . LYS B 1 39 ? 24.047 -13.836 -3.309 1 79.94 39 LYS B CA 1
ATOM 2322 C C . LYS B 1 39 ? 24.688 -12.859 -2.322 1 79.94 39 LYS B C 1
ATOM 2324 O O . LYS B 1 39 ? 24.172 -11.758 -2.111 1 79.94 39 LYS B O 1
ATOM 2329 N N . ARG B 1 40 ? 25.828 -13.266 -1.835 1 82.62 40 ARG B N 1
ATOM 2330 C CA . ARG B 1 40 ? 26.531 -12.406 -0.891 1 82.62 40 ARG B CA 1
ATOM 2331 C C . ARG B 1 40 ? 27.016 -11.133 -1.573 1 82.62 40 ARG B C 1
ATOM 2333 O O . ARG B 1 40 ? 26.984 -10.047 -0.984 1 82.62 40 ARG B O 1
ATOM 2340 N N . ASN B 1 41 ? 27.281 -11.312 -2.818 1 87.81 41 ASN B N 1
ATOM 2341 C CA . ASN B 1 41 ? 27.75 -10.148 -3.568 1 87.81 41 ASN B CA 1
ATOM 2342 C C . ASN B 1 41 ? 26.625 -9.156 -3.824 1 87.81 41 ASN B C 1
ATOM 2344 O O . ASN B 1 41 ? 26.797 -7.949 -3.676 1 87.81 41 ASN B O 1
ATOM 2348 N N . ALA B 1 42 ? 25.453 -9.68 -4.117 1 91.56 42 ALA B N 1
ATOM 2349 C CA . ALA B 1 42 ? 24.328 -8.805 -4.383 1 91.56 42 ALA B CA 1
ATOM 2350 C C . ALA B 1 42 ? 23.891 -8.062 -3.123 1 91.56 42 ALA B C 1
ATOM 2352 O O . ALA B 1 42 ? 23.562 -6.875 -3.18 1 91.56 42 ALA B O 1
ATOM 2353 N N . GLU B 1 43 ? 23.938 -8.781 -1.986 1 93.25 43 GLU B N 1
ATOM 2354 C CA . GLU B 1 43 ? 23.594 -8.133 -0.728 1 93.25 43 GLU B CA 1
ATOM 2355 C C . GLU B 1 43 ? 24.625 -7.074 -0.349 1 93.25 43 GLU B C 1
ATOM 2357 O O . GLU B 1 43 ? 24.266 -6.004 0.146 1 93.25 43 GLU B O 1
ATOM 2362 N N . THR B 1 44 ? 25.875 -7.418 -0.608 1 94.44 44 THR B N 1
ATOM 2363 C CA . THR B 1 44 ? 26.953 -6.477 -0.328 1 94.44 44 THR B CA 1
ATOM 2364 C C . THR B 1 44 ? 26.812 -5.219 -1.185 1 94.44 44 THR B C 1
ATOM 2366 O O . THR B 1 44 ? 27.047 -4.109 -0.708 1 94.44 44 THR B O 1
ATOM 2369 N N . GLU B 1 45 ? 26.422 -5.379 -2.432 1 95 45 GLU B N 1
ATOM 2370 C CA . GLU B 1 45 ? 26.219 -4.234 -3.311 1 95 45 GLU B CA 1
ATOM 2371 C C . GLU B 1 45 ? 25.062 -3.369 -2.828 1 95 45 GLU B C 1
ATOM 2373 O O . GLU B 1 45 ? 25.125 -2.139 -2.873 1 95 45 GLU B O 1
ATOM 2378 N N . LEU B 1 46 ? 24.031 -4.023 -2.441 1 96.25 46 LEU B N 1
ATOM 2379 C CA . LEU B 1 46 ? 22.891 -3.307 -1.891 1 96.25 46 LEU B CA 1
ATOM 2380 C C . LEU B 1 46 ? 23.281 -2.535 -0.636 1 96.25 46 LEU B C 1
ATOM 2382 O O . LEU B 1 46 ? 22.938 -1.358 -0.493 1 96.25 46 LEU B O 1
ATOM 2386 N N . HIS B 1 47 ? 24.062 -3.143 0.216 1 97 47 HIS B N 1
ATOM 2387 C CA . HIS B 1 47 ? 24.562 -2.508 1.429 1 97 47 HIS B CA 1
ATOM 2388 C C . HIS B 1 47 ? 25.406 -1.278 1.098 1 97 47 HIS B C 1
ATOM 2390 O O . HIS B 1 47 ? 25.219 -0.216 1.697 1 97 47 HIS B O 1
ATOM 2396 N N . SER B 1 48 ? 26.234 -1.471 0.119 1 96.94 48 SER B N 1
ATOM 2397 C CA . SER B 1 48 ? 27.141 -0.388 -0.251 1 96.94 48 SER B CA 1
ATOM 2398 C C . SER B 1 48 ? 26.375 0.812 -0.795 1 96.94 48 SER B C 1
ATOM 2400 O O . SER B 1 48 ? 26.719 1.96 -0.508 1 96.94 48 SER B O 1
ATOM 2402 N N . TYR B 1 49 ? 25.406 0.539 -1.593 1 97.31 49 TYR B N 1
ATOM 2403 C CA . TYR B 1 49 ? 24.578 1.611 -2.127 1 97.31 49 TYR B CA 1
ATOM 2404 C C . TYR B 1 49 ? 23.938 2.418 -1.003 1 97.31 49 TYR B C 1
ATOM 2406 O O . TYR B 1 49 ? 24 3.648 -1.001 1 97.31 49 TYR B O 1
ATOM 2414 N N . PHE B 1 50 ? 23.375 1.765 -0.029 1 97.31 50 PHE B N 1
ATOM 2415 C CA . PHE B 1 50 ? 22.641 2.471 1.017 1 97.31 50 PHE B CA 1
ATOM 2416 C C . PHE B 1 50 ? 23.594 3.082 2.029 1 97.31 50 PHE B C 1
ATOM 2418 O O . PHE B 1 50 ? 23.281 4.098 2.652 1 97.31 50 PHE B O 1
ATOM 2425 N N . GLU B 1 51 ? 24.766 2.473 2.186 1 97.12 51 GLU B N 1
ATOM 2426 C CA . GLU B 1 51 ? 25.797 3.109 2.992 1 97.12 51 GLU B CA 1
ATOM 2427 C C . GLU B 1 51 ? 26.188 4.473 2.422 1 97.12 51 GLU B C 1
ATOM 2429 O O . GLU B 1 51 ? 26.297 5.453 3.162 1 97.12 51 GLU B O 1
ATOM 2434 N N . LYS B 1 52 ? 26.375 4.465 1.142 1 97.06 52 LYS B N 1
ATOM 2435 C CA . LYS B 1 52 ? 26.672 5.727 0.465 1 97.06 52 LYS B CA 1
ATOM 2436 C C . LYS B 1 52 ? 25.516 6.715 0.606 1 97.06 52 LYS B C 1
ATOM 2438 O O . LYS B 1 52 ? 25.734 7.91 0.803 1 97.06 52 LYS B O 1
ATOM 2443 N N . GLU B 1 53 ? 24.328 6.258 0.435 1 96 53 GLU B N 1
ATOM 2444 C CA . GLU B 1 53 ? 23.156 7.105 0.559 1 96 53 GLU B CA 1
ATOM 2445 C C . GLU B 1 53 ? 23.078 7.746 1.942 1 96 53 GLU B C 1
ATOM 2447 O O . GLU B 1 53 ? 22.781 8.938 2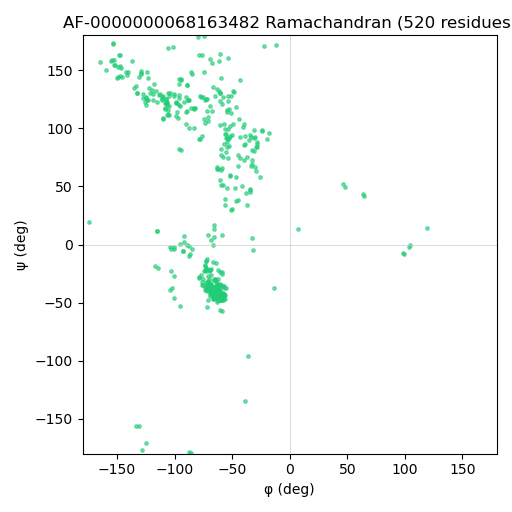.064 1 96 53 GLU B O 1
ATOM 2452 N N . VAL B 1 54 ? 23.359 7.016 3.037 1 95.94 54 VAL B N 1
ATOM 2453 C CA . VAL B 1 54 ? 23.344 7.523 4.406 1 95.94 54 VAL B CA 1
ATOM 2454 C C . VAL B 1 54 ? 24.391 8.625 4.559 1 95.94 54 VAL B C 1
ATOM 2456 O O . VAL B 1 54 ? 24.109 9.672 5.156 1 95.94 54 VAL B O 1
ATOM 2459 N N . GLU B 1 55 ? 25.547 8.367 4.031 1 96.56 55 GLU B N 1
ATOM 2460 C CA . GLU B 1 55 ? 26.625 9.344 4.105 1 96.56 55 GLU B CA 1
ATOM 2461 C C . GLU B 1 55 ? 26.234 10.648 3.406 1 96.56 55 GLU B C 1
ATOM 2463 O O . GLU B 1 55 ? 26.469 11.734 3.934 1 96.56 55 GLU B O 1
ATOM 2468 N N . LEU B 1 56 ? 25.609 10.516 2.254 1 95.38 56 LEU B N 1
ATOM 2469 C CA . LEU B 1 56 ? 25.188 11.688 1.5 1 95.38 56 LEU B CA 1
ATOM 2470 C C . LEU B 1 56 ? 24.125 12.477 2.273 1 95.38 56 LEU B C 1
ATOM 2472 O O . LEU B 1 56 ? 24.188 13.703 2.338 1 95.38 56 LEU B O 1
ATOM 2476 N N . LEU B 1 57 ? 23.188 11.82 2.846 1 94.31 57 LEU B N 1
ATOM 2477 C CA . LEU B 1 57 ? 22.125 12.461 3.602 1 94.31 57 LEU B CA 1
ATOM 2478 C C . LEU B 1 57 ? 22.672 13.164 4.84 1 94.31 57 LEU B C 1
ATOM 2480 O O . LEU B 1 57 ? 22.266 14.273 5.168 1 94.31 57 LEU B O 1
ATOM 2484 N N . ASP B 1 58 ? 23.688 12.539 5.477 1 94.06 58 ASP B N 1
ATOM 2485 C CA . ASP B 1 58 ? 24.266 13.086 6.703 1 94.06 58 ASP B CA 1
ATOM 2486 C C . ASP B 1 58 ? 25.109 14.32 6.41 1 94.06 58 ASP B C 1
ATOM 2488 O O . ASP B 1 58 ? 25.266 15.188 7.27 1 94.06 58 ASP B O 1
ATOM 2492 N N . GLN B 1 59 ? 25.562 14.438 5.219 1 94.44 59 GLN B N 1
ATOM 2493 C CA . GLN B 1 59 ? 26.484 15.516 4.891 1 94.44 59 GLN B CA 1
ATOM 2494 C C . GLN B 1 59 ? 25.75 16.656 4.184 1 94.44 59 GLN B C 1
ATOM 2496 O O . GLN B 1 59 ? 26.359 17.703 3.914 1 94.44 59 GLN B O 1
ATOM 2501 N N . ASP B 1 60 ? 24.531 16.547 3.934 1 94.25 60 ASP B N 1
ATOM 2502 C CA . ASP B 1 60 ? 23.766 17.547 3.191 1 94.25 60 ASP B CA 1
ATOM 2503 C C . ASP B 1 60 ? 23.391 18.734 4.086 1 94.25 60 ASP B C 1
ATOM 2505 O O . ASP B 1 60 ? 22.281 18.781 4.613 1 94.25 60 ASP B O 1
ATOM 2509 N N . GLU B 1 61 ? 24.188 19.719 4.141 1 94.81 61 GLU B N 1
ATOM 2510 C CA . GLU B 1 61 ? 23.984 20.875 5.016 1 94.81 61 GLU B CA 1
ATOM 2511 C C . GLU B 1 61 ? 22.828 21.734 4.543 1 94.81 61 GLU B C 1
ATOM 2513 O O . GLU B 1 61 ? 22.109 22.328 5.355 1 94.81 61 GLU B O 1
ATOM 2518 N N . GLU B 1 62 ? 22.672 21.766 3.301 1 94 62 GLU B N 1
ATOM 2519 C CA . GLU B 1 62 ? 21.562 22.547 2.754 1 94 62 GLU B CA 1
ATOM 2520 C C . GLU B 1 62 ? 20.219 21.953 3.168 1 94 62 GLU B C 1
ATOM 2522 O O . GLU B 1 62 ? 19.312 22.688 3.566 1 94 62 GLU B O 1
ATOM 2527 N N . ALA B 1 63 ? 20.125 20.656 3.059 1 91.81 63 ALA B N 1
ATOM 2528 C CA . ALA B 1 63 ? 18.891 19.984 3.471 1 91.81 63 ALA B CA 1
ATOM 2529 C C . ALA B 1 63 ? 18.625 20.203 4.957 1 91.81 63 ALA B C 1
ATOM 2531 O O . ALA B 1 63 ? 17.469 20.406 5.367 1 91.81 63 ALA B O 1
ATOM 2532 N N . LYS B 1 64 ? 19.641 20.219 5.707 1 93.81 64 LYS B N 1
ATOM 2533 C CA . LYS B 1 64 ? 19.484 20.422 7.145 1 93.81 64 LYS B CA 1
ATOM 2534 C C . LYS B 1 64 ? 18.984 21.828 7.457 1 93.81 64 LYS B C 1
ATOM 2536 O O . LYS B 1 64 ? 18.125 22 8.328 1 93.81 64 LYS B O 1
ATOM 2541 N N . THR B 1 65 ? 19.531 22.734 6.797 1 95.94 65 THR B N 1
ATOM 2542 C CA . THR B 1 65 ? 19.109 24.109 6.984 1 95.94 65 THR B CA 1
ATOM 2543 C C . THR B 1 65 ? 17.641 24.281 6.594 1 95.94 65 THR B C 1
ATOM 2545 O O . THR B 1 65 ? 16.875 24.953 7.297 1 95.94 65 THR B O 1
ATOM 2548 N N . GLN B 1 66 ? 17.266 23.688 5.488 1 94.56 66 GLN B N 1
ATOM 2549 C CA . GLN B 1 66 ? 15.883 23.75 5.039 1 94.56 66 GLN B CA 1
ATOM 2550 C C . GLN B 1 66 ? 14.945 23.109 6.051 1 94.56 66 GLN B C 1
ATOM 2552 O O . GLN B 1 66 ? 13.867 23.625 6.332 1 94.56 66 GLN B O 1
ATOM 2557 N N . ASP B 1 67 ? 15.398 22.047 6.57 1 94.38 67 ASP B N 1
ATOM 2558 C CA . ASP B 1 67 ? 14.594 21.344 7.57 1 94.38 67 ASP B CA 1
ATOM 2559 C C . ASP B 1 67 ? 14.375 22.219 8.805 1 94.38 67 ASP B C 1
ATOM 2561 O O . ASP B 1 67 ? 13.289 22.219 9.391 1 94.38 67 ASP B O 1
ATOM 2565 N N . GLN B 1 68 ? 15.359 22.922 9.195 1 96.31 68 GLN B N 1
ATOM 2566 C CA . GLN B 1 68 ? 15.25 23.812 10.352 1 96.31 68 GLN B CA 1
ATOM 2567 C C . GLN B 1 68 ? 14.227 24.922 10.109 1 96.31 68 GLN B C 1
ATOM 2569 O O . GLN B 1 68 ? 13.461 25.266 11.008 1 96.31 68 GLN B O 1
ATOM 2574 N N . GLU B 1 69 ? 14.242 25.391 8.961 1 96.56 69 GLU B N 1
ATOM 2575 C CA . GLU B 1 69 ? 13.281 26.422 8.609 1 96.56 69 GLU B CA 1
ATOM 2576 C C . GLU B 1 69 ? 11.852 25.875 8.617 1 96.56 69 GLU B C 1
ATOM 2578 O O . GLU B 1 69 ? 10.938 26.547 9.109 1 96.56 69 GLU B O 1
ATOM 2583 N N . LEU B 1 70 ? 11.727 24.766 8.016 1 95.75 70 LEU B N 1
ATOM 2584 C CA . LEU B 1 70 ? 10.414 24.125 7.996 1 95.75 70 LEU B CA 1
ATOM 2585 C C . LEU B 1 70 ? 9.938 23.812 9.406 1 95.75 70 LEU B C 1
ATOM 2587 O O . LEU B 1 70 ? 8.766 24.016 9.734 1 95.75 70 LEU B O 1
ATOM 2591 N N . GLN B 1 71 ? 10.852 23.406 10.219 1 96.62 71 GLN B N 1
ATOM 2592 C CA . GLN B 1 71 ? 10.516 23.125 11.609 1 96.62 71 GLN B CA 1
ATOM 2593 C C . GLN B 1 71 ? 10.055 24.375 12.328 1 96.62 71 GLN B C 1
ATOM 2595 O O . GLN B 1 71 ? 9.117 24.344 13.125 1 96.62 71 GLN B O 1
ATOM 2600 N N . LYS B 1 72 ? 10.672 25.438 12.07 1 97.19 72 LYS B N 1
ATOM 2601 C CA . LYS B 1 72 ? 10.297 26.719 12.672 1 97.19 72 LYS B CA 1
ATOM 2602 C C . LYS B 1 72 ? 8.875 27.109 12.281 1 97.19 72 LYS B C 1
ATOM 2604 O O . LYS B 1 72 ? 8.102 27.578 13.125 1 97.19 72 LYS B O 1
ATOM 2609 N N . ARG B 1 73 ? 8.531 26.891 11.016 1 95.06 73 ARG B N 1
ATOM 2610 C CA . ARG B 1 73 ? 7.188 27.203 10.539 1 95.06 73 ARG B CA 1
ATOM 2611 C C . ARG B 1 73 ? 6.141 26.375 11.289 1 95.06 73 ARG B C 1
ATOM 2613 O O . ARG B 1 73 ? 5.109 26.906 11.703 1 95.06 73 ARG B O 1
ATOM 2620 N N . LEU B 1 74 ? 6.457 25.188 11.445 1 96.38 74 LEU B N 1
ATOM 2621 C CA . LEU B 1 74 ? 5.547 24.297 12.156 1 96.38 74 LEU B CA 1
ATOM 2622 C C . LEU B 1 74 ? 5.438 24.688 13.625 1 96.38 74 LEU B C 1
ATOM 2624 O O . LEU B 1 74 ? 4.332 24.766 14.172 1 96.38 74 LEU B O 1
ATOM 2628 N N . ASP B 1 75 ? 6.543 25.031 14.242 1 97 75 ASP B N 1
ATOM 2629 C CA . ASP B 1 75 ? 6.574 25.406 15.656 1 97 75 ASP B CA 1
ATOM 2630 C C . ASP B 1 75 ? 5.824 26.719 15.891 1 97 75 ASP B C 1
ATOM 2632 O O . ASP B 1 75 ? 5.125 26.875 16.891 1 97 75 ASP B O 1
ATOM 2636 N N . ASP B 1 76 ? 6.031 27.594 15.016 1 97.31 76 ASP B N 1
ATOM 2637 C CA . ASP B 1 76 ? 5.363 28.891 15.148 1 97.31 76 ASP B CA 1
ATOM 2638 C C . ASP B 1 76 ? 3.846 28.734 15.117 1 97.31 76 ASP B C 1
ATOM 2640 O O . ASP B 1 76 ? 3.137 29.328 15.93 1 97.31 76 ASP B O 1
ATOM 2644 N N . TRP B 1 77 ? 3.414 27.938 14.203 1 97 77 TRP B N 1
ATOM 2645 C CA . TRP B 1 77 ? 1.982 27.672 14.133 1 97 77 TRP B CA 1
ATOM 2646 C C . TRP B 1 77 ? 1.497 26.969 15.398 1 97 77 TRP B C 1
ATOM 2648 O O . TRP B 1 77 ? 0.492 27.375 15.992 1 97 77 TRP B O 1
ATOM 2658 N N . ALA B 1 78 ? 2.197 25.984 15.82 1 97.38 78 ALA B N 1
ATOM 2659 C CA . ALA B 1 78 ? 1.812 25.203 17 1 97.38 78 ALA B CA 1
ATOM 2660 C C . ALA B 1 78 ? 1.768 26.078 18.25 1 97.38 78 ALA B C 1
ATOM 2662 O O . ALA B 1 78 ? 0.833 25.984 19.047 1 97.38 78 ALA B O 1
ATOM 2663 N N . LYS B 1 79 ? 2.729 26.938 18.391 1 97.19 79 LYS B N 1
ATOM 2664 C CA . LYS B 1 79 ? 2.801 27.828 19.547 1 97.19 79 LYS B CA 1
ATOM 2665 C C . LYS B 1 79 ? 1.661 28.844 19.516 1 97.19 79 LYS B C 1
ATOM 2667 O O . LYS B 1 79 ? 1.025 29.094 20.547 1 97.19 79 LYS B O 1
ATOM 2672 N N . ARG B 1 80 ? 1.43 29.375 18.375 1 96.62 80 ARG B N 1
ATOM 2673 C CA . ARG B 1 80 ? 0.409 30.406 18.219 1 96.62 80 ARG B CA 1
ATOM 2674 C C . ARG B 1 80 ? -0.966 29.875 18.625 1 96.62 80 ARG B C 1
ATOM 2676 O O . ARG B 1 80 ? -1.762 30.609 19.234 1 96.62 80 ARG B O 1
ATOM 2683 N N . PHE B 1 81 ? -1.176 28.594 18.344 1 96.69 81 PHE B N 1
ATOM 2684 C CA . PHE B 1 81 ? -2.516 28.062 18.562 1 96.69 81 PHE B CA 1
ATOM 2685 C C . PHE B 1 81 ? -2.504 27 19.656 1 96.69 81 PHE B C 1
ATOM 2687 O O . PHE B 1 81 ? -3.447 26.219 19.766 1 96.69 81 PHE B O 1
ATOM 2694 N N . HIS B 1 82 ? -1.44 26.875 20.391 1 96.69 82 HIS B N 1
ATOM 2695 C CA . HIS B 1 82 ? -1.297 26.062 21.609 1 96.69 82 HIS B CA 1
ATOM 2696 C C . HIS B 1 82 ? -1.464 24.578 21.297 1 96.69 82 HIS B C 1
ATOM 2698 O O . HIS B 1 82 ? -2.139 23.859 22.047 1 96.69 82 HIS B O 1
ATOM 2704 N N . PHE B 1 83 ? -0.847 24.156 20.219 1 97.94 83 PHE B N 1
ATOM 2705 C CA . PHE B 1 83 ? -0.857 22.734 19.875 1 97.94 83 PHE B CA 1
ATOM 2706 C C . PHE B 1 83 ? 0.411 22.047 20.375 1 97.94 83 PHE B C 1
ATOM 2708 O O . PHE B 1 83 ? 1.497 22.625 20.328 1 97.94 83 PHE B O 1
ATOM 2715 N N . ASN B 1 84 ? 0.218 20.828 20.828 1 97.88 84 ASN B N 1
ATOM 2716 C CA . ASN B 1 84 ? 1.324 19.891 20.984 1 97.88 84 ASN B CA 1
ATOM 2717 C C . ASN B 1 84 ? 1.454 18.969 19.766 1 97.88 84 ASN B C 1
ATOM 2719 O O . ASN B 1 84 ? 0.55 18.188 19.469 1 97.88 84 ASN B O 1
ATOM 2723 N N . VAL B 1 85 ? 2.631 19.031 19.094 1 97.44 85 VAL B N 1
ATOM 2724 C CA . VAL B 1 85 ? 2.775 18.312 17.828 1 97.44 85 VAL B CA 1
ATOM 2725 C C . VAL B 1 85 ? 3.641 17.062 18.031 1 97.44 85 VAL B C 1
ATOM 2727 O O . VAL B 1 85 ? 4.707 17.141 18.656 1 97.44 85 VAL B O 1
ATOM 2730 N N . ASN B 1 86 ? 3.148 15.969 17.562 1 95 86 ASN B N 1
ATOM 2731 C CA . ASN B 1 86 ? 3.865 14.695 17.562 1 95 86 ASN B CA 1
ATOM 2732 C C . ASN B 1 86 ? 3.939 14.094 16.172 1 95 86 ASN B C 1
ATOM 2734 O O . ASN B 1 86 ? 2.912 13.883 15.523 1 95 86 ASN B O 1
ATOM 2738 N N . MET B 1 87 ? 5.16 13.883 15.789 1 90 87 MET B N 1
ATOM 2739 C CA . MET B 1 87 ? 5.352 13.25 14.492 1 90 87 MET B CA 1
ATOM 2740 C C . MET B 1 87 ? 5.398 11.734 14.625 1 90 87 MET B C 1
ATOM 2742 O O . MET B 1 87 ? 6.395 11.172 15.078 1 90 87 MET B O 1
ATOM 2746 N N . GLY B 1 88 ? 4.328 11.078 14.266 1 84.06 88 GLY B N 1
ATOM 2747 C CA . GLY B 1 88 ? 4.285 9.625 14.305 1 84.06 88 GLY B CA 1
ATOM 2748 C C . GLY B 1 88 ? 4.797 8.977 13.039 1 84.06 88 GLY B C 1
ATOM 2749 O O . GLY B 1 88 ? 5.25 9.664 12.117 1 84.06 88 GLY B O 1
ATOM 2750 N N . ALA B 1 89 ? 4.742 7.621 13.016 1 77.56 89 ALA B N 1
ATOM 2751 C CA . ALA B 1 89 ? 5.25 6.855 11.875 1 77.56 89 ALA B CA 1
ATOM 2752 C C . ALA B 1 89 ? 4.375 7.059 10.648 1 77.56 89 ALA B C 1
ATOM 2754 O O . ALA B 1 89 ? 4.875 7.074 9.516 1 77.56 89 ALA B O 1
ATOM 2755 N N . THR B 1 90 ? 3.121 7.219 10.867 1 83.81 90 THR B N 1
ATOM 2756 C CA . THR B 1 90 ? 2.219 7.207 9.719 1 83.81 90 THR B CA 1
ATOM 2757 C C . THR B 1 90 ? 1.517 8.555 9.57 1 83.81 90 THR B C 1
ATOM 2759 O O . THR B 1 90 ? 0.937 8.844 8.523 1 83.81 90 THR B O 1
ATOM 2762 N N . GLU B 1 91 ? 1.55 9.359 10.734 1 90.31 91 GLU B N 1
ATOM 2763 C CA . GLU B 1 91 ? 0.853 10.641 10.711 1 90.31 91 GLU B CA 1
ATOM 2764 C C . GLU B 1 91 ? 1.487 11.633 11.68 1 90.31 91 GLU B C 1
ATOM 2766 O O . GLU B 1 91 ? 2.229 11.234 12.586 1 90.31 91 GLU B O 1
ATOM 2771 N N . ILE B 1 92 ? 1.158 12.93 11.32 1 95.56 92 ILE B N 1
ATOM 2772 C CA . ILE B 1 92 ? 1.512 14.016 12.234 1 95.56 92 ILE B CA 1
ATOM 2773 C C . ILE B 1 92 ? 0.279 14.445 13.031 1 95.56 92 ILE B C 1
ATOM 2775 O O . ILE B 1 92 ? -0.778 14.711 12.445 1 95.56 92 ILE B O 1
ATOM 2779 N N . VAL B 1 93 ? 0.443 14.508 14.359 1 97.5 93 VAL B N 1
ATOM 2780 C CA . VAL B 1 93 ? -0.723 14.75 15.203 1 97.5 93 VAL B CA 1
ATOM 2781 C C . VAL B 1 93 ? -0.482 15.977 16.078 1 97.5 93 VAL B C 1
ATOM 2783 O O . VAL B 1 93 ? 0.515 16.047 16.797 1 97.5 93 VAL B O 1
ATOM 2786 N N . ALA B 1 94 ? -1.355 16.906 15.992 1 97.94 94 ALA B N 1
ATOM 2787 C CA . ALA B 1 94 ? -1.364 18.078 16.859 1 97.94 94 ALA B CA 1
ATOM 2788 C C . ALA B 1 94 ? -2.58 18.078 17.781 1 97.94 94 ALA B C 1
ATOM 2790 O O . ALA B 1 94 ? -3.717 17.969 17.328 1 97.94 94 ALA B O 1
ATOM 2791 N N . THR B 1 95 ? -2.365 18.266 19.062 1 98.31 95 THR B N 1
ATOM 2792 C CA . THR B 1 95 ? -3.473 18.172 20.016 1 98.31 95 THR B CA 1
ATOM 2793 C C . THR B 1 95 ? -3.512 19.391 20.922 1 98.31 95 THR B C 1
ATOM 2795 O O . THR B 1 95 ? -2.473 19.984 21.219 1 98.31 95 THR B O 1
ATOM 2798 N N . LYS B 1 96 ? -4.68 19.781 21.328 1 97.94 96 LYS B N 1
ATOM 2799 C CA . LYS B 1 96 ? -4.887 20.781 22.359 1 97.94 96 LYS B CA 1
ATOM 2800 C C . LYS B 1 96 ? -6.234 20.594 23.047 1 97.94 96 LYS B C 1
ATOM 2802 O O . LYS B 1 96 ? -7.121 19.922 22.516 1 97.94 96 LYS B O 1
ATOM 2807 N N . LYS B 1 97 ? -6.297 21.156 24.25 1 97.19 97 LYS B N 1
ATOM 2808 C CA . LYS B 1 97 ? -7.586 21.312 24.922 1 97.19 97 LYS B CA 1
ATOM 2809 C C . LYS B 1 97 ? -8.148 22.719 24.734 1 97.19 97 LYS B C 1
ATOM 2811 O O . LYS B 1 97 ? -7.461 23.703 25 1 97.19 97 LYS B O 1
ATOM 2816 N N . ASP B 1 98 ? -9.289 22.75 24.188 1 95.69 98 ASP B N 1
ATOM 2817 C CA . ASP B 1 98 ? -9.945 24.031 24 1 95.69 98 ASP B CA 1
ATOM 2818 C C . ASP B 1 98 ? -10.945 24.312 25.109 1 95.69 98 ASP B C 1
ATOM 2820 O O . ASP B 1 98 ? -12.039 23.734 25.125 1 95.69 98 ASP B O 1
ATOM 2824 N N . ALA B 1 99 ? -10.656 25.219 25.953 1 94.06 99 ALA B N 1
ATOM 2825 C CA . ALA B 1 99 ? -11.484 25.5 27.125 1 94.06 99 ALA B CA 1
ATOM 2826 C C . ALA B 1 99 ? -12.781 26.188 26.719 1 94.06 99 ALA B C 1
ATOM 2828 O O . ALA B 1 99 ? -13.836 25.938 27.312 1 94.06 99 ALA B O 1
ATOM 2829 N N . ALA B 1 100 ? -12.625 27.031 25.734 1 94.44 100 ALA B N 1
ATOM 2830 C CA . ALA B 1 100 ? -13.805 27.781 25.312 1 94.44 100 ALA B CA 1
ATOM 2831 C C . ALA B 1 100 ? -14.875 26.859 24.734 1 94.44 100 ALA B C 1
ATOM 2833 O O . ALA B 1 100 ? -16.062 27.062 24.969 1 94.44 100 ALA B O 1
ATOM 2834 N N . LEU B 1 101 ? -14.43 25.781 24.156 1 94.31 101 LEU B N 1
ATOM 2835 C CA . LEU B 1 101 ? -15.359 24.844 23.531 1 94.31 101 LEU B CA 1
ATOM 2836 C C . LEU B 1 101 ? -15.578 23.625 24.406 1 94.31 101 LEU B C 1
ATOM 2838 O O . LEU B 1 101 ? -16.422 22.766 24.109 1 94.31 101 LEU B O 1
ATOM 2842 N N . ASN B 1 102 ? -14.875 23.562 25.5 1 95.56 102 ASN B N 1
ATOM 2843 C CA . ASN B 1 102 ? -14.867 22.344 26.312 1 95.56 102 ASN B CA 1
ATOM 2844 C C . ASN B 1 102 ? -14.672 21.094 25.453 1 95.56 102 ASN B C 1
ATOM 2846 O O . ASN B 1 102 ? -15.461 20.156 25.547 1 95.56 102 ASN B O 1
ATOM 2850 N N . ALA B 1 103 ? -13.641 21.109 24.641 1 97.5 103 ALA B N 1
ATOM 2851 C CA . ALA B 1 103 ? -13.398 20.047 23.672 1 97.5 103 ALA B CA 1
ATOM 2852 C C . ALA B 1 103 ? -11.906 19.75 23.547 1 97.5 103 ALA B C 1
ATOM 2854 O O . ALA B 1 103 ? -11.07 20.625 23.766 1 97.5 103 ALA B O 1
ATOM 2855 N N . ASP B 1 104 ? -11.617 18.469 23.266 1 98 104 ASP B N 1
ATOM 2856 C CA . ASP B 1 104 ? -10.281 18.094 22.812 1 98 104 ASP B CA 1
ATOM 2857 C C . ASP B 1 104 ? -10.172 18.188 21.297 1 98 104 ASP B C 1
ATOM 2859 O O . ASP B 1 104 ? -10.969 17.594 20.562 1 98 104 ASP B O 1
ATOM 2863 N N . VAL B 1 105 ? -9.203 18.953 20.875 1 98.5 105 VAL B N 1
ATOM 2864 C CA . VAL B 1 105 ? -9.039 19.156 19.438 1 98.5 105 VAL B CA 1
ATOM 2865 C C . VAL B 1 105 ? -7.77 18.453 18.969 1 98.5 105 VAL B C 1
ATOM 2867 O O . VAL B 1 105 ? -6.691 18.656 19.531 1 98.5 105 VAL B O 1
ATOM 2870 N N . THR B 1 106 ? -7.934 17.625 17.938 1 98.44 106 THR B N 1
ATOM 2871 C CA . THR B 1 106 ? -6.809 16.906 17.328 1 98.44 106 THR B CA 1
ATOM 2872 C C . THR B 1 106 ? -6.754 17.188 15.828 1 98.44 106 THR B C 1
ATOM 2874 O O . THR B 1 106 ? -7.754 17.031 15.125 1 98.44 106 THR B O 1
ATOM 2877 N N . VAL B 1 107 ? -5.625 17.625 15.375 1 98.19 107 VAL B N 1
ATOM 2878 C CA . VAL B 1 107 ? -5.383 17.766 13.945 1 98.19 107 VAL B CA 1
ATOM 2879 C C . VAL B 1 107 ? -4.418 16.688 13.461 1 98.19 107 VAL B C 1
ATOM 2881 O O . VAL B 1 107 ? -3.297 16.578 13.969 1 98.19 107 VAL B O 1
ATOM 2884 N N . LYS B 1 108 ? -4.883 15.93 12.539 1 97.5 108 LYS B N 1
ATOM 2885 C CA . LYS B 1 108 ? -4.055 14.898 11.914 1 97.5 108 LYS B CA 1
ATOM 2886 C C . LYS B 1 108 ? -3.662 15.297 10.492 1 97.5 108 LYS B C 1
ATOM 2888 O O . LYS B 1 108 ? -4.527 15.562 9.656 1 97.5 108 LYS B O 1
ATOM 2893 N N . ILE B 1 109 ? -2.387 15.297 10.234 1 96.5 109 ILE B N 1
ATOM 2894 C CA . ILE B 1 109 ? -1.879 15.695 8.93 1 96.5 109 ILE B CA 1
ATOM 2895 C C . ILE B 1 109 ? -1.312 14.484 8.203 1 96.5 109 ILE B C 1
ATOM 2897 O O . ILE B 1 109 ? -0.462 13.766 8.742 1 96.5 109 ILE B O 1
ATOM 2901 N N . ASP B 1 110 ? -1.823 14.273 7.047 1 93.81 110 ASP B N 1
ATOM 2902 C CA . ASP B 1 110 ? -1.284 13.219 6.195 1 93.81 110 ASP B CA 1
ATOM 2903 C C . ASP B 1 110 ? 0.078 13.609 5.629 1 93.81 110 ASP B C 1
ATOM 2905 O O . ASP B 1 110 ? 0.214 14.664 5.004 1 93.81 110 ASP B O 1
ATOM 2909 N N . PRO B 1 111 ? 0.999 12.773 5.855 1 90.88 111 PRO B N 1
ATOM 2910 C CA . PRO B 1 111 ? 2.34 13.141 5.395 1 90.88 111 PRO B CA 1
ATOM 2911 C C . PRO B 1 111 ? 2.484 13.062 3.877 1 90.88 111 PRO B C 1
ATOM 2913 O O . PRO B 1 111 ? 3.473 13.547 3.32 1 90.88 111 PRO B O 1
ATOM 2916 N N . ASN B 1 112 ? 1.597 12.453 3.152 1 87.25 112 ASN B N 1
ATOM 2917 C CA . ASN B 1 112 ? 1.677 12.312 1.702 1 87.25 112 ASN B CA 1
ATOM 2918 C C . ASN B 1 112 ? 1.177 13.57 0.994 1 87.25 112 ASN B C 1
ATOM 2920 O O . ASN B 1 112 ? 0.028 13.977 1.178 1 87.25 112 ASN B O 1
ATOM 2924 N N . ILE B 1 113 ? 2.076 14.18 0.272 1 86.06 113 ILE B N 1
ATOM 2925 C CA . ILE B 1 113 ? 1.701 15.328 -0.548 1 86.06 113 ILE B CA 1
ATOM 2926 C C . ILE B 1 113 ? 1.287 14.852 -1.939 1 86.06 113 ILE B C 1
ATOM 2928 O O . ILE B 1 113 ? 2.082 14.242 -2.654 1 86.06 113 ILE B O 1
ATOM 2932 N N . GLU B 1 114 ? 0.115 15.016 -2.242 1 83.5 114 GLU B N 1
ATOM 2933 C CA . GLU B 1 114 ? -0.372 14.625 -3.559 1 83.5 114 GLU B CA 1
ATOM 2934 C C . GLU B 1 114 ? -0.103 15.711 -4.598 1 83.5 114 GLU B C 1
ATOM 2936 O O . GLU B 1 114 ? -0.529 16.859 -4.43 1 83.5 114 GLU B O 1
ATOM 2941 N N . GLU B 1 115 ? 0.677 15.367 -5.531 1 71.69 115 GLU B N 1
ATOM 2942 C CA . GLU B 1 115 ? 0.98 16.344 -6.574 1 71.69 115 GLU B CA 1
ATOM 2943 C C . GLU B 1 115 ? -0.194 16.5 -7.535 1 71.69 115 GLU B C 1
ATOM 2945 O O . GLU B 1 115 ? -0.946 15.555 -7.77 1 71.69 115 GLU B O 1
ATOM 2950 N N . ALA B 1 116 ? -0.593 17.75 -7.703 1 57.56 116 ALA B N 1
ATOM 2951 C CA . ALA B 1 116 ? -1.662 18.031 -8.656 1 57.56 116 ALA B CA 1
ATOM 2952 C C . ALA B 1 116 ? -1.321 17.469 -10.039 1 57.56 116 ALA B C 1
ATOM 2954 O O . ALA B 1 116 ? -0.153 17.438 -10.43 1 57.56 116 ALA B O 1
ATOM 2955 N N . ASP B 1 117 ? -2.074 16.516 -10.523 1 52 117 ASP B N 1
ATOM 2956 C CA . ASP B 1 117 ? -1.869 16.172 -11.93 1 52 117 ASP B CA 1
ATOM 2957 C C . ASP B 1 117 ? -1.758 17.438 -12.789 1 52 117 ASP B C 1
ATOM 2959 O O . ASP B 1 117 ? -2.67 18.266 -12.812 1 52 117 ASP B O 1
ATOM 2963 N N . ASN B 1 118 ? -0.681 18 -12.719 1 43.22 118 ASN B N 1
ATOM 2964 C CA . ASN B 1 118 ? -0.562 19.047 -13.727 1 43.22 118 ASN B CA 1
ATOM 2965 C C . ASN B 1 118 ? -1.058 18.562 -15.094 1 43.22 118 ASN B C 1
ATOM 2967 O O . ASN B 1 118 ? -0.262 18.141 -15.93 1 43.22 118 ASN B O 1
ATOM 2971 N N . TYR B 1 119 ? -2.117 17.766 -15.203 1 41 119 TYR B N 1
ATOM 2972 C CA . TYR B 1 119 ? -2.576 17.766 -16.594 1 41 119 TYR B CA 1
ATOM 2973 C C . TYR B 1 119 ? -2.879 19.188 -17.047 1 41 119 TYR B C 1
ATOM 2975 O O . TYR B 1 119 ? -3.992 19.688 -16.859 1 41 119 TYR B O 1
ATOM 2983 N N . GLY B 1 120 ? -2.168 20.172 -16.594 1 36.22 120 GLY B N 1
ATOM 2984 C CA . GLY B 1 120 ? -2.436 21.391 -17.344 1 36.22 120 GLY B CA 1
ATOM 2985 C C . GLY B 1 120 ? -2.697 21.141 -18.812 1 36.22 120 GLY B C 1
ATOM 2986 O O . GLY B 1 120 ? -1.882 20.516 -19.5 1 36.22 120 GLY B O 1
ATOM 2987 N N . ASP B 1 121 ? -3.93 20.938 -19.156 1 35.19 121 ASP B N 1
ATOM 2988 C CA . ASP B 1 121 ? -4.316 21.25 -20.531 1 35.19 121 ASP B CA 1
ATOM 2989 C C . ASP B 1 121 ? -3.535 22.453 -21.062 1 35.19 121 ASP B C 1
ATOM 2991 O O . ASP B 1 121 ? -3.699 23.562 -20.578 1 35.19 121 ASP B O 1
ATOM 2995 N N . GLU B 1 122 ? -2.254 22.375 -21.266 1 34.38 122 GLU B N 1
ATOM 2996 C CA . GLU B 1 122 ? -1.789 23.328 -22.25 1 34.38 122 GLU B CA 1
ATOM 2997 C C . GLU B 1 122 ? -2.832 23.547 -23.344 1 34.38 122 GLU B C 1
ATOM 2999 O O . GLU B 1 122 ? -2.951 22.734 -24.266 1 34.38 122 GLU B O 1
ATOM 3004 N N . GLU B 1 123 ? -4.043 23.719 -23.016 1 31.47 123 GLU B N 1
ATOM 3005 C CA . GLU B 1 123 ? -4.824 24.312 -24.094 1 31.47 123 GLU B CA 1
ATOM 3006 C C . GLU B 1 123 ? -4.023 25.375 -24.844 1 31.47 123 GLU B C 1
ATOM 3008 O O . GLU B 1 123 ? -3.482 26.297 -24.234 1 31.47 123 GLU B O 1
ATOM 3013 N N . ASP B 1 124 ? -3.355 25.031 -25.906 1 32.31 124 ASP B N 1
ATOM 3014 C CA . ASP B 1 124 ? -2.881 25.969 -26.922 1 32.31 124 ASP B CA 1
ATOM 3015 C C . ASP B 1 124 ? -3.83 27.141 -27.078 1 32.31 124 ASP B C 1
ATOM 3017 O O . ASP B 1 124 ? -4.969 26.984 -27.531 1 32.31 124 ASP B O 1
ATOM 3021 N N . ALA B 1 125 ? -3.842 28.031 -26.125 1 31.98 125 ALA B N 1
ATOM 3022 C CA . ALA B 1 125 ? -4.449 29.328 -26.422 1 31.98 125 ALA B CA 1
ATOM 3023 C C . ALA B 1 125 ? -4.246 29.719 -27.875 1 31.98 125 ALA B C 1
ATOM 3025 O O . ALA B 1 125 ? -3.119 30 -28.297 1 31.98 125 ALA B O 1
ATOM 3026 N N . GLU B 1 126 ? -4.867 29.047 -28.797 1 28.61 126 GLU B N 1
ATOM 3027 C CA . GLU B 1 126 ? -4.914 29.703 -30.094 1 28.61 126 GLU B CA 1
ATOM 3028 C C . GLU B 1 126 ? -5.184 31.203 -29.953 1 28.61 126 GLU B C 1
ATOM 3030 O O . GLU B 1 126 ? -6.098 31.609 -29.234 1 28.61 126 GLU B O 1
ATOM 3035 N N . ASP B 1 127 ? -4.109 32 -30.062 1 30.86 127 ASP B N 1
ATOM 3036 C CA . ASP B 1 127 ? -4.051 33.438 -30.203 1 30.86 127 ASP B CA 1
ATOM 3037 C C . ASP B 1 127 ? -5.234 33.969 -31.031 1 30.86 127 ASP B C 1
ATOM 3039 O O . ASP B 1 127 ? -5.262 33.812 -32.25 1 30.86 127 ASP B O 1
ATOM 3043 N N . GLU B 1 128 ? -6.441 33.531 -30.703 1 26.2 128 GLU B N 1
ATOM 3044 C CA . GLU B 1 128 ? -7.383 34.312 -31.5 1 26.2 128 GLU B CA 1
ATOM 3045 C C . GLU B 1 128 ? -7.152 35.812 -31.328 1 26.2 128 GLU B C 1
ATOM 3047 O O . GLU B 1 128 ? -7.16 36.312 -30.203 1 26.2 128 GLU B O 1
ATOM 3052 N N . GLU B 1 129 ? -6.32 36.375 -32.188 1 29.02 129 GLU B N 1
ATOM 3053 C CA . GLU B 1 129 ? -6.102 37.781 -32.469 1 29.02 129 GLU B CA 1
ATOM 3054 C C . GLU B 1 129 ? -7.41 38.562 -32.438 1 29.02 129 GLU B C 1
ATOM 3056 O O . GLU B 1 129 ? -8.195 38.531 -33.406 1 29.02 129 GLU B O 1
ATOM 3061 N N . GLY B 1 130 ? -8.227 38.281 -31.406 1 25.31 130 GLY B N 1
ATOM 3062 C CA . GLY B 1 130 ? -9.438 39.094 -31.5 1 25.31 130 GLY B CA 1
ATOM 3063 C C . GLY B 1 130 ? -9.156 40.594 -31.625 1 25.31 130 GLY B C 1
ATOM 3064 O O . GLY B 1 130 ? -8.133 41.062 -31.125 1 25.31 130 GLY B O 1
ATOM 3065 N N . GLU B 1 131 ? -9.758 41.156 -32.625 1 26.23 131 GLU B N 1
ATOM 3066 C CA . GLU B 1 131 ? -9.805 42.562 -33.062 1 26.23 131 GLU B CA 1
ATOM 3067 C C . GLU B 1 131 ? -10.164 43.469 -31.906 1 26.23 131 GLU B C 1
ATOM 3069 O O . GLU B 1 131 ? -11.156 43.25 -31.203 1 26.23 131 GLU B O 1
ATOM 3074 N N . GLU B 1 132 ? -9.156 44.031 -31.234 1 27.47 132 GLU B N 1
ATOM 3075 C CA . GLU B 1 132 ? -9.133 45 -30.141 1 27.47 132 GLU B CA 1
ATOM 3076 C C . GLU B 1 132 ? -10.086 46.188 -30.438 1 27.47 132 GLU B C 1
ATOM 3078 O O . GLU B 1 132 ? -9.82 47 -31.312 1 27.47 132 GLU B O 1
ATOM 3083 N N . GLY B 1 133 ? -11.352 45.812 -30.641 1 23.53 133 GLY B N 1
ATOM 3084 C CA . GLY B 1 133 ? -12.094 47.031 -30.938 1 23.53 133 GLY B CA 1
ATOM 3085 C C . GLY B 1 133 ? -11.914 48.094 -29.891 1 23.53 133 GLY B C 1
ATOM 3086 O O . GLY B 1 133 ? -11.492 47.812 -28.766 1 23.53 133 GLY B O 1
ATOM 3087 N N . GLU B 1 134 ? -12.219 49.344 -30.281 1 23.5 134 GLU B N 1
ATOM 3088 C CA . GLU B 1 134 ? -11.836 50.75 -30.094 1 23.5 134 GLU B CA 1
ATOM 3089 C C . GLU B 1 134 ? -12.258 51.25 -28.719 1 23.5 134 GLU B C 1
ATOM 3091 O O . GLU B 1 134 ? -11.508 52 -28.062 1 23.5 134 GLU B O 1
ATOM 3096 N N . ASP B 1 135 ? -13.5 51.125 -28.328 1 24.02 135 ASP B N 1
ATOM 3097 C CA . ASP B 1 135 ? -14.078 52.438 -28.062 1 24.02 135 ASP B CA 1
ATOM 3098 C C . ASP B 1 135 ? -13.898 52.812 -26.594 1 24.02 135 ASP B C 1
ATOM 3100 O O . ASP B 1 135 ? -14.602 53.719 -26.094 1 24.02 135 ASP B O 1
ATOM 3104 N N . ALA B 1 136 ? -13.188 52.125 -25.75 1 23 136 ALA B N 1
ATOM 3105 C CA . ALA B 1 136 ? -13.617 52.406 -24.391 1 23 136 ALA B CA 1
ATOM 3106 C C . ALA B 1 136 ? -13.352 53.844 -24 1 23 136 ALA B C 1
ATOM 3108 O O . ALA B 1 136 ? -12.312 54.406 -24.344 1 23 136 ALA B O 1
ATOM 3109 N N . GLU B 1 137 ? -14.414 54.531 -23.5 1 21.8 137 GLU B N 1
ATOM 3110 C CA . GLU B 1 137 ? -14.703 55.875 -23.031 1 21.8 137 GLU B CA 1
ATOM 3111 C C . GLU B 1 137 ? -13.812 56.25 -21.828 1 21.8 137 GLU B C 1
ATOM 3113 O O . GLU B 1 137 ? -13.477 55.375 -21.016 1 21.8 137 GLU B O 1
ATOM 3118 N N . GLU B 1 138 ? -13.188 57.406 -21.891 1 22.05 138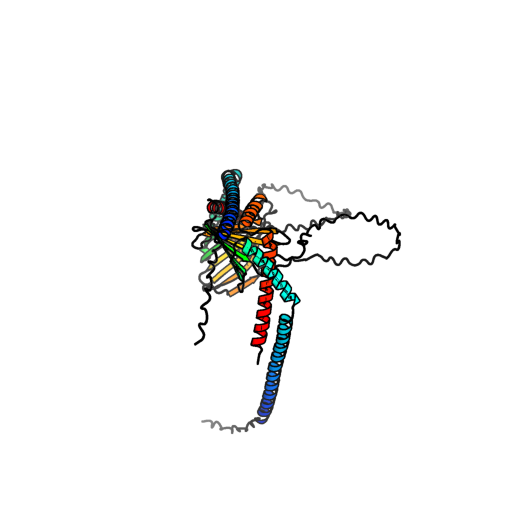 GLU B N 1
ATOM 3119 C CA . GLU B 1 138 ? -12.227 58.25 -21.172 1 22.05 138 GLU B CA 1
ATOM 3120 C C . GLU B 1 138 ? -12.688 58.531 -19.75 1 22.05 138 GLU B C 1
ATOM 3122 O O . GLU B 1 138 ? -13.508 59.438 -19.516 1 22.05 138 GLU B O 1
ATOM 3127 N N . ALA B 1 139 ? -13.281 57.594 -19 1 21.28 139 ALA B N 1
ATOM 3128 C CA . ALA B 1 139 ? -13.789 58.156 -17.75 1 21.28 139 ALA B CA 1
ATOM 3129 C C . ALA B 1 139 ? -12.672 58.812 -16.938 1 21.28 139 ALA B C 1
ATOM 3131 O O . ALA B 1 139 ? -11.531 58.344 -16.969 1 21.28 139 ALA B O 1
ATOM 3132 N N . GLU B 1 140 ? -12.766 60.031 -16.516 1 22.45 140 GLU B N 1
ATOM 3133 C CA . GLU B 1 140 ? -12.055 61.094 -15.805 1 22.45 140 GLU B CA 1
ATOM 3134 C C . GLU B 1 140 ? -11.727 60.688 -14.375 1 22.45 140 GLU B C 1
ATOM 3136 O O . GLU B 1 140 ? -12.617 60.562 -13.531 1 22.45 140 GLU B O 1
ATOM 3141 N N . LYS B 1 141 ? -10.898 59.688 -14.195 1 23.97 141 LYS B N 1
ATOM 3142 C CA . LYS B 1 141 ? -10.547 59.25 -12.844 1 23.97 141 LYS B CA 1
ATOM 3143 C C . LYS B 1 141 ? -9.953 60.406 -12.047 1 23.97 141 LYS B C 1
ATOM 3145 O O . LYS B 1 141 ? -9.039 61.094 -12.516 1 23.97 141 LYS B O 1
ATOM 3150 N N . ALA B 1 142 ? -10.742 60.969 -11.164 1 24.02 142 ALA B N 1
ATOM 3151 C CA . ALA B 1 142 ? -10.469 61.969 -10.117 1 24.02 142 ALA B CA 1
ATOM 3152 C C . ALA B 1 142 ? -9.32 61.5 -9.227 1 24.02 142 ALA B C 1
ATOM 3154 O O . ALA B 1 142 ? -9.195 60.312 -8.922 1 24.02 142 ALA B O 1
ATOM 3155 N N . GLU B 1 143 ? -8.234 62.219 -9.047 1 21.86 143 GLU B N 1
ATOM 3156 C CA . GLU B 1 143 ? -6.863 62.219 -8.539 1 21.86 143 GLU B CA 1
ATOM 3157 C C . GLU B 1 143 ? -6.832 62.031 -7.023 1 21.86 143 GLU B C 1
ATOM 3159 O O . GLU B 1 143 ? -5.797 62.25 -6.391 1 21.86 143 GLU B O 1
ATOM 3164 N N . GLY B 1 144 ? -7.914 61.625 -6.309 1 23.23 144 GLY B N 1
ATOM 3165 C CA . GLY B 1 144 ? -7.645 62 -4.938 1 23.23 144 GLY B CA 1
ATOM 3166 C C . GLY B 1 144 ? -6.418 61.344 -4.352 1 23.23 144 GLY B C 1
ATOM 3167 O O . GLY B 1 144 ? -6.043 60.25 -4.777 1 23.23 144 GLY B O 1
ATOM 3168 N N . GLU B 1 145 ? -5.465 62.031 -3.67 1 23.14 145 GLU B N 1
ATOM 3169 C CA . GLU B 1 145 ? -4.109 61.969 -3.141 1 23.14 145 GLU B CA 1
ATOM 3170 C C . GLU B 1 145 ? -4.016 60.938 -2.008 1 23.14 145 GLU B C 1
ATOM 3172 O O . GLU B 1 145 ? -2.98 60.844 -1.346 1 23.14 145 GLU B O 1
ATOM 3177 N N . GLU B 1 146 ? -5.047 60.219 -1.579 1 26.58 146 GLU B N 1
ATOM 3178 C CA . GLU B 1 146 ? -4.805 59.781 -0.214 1 26.58 146 GLU B CA 1
ATOM 3179 C C . GLU B 1 146 ? -3.557 58.906 -0.14 1 26.58 146 GLU B C 1
ATOM 3181 O O . GLU B 1 146 ? -3.217 58.188 -1.103 1 26.58 146 GLU B O 1
ATOM 3186 N N . GLY B 1 147 ? -2.625 59.219 0.834 1 25.25 147 GLY B N 1
ATOM 3187 C CA . GLY B 1 147 ? -1.337 58.688 1.269 1 25.25 147 GLY B CA 1
ATOM 3188 C C . GLY B 1 147 ? -1.362 57.219 1.57 1 25.25 147 GLY B C 1
ATOM 3189 O O . GLY B 1 147 ? -2.197 56.75 2.35 1 25.25 147 GLY B O 1
ATOM 3190 N N . ASP B 1 148 ? -1.079 56.375 0.638 1 26.5 148 ASP B N 1
ATOM 3191 C CA . ASP B 1 148 ? -1.054 54.938 0.583 1 26.5 148 ASP B CA 1
ATOM 3192 C C . ASP B 1 148 ? -0.013 54.375 1.545 1 26.5 148 ASP B C 1
ATOM 3194 O O . ASP B 1 148 ? 1.185 54.594 1.39 1 26.5 148 ASP B O 1
ATOM 3198 N N . GLU B 1 149 ? -0.207 54.562 2.914 1 28.84 149 GLU B N 1
ATOM 3199 C CA . GLU B 1 149 ? 0.657 53.75 3.768 1 28.84 149 GLU B CA 1
ATOM 3200 C C . GLU B 1 149 ? 0.815 52.344 3.209 1 28.84 149 GLU B C 1
ATOM 3202 O O . GLU B 1 149 ? -0.166 51.719 2.805 1 28.84 149 GLU B O 1
ATOM 3207 N N . GLY B 1 150 ? 1.926 52.094 2.637 1 26.86 150 GLY B N 1
ATOM 3208 C CA . GLY B 1 150 ? 2.432 50.875 2.018 1 26.86 150 GLY B CA 1
ATOM 3209 C C . GLY B 1 150 ? 2.338 49.656 2.92 1 26.86 150 GLY B C 1
ATOM 3210 O O . GLY B 1 150 ? 3.059 49.562 3.916 1 26.86 150 GLY B O 1
ATOM 3211 N N . ASP B 1 151 ? 1.145 49.25 3.369 1 28.91 151 ASP B N 1
ATOM 3212 C CA . ASP B 1 151 ? 1.041 47.906 3.945 1 28.91 151 ASP B CA 1
ATOM 3213 C C . ASP B 1 151 ? 1.89 46.906 3.166 1 28.91 151 ASP B C 1
ATOM 3215 O O . ASP B 1 151 ? 1.723 46.75 1.953 1 28.91 151 ASP B O 1
ATOM 3219 N N . GLU B 1 152 ? 3.152 46.812 3.545 1 29.84 152 GLU B N 1
ATOM 3220 C CA . GLU B 1 152 ? 3.949 45.688 3.041 1 29.84 152 GLU B CA 1
ATOM 3221 C C . GLU B 1 152 ? 3.119 44.438 2.957 1 29.84 152 GLU B C 1
ATOM 3223 O O . GLU B 1 152 ? 2.648 43.906 3.977 1 29.84 152 GLU B O 1
ATOM 3228 N N . GLU B 1 153 ? 2.246 44.312 1.986 1 30.11 153 GLU B N 1
ATOM 3229 C CA . GLU B 1 153 ? 1.624 43.031 1.612 1 30.11 153 GLU B CA 1
ATOM 3230 C C . GLU B 1 153 ? 2.631 41.875 1.662 1 30.11 153 GLU B C 1
ATOM 3232 O O . GLU B 1 153 ? 3.637 41.906 0.95 1 30.11 153 GLU B O 1
ATOM 3237 N N . GLU B 1 154 ? 2.998 41.469 2.859 1 31.67 154 GLU B N 1
ATOM 3238 C CA . GLU B 1 154 ? 3.666 40.156 2.867 1 31.67 154 GLU B CA 1
ATOM 3239 C C . GLU B 1 154 ? 3.193 39.281 1.704 1 31.67 154 GLU B C 1
ATOM 3241 O O . GLU B 1 154 ? 1.99 39.094 1.517 1 31.67 154 GLU B O 1
ATOM 3246 N N . GLU B 1 155 ? 3.852 39.438 0.619 1 31.98 155 GLU B N 1
ATOM 3247 C CA . GLU B 1 155 ? 3.672 38.562 -0.527 1 31.98 155 GLU B CA 1
ATOM 3248 C C . GLU B 1 155 ? 3.238 37.156 -0.083 1 31.98 155 GLU B C 1
ATOM 3250 O O . GLU B 1 155 ? 3.932 36.531 0.702 1 31.98 155 GLU B O 1
ATOM 3255 N N . GLU B 1 156 ? 1.933 37.062 0.105 1 35.16 156 GLU B N 1
ATOM 3256 C CA . GLU B 1 156 ? 1.467 35.688 0.205 1 35.16 156 GLU B CA 1
ATOM 3257 C C . GLU B 1 156 ? 2.287 34.75 -0.687 1 35.16 156 GLU B C 1
ATOM 3259 O O . GLU B 1 156 ? 2.516 35.062 -1.86 1 35.16 156 GLU B O 1
ATOM 3264 N N . PRO B 1 157 ? 3.258 34.188 -0.192 1 34.94 157 PRO B N 1
ATOM 3265 C CA . PRO B 1 157 ? 3.918 33.219 -1.094 1 34.94 157 PRO B CA 1
ATOM 3266 C C . PRO B 1 157 ? 2.98 32.688 -2.168 1 34.94 157 PRO B C 1
ATOM 3268 O O . PRO B 1 157 ? 1.784 32.5 -1.921 1 34.94 157 PRO B O 1
ATOM 3271 N N . GLU B 1 158 ? 2.971 33.188 -3.342 1 33.38 158 GLU B N 1
ATOM 3272 C CA . GLU B 1 158 ? 2.303 32.594 -4.508 1 33.38 158 GLU B CA 1
ATOM 3273 C C . GLU B 1 158 ? 1.991 31.125 -4.289 1 33.38 158 GLU B C 1
ATOM 3275 O O . GLU B 1 158 ? 2.84 30.375 -3.811 1 33.38 158 GLU B O 1
ATOM 3280 N N . ALA B 1 159 ? 0.746 30.766 -3.857 1 37.44 159 ALA B N 1
ATOM 3281 C CA . ALA B 1 159 ? 0.113 29.453 -3.828 1 37.44 159 ALA B CA 1
ATOM 3282 C C . ALA B 1 159 ? 0.586 28.594 -4.996 1 37.44 159 ALA B C 1
ATOM 3284 O O . ALA B 1 159 ? -0.161 27.75 -5.492 1 37.44 159 ALA B O 1
ATOM 3285 N N . ASP B 1 160 ? 1.475 28.906 -5.805 1 42.75 160 ASP B N 1
ATOM 3286 C CA . ASP B 1 160 ? 1.711 28.062 -6.973 1 42.75 160 ASP B CA 1
ATOM 3287 C C . ASP B 1 160 ? 1.584 26.578 -6.613 1 42.75 160 ASP B C 1
ATOM 3289 O O . ASP B 1 160 ? 1.226 26.234 -5.484 1 42.75 160 ASP B O 1
ATOM 3293 N N . GLY B 1 161 ? 2.633 25.547 -7.102 1 51.28 161 GLY B N 1
ATOM 3294 C CA . GLY B 1 161 ? 2.771 24.125 -7.406 1 51.28 161 GLY B CA 1
ATOM 3295 C C . GLY B 1 161 ? 2.736 23.25 -6.172 1 51.28 161 GLY B C 1
ATOM 3296 O O . GLY B 1 161 ? 3.316 22.156 -6.16 1 51.28 161 GLY B O 1
ATOM 3297 N N . PHE B 1 162 ? 2.424 23.797 -5.031 1 65.31 162 PHE B N 1
ATOM 3298 C CA . PHE B 1 162 ? 2.621 22.875 -3.916 1 65.31 162 PHE B CA 1
ATOM 3299 C C . PHE B 1 162 ? 1.52 21.828 -3.883 1 65.31 162 PHE B C 1
ATOM 3301 O O . PHE B 1 162 ? 0.37 22.109 -4.223 1 65.31 162 PHE B O 1
ATOM 3308 N N . GLY B 1 163 ? 1.652 20.516 -4.203 1 81.75 163 GLY B N 1
ATOM 3309 C CA . GLY B 1 163 ? 0.777 19.359 -4.055 1 81.75 163 GLY B CA 1
ATOM 3310 C C . GLY B 1 163 ? -0.264 19.547 -2.965 1 81.75 163 GLY B C 1
ATOM 3311 O O . GLY B 1 163 ? -0.447 20.641 -2.449 1 81.75 163 GLY B O 1
ATOM 3312 N N . SER B 1 164 ? -1.201 18.734 -2.82 1 90.38 164 SER B N 1
ATOM 3313 C CA . SER B 1 164 ? -2.262 18.781 -1.818 1 90.38 164 SER B CA 1
ATOM 3314 C C . SER B 1 164 ? -1.898 17.938 -0.6 1 90.38 164 SER B C 1
ATOM 3316 O O . SER B 1 164 ? -1.236 16.906 -0.728 1 90.38 164 SER B O 1
ATOM 3318 N N . VAL B 1 165 ? -2.264 18.484 0.538 1 93.31 165 VAL B N 1
ATOM 3319 C CA . VAL B 1 165 ? -2.053 17.766 1.794 1 93.31 165 VAL B CA 1
ATOM 3320 C C . VAL B 1 165 ? -3.396 17.516 2.473 1 93.31 165 VAL B C 1
ATOM 3322 O O . VAL B 1 165 ? -4.168 18.438 2.715 1 93.31 165 VAL B O 1
ATOM 3325 N N . HIS B 1 166 ? -3.682 16.328 2.764 1 95.44 166 HIS B N 1
ATOM 3326 C CA . HIS B 1 166 ? -4.918 15.969 3.443 1 95.44 166 HIS B CA 1
ATOM 3327 C C . HIS B 1 166 ? -4.766 16.078 4.957 1 95.44 166 HIS B C 1
ATOM 3329 O O . HIS B 1 166 ? -3.684 15.836 5.496 1 95.44 166 HIS B O 1
ATOM 3335 N N . PHE B 1 167 ? -5.863 16.422 5.57 1 96.81 167 PHE B N 1
ATOM 3336 C CA . PHE B 1 167 ? -5.852 16.5 7.027 1 96.81 167 PHE B CA 1
ATOM 3337 C C . PHE B 1 167 ? -7.215 16.141 7.602 1 96.81 167 PHE B C 1
ATOM 3339 O O . PHE B 1 167 ? -8.203 16.062 6.863 1 96.81 167 PHE B O 1
ATOM 3346 N N . THR B 1 168 ? -7.227 15.836 8.914 1 97.81 168 THR B N 1
ATOM 3347 C CA . THR B 1 168 ? -8.453 15.594 9.664 1 97.81 168 THR B CA 1
ATOM 3348 C C . THR B 1 168 ? -8.438 16.375 10.984 1 97.81 168 THR B C 1
ATOM 3350 O O . THR B 1 168 ? -7.441 16.359 11.703 1 97.81 168 THR B O 1
ATOM 3353 N N . VAL B 1 169 ? -9.469 17.047 11.219 1 98.44 169 VAL B N 1
ATOM 3354 C CA . VAL B 1 169 ? -9.648 17.703 12.516 1 98.44 169 VAL B CA 1
ATOM 3355 C C . VAL B 1 169 ? -10.703 16.953 13.328 1 98.44 169 VAL B C 1
ATOM 3357 O O . VAL B 1 169 ? -11.836 16.781 12.875 1 98.44 169 VAL B O 1
ATOM 3360 N N . GLU B 1 170 ? -10.312 16.547 14.438 1 98.12 170 GLU B N 1
ATOM 3361 C CA . GLU B 1 170 ? -11.219 15.898 15.383 1 98.12 170 GLU B CA 1
ATOM 3362 C C . GLU B 1 170 ? -11.555 16.828 16.547 1 98.12 170 GLU B C 1
ATOM 3364 O O . GLU B 1 170 ? -10.664 17.297 17.25 1 98.12 170 GLU B O 1
ATOM 3369 N N . VAL B 1 171 ? -12.781 17.109 16.688 1 98.38 171 VAL B N 1
ATOM 3370 C CA . VAL B 1 171 ? -13.281 17.875 17.828 1 98.38 171 VAL B CA 1
ATOM 3371 C C . VAL B 1 171 ? -14.102 16.953 18.75 1 98.38 171 VAL B C 1
ATOM 3373 O O . VAL B 1 171 ? -15.242 16.625 18.438 1 98.38 171 VAL B O 1
ATOM 3376 N N . LYS B 1 172 ? -13.531 16.672 19.859 1 97.81 172 LYS B N 1
ATOM 3377 C CA . LYS B 1 172 ? -14.156 15.703 20.75 1 97.81 172 LYS B CA 1
ATOM 3378 C C . LYS B 1 172 ? -14.805 16.406 21.953 1 97.81 172 LYS B C 1
ATOM 3380 O O . LYS B 1 172 ? -14.117 17.031 22.75 1 97.81 172 LYS B O 1
ATOM 3385 N N . LYS B 1 173 ? -16.062 16.297 22.031 1 96.44 173 LYS B N 1
ATOM 3386 C CA . LYS B 1 173 ? -16.844 16.719 23.188 1 96.44 173 LYS B CA 1
ATOM 3387 C C . LYS B 1 173 ? -17.328 15.5 24 1 96.44 173 LYS B C 1
ATOM 3389 O O . LYS B 1 173 ? -17.156 14.359 23.562 1 96.44 173 LYS B O 1
ATOM 3394 N N . PRO B 1 174 ? -17.844 15.711 25.141 1 92.62 174 PRO B N 1
ATOM 3395 C CA . PRO B 1 174 ? -18.188 14.586 26.016 1 92.62 174 PRO B CA 1
ATOM 3396 C C . PRO B 1 174 ? -19.125 13.586 25.344 1 92.62 174 PRO B C 1
ATOM 3398 O O . PRO B 1 174 ? -18.953 12.375 25.484 1 92.62 174 PRO B O 1
ATOM 3401 N N . GLU B 1 175 ? -20.078 14.031 24.547 1 91.88 175 GLU B N 1
ATOM 3402 C CA . GLU B 1 175 ? -21.109 13.141 24.031 1 91.88 175 GLU B CA 1
ATOM 3403 C C . GLU B 1 175 ? -20.828 12.719 22.594 1 91.88 175 GLU B C 1
ATOM 3405 O O . GLU B 1 175 ? -21.297 11.672 22.141 1 91.88 175 GLU B O 1
ATOM 3410 N N . GLN B 1 176 ? -20.125 13.555 21.859 1 95.44 176 GLN B N 1
ATOM 3411 C CA . GLN B 1 176 ? -19.969 13.32 20.422 1 95.44 176 GLN B CA 1
ATOM 3412 C C . GLN B 1 176 ? -18.641 13.859 19.922 1 95.44 176 GLN B C 1
ATOM 3414 O O . GLN B 1 176 ? -18.047 14.75 20.547 1 95.44 176 GLN B O 1
ATOM 3419 N N . THR B 1 177 ? -18.203 13.211 18.859 1 97.38 177 THR B N 1
ATOM 3420 C CA . THR B 1 177 ? -17 13.672 18.172 1 97.38 177 THR B CA 1
ATOM 3421 C C . THR B 1 177 ? -17.297 14.062 16.734 1 97.38 177 THR B C 1
ATOM 3423 O O . THR B 1 177 ? -18.016 13.344 16.016 1 97.38 177 THR B O 1
ATOM 3426 N N . MET B 1 178 ? -16.875 15.219 16.375 1 97.62 178 MET B N 1
ATOM 3427 C CA . MET B 1 178 ? -16.969 15.641 14.984 1 97.62 178 MET B CA 1
ATOM 3428 C C . MET B 1 178 ? -15.625 15.492 14.273 1 97.62 178 MET B C 1
ATOM 3430 O O . MET B 1 178 ? -14.594 15.93 14.789 1 97.62 178 MET B O 1
ATOM 3434 N N . LEU B 1 179 ? -15.711 14.805 13.164 1 97.81 179 LEU B N 1
ATOM 3435 C CA . LEU B 1 179 ? -14.539 14.633 12.312 1 97.81 179 LEU B CA 1
ATOM 3436 C C . LEU B 1 179 ? -14.664 15.453 11.031 1 97.81 179 LEU B C 1
ATOM 3438 O O . LEU B 1 179 ? -15.586 15.234 10.242 1 97.81 179 LEU B O 1
ATOM 3442 N N . LEU B 1 180 ? -13.773 16.391 10.859 1 98.12 180 LEU B N 1
ATOM 3443 C CA . LEU B 1 180 ? -13.727 17.203 9.648 1 98.12 180 LEU B CA 1
ATOM 3444 C C . LEU B 1 180 ? -12.555 16.797 8.766 1 98.12 180 LEU B C 1
ATOM 3446 O O . LEU B 1 180 ? -11.391 17.016 9.133 1 98.12 180 LEU B O 1
ATOM 3450 N N . TYR B 1 181 ? -12.859 16.219 7.641 1 97.56 181 TYR B N 1
ATOM 3451 C CA . TYR B 1 181 ? -11.844 15.875 6.652 1 97.56 181 TYR B CA 1
ATOM 3452 C C . TYR B 1 181 ? -11.625 17.031 5.676 1 97.56 181 TYR B C 1
ATOM 3454 O O . TYR B 1 181 ? -12.586 17.656 5.223 1 97.56 181 TYR B O 1
ATOM 3462 N N . GLY B 1 182 ? -10.352 17.266 5.395 1 95.56 182 GLY B N 1
ATOM 3463 C CA . GLY B 1 182 ? -10.078 18.375 4.5 1 95.56 182 GLY B CA 1
ATOM 3464 C C . GLY B 1 182 ? -8.781 18.219 3.73 1 95.56 182 GLY B C 1
ATOM 3465 O O . GLY B 1 182 ? -8.055 17.234 3.92 1 95.56 182 GLY B O 1
ATOM 3466 N N . VAL B 1 183 ? -8.609 19.125 2.82 1 93.5 183 VAL B N 1
ATOM 3467 C CA . VAL B 1 183 ? -7.41 19.203 1.992 1 93.5 183 VAL B CA 1
ATOM 3468 C C . VAL B 1 183 ? -6.906 20.641 1.926 1 93.5 183 VAL B C 1
ATOM 3470 O O . VAL B 1 183 ? -7.703 21.578 1.833 1 93.5 183 VAL B O 1
ATOM 3473 N N . VAL B 1 184 ? -5.621 20.703 2.061 1 89.19 184 VAL B N 1
ATOM 3474 C CA . VAL B 1 184 ? -4.957 21.969 1.818 1 89.19 184 VAL B CA 1
ATOM 3475 C C . VAL B 1 184 ? -4.379 22 0.405 1 89.19 184 VAL B C 1
ATOM 3477 O O . VAL B 1 184 ? -3.701 21.047 -0.01 1 89.19 184 VAL B O 1
ATOM 3480 N N . SER B 1 185 ? -4.934 22.875 -0.371 1 81.88 185 SER B N 1
ATOM 3481 C CA . SER B 1 185 ? -4.352 23.078 -1.693 1 81.88 185 SER B CA 1
ATOM 3482 C C . SER B 1 185 ? -4.086 24.547 -1.956 1 81.88 185 SER B C 1
ATOM 3484 O O . SER B 1 185 ? -4.605 25.422 -1.25 1 81.88 185 SER B O 1
ATOM 3486 N N . GLU B 1 186 ? -3.518 24.891 -3.404 1 66.94 186 GLU B N 1
ATOM 3487 C CA . GLU B 1 186 ? -3.281 26.219 -3.959 1 66.94 186 GLU B CA 1
ATOM 3488 C C . GLU B 1 186 ? -3.49 27.312 -2.906 1 66.94 186 GLU B C 1
ATOM 3490 O O . GLU B 1 186 ? -3.793 28.453 -3.238 1 66.94 186 GLU B O 1
ATOM 3495 N N . SER B 1 187 ? -3.58 27 -1.658 1 67.25 187 SER B N 1
ATOM 3496 C CA . SER B 1 187 ? -3.506 28.016 -0.615 1 67.25 187 SER B CA 1
ATOM 3497 C C . SER B 1 187 ? -4.789 28.062 0.207 1 67.25 187 SER B C 1
ATOM 3499 O O . SER B 1 187 ? -5.047 29.031 0.917 1 67.25 187 SER B O 1
ATOM 3501 N N . ALA B 1 188 ? -5.523 27.078 0.036 1 79.75 188 ALA B N 1
ATOM 3502 C CA . ALA B 1 188 ? -6.742 27.188 0.831 1 79.75 188 ALA B CA 1
ATOM 3503 C C . ALA B 1 188 ? -7.086 25.859 1.498 1 79.75 188 ALA B C 1
ATOM 3505 O O . ALA B 1 188 ? -6.637 24.797 1.051 1 79.75 188 ALA B O 1
ATOM 3506 N N . VAL B 1 189 ? -7.852 26 2.527 1 88.56 189 VAL B N 1
ATOM 3507 C CA . VAL B 1 189 ? -8.383 24.859 3.256 1 88.56 189 VAL B CA 1
ATOM 3508 C C . VAL B 1 189 ? -9.789 24.531 2.758 1 88.56 189 VAL B C 1
ATOM 3510 O O . VAL B 1 189 ? -10.641 25.406 2.67 1 88.56 189 VAL B O 1
ATOM 3513 N N . THR B 1 190 ? -9.977 23.297 2.365 1 90.44 190 THR B N 1
ATOM 3514 C CA . THR B 1 190 ? -11.281 22.844 1.918 1 90.44 190 THR B CA 1
ATOM 3515 C C . THR B 1 190 ? -11.758 21.656 2.75 1 90.44 190 THR B C 1
ATOM 3517 O O . THR B 1 190 ? -10.992 20.703 2.984 1 90.44 190 THR B O 1
ATOM 3520 N N . VAL B 1 191 ? -13 21.75 3.125 1 95.75 191 VAL B N 1
ATOM 3521 C CA . VAL B 1 191 ? -13.578 20.625 3.859 1 95.75 191 VAL B CA 1
ATOM 3522 C C . VAL B 1 191 ? -14.203 19.641 2.881 1 95.75 191 VAL B C 1
ATOM 3524 O O . VAL B 1 191 ? -15.039 20 2.057 1 95.75 191 VAL B O 1
ATOM 3527 N N . THR B 1 192 ? -13.852 18.422 2.953 1 96 192 THR B N 1
ATOM 3528 C CA . THR B 1 192 ? -14.289 17.422 1.976 1 96 192 THR B CA 1
ATOM 3529 C C . THR B 1 192 ? -15.383 16.547 2.559 1 96 192 THR B C 1
ATOM 3531 O O . THR B 1 192 ? -16.312 16.141 1.849 1 96 192 THR B O 1
ATOM 3534 N N . GLU B 1 193 ? -15.25 16.203 3.807 1 97.56 193 GLU B N 1
ATOM 3535 C CA . GLU B 1 193 ? -16.234 15.352 4.477 1 97.56 193 GLU B CA 1
ATOM 3536 C C . GLU B 1 193 ? -16.359 15.711 5.953 1 97.56 193 GLU B C 1
ATOM 3538 O O . GLU B 1 193 ? -15.383 16.141 6.582 1 97.56 193 GLU B O 1
ATOM 3543 N N . VAL B 1 194 ? -17.547 15.594 6.461 1 98 194 VAL B N 1
ATOM 3544 C CA . VAL B 1 194 ? -17.797 15.781 7.887 1 98 194 VAL B CA 1
ATOM 3545 C C . VAL B 1 194 ? -18.547 14.57 8.438 1 98 194 VAL B C 1
ATOM 3547 O O . VAL B 1 194 ? -19.547 14.133 7.871 1 98 194 VAL B O 1
ATOM 3550 N N . ALA B 1 195 ? -18.031 14.062 9.492 1 97.69 195 ALA B N 1
ATOM 3551 C CA . ALA B 1 195 ? -18.656 12.914 10.133 1 97.69 195 ALA B CA 1
ATOM 3552 C C . ALA B 1 195 ? -18.859 13.164 11.625 1 97.69 195 ALA B C 1
ATOM 3554 O O . ALA B 1 195 ? -18.094 13.898 12.25 1 97.69 195 ALA B O 1
ATOM 3555 N N . LEU B 1 196 ? -19.922 12.625 12.164 1 97.44 196 LEU B N 1
ATOM 3556 C CA . LEU B 1 196 ? -20.203 12.648 13.602 1 97.44 196 LEU B CA 1
ATOM 3557 C C . LEU B 1 196 ? -20.203 11.242 14.172 1 97.44 196 LEU B C 1
ATOM 3559 O O . LEU B 1 196 ? -20.766 10.32 13.586 1 97.44 196 LEU B O 1
ATOM 3563 N N . GLN B 1 197 ? -19.516 11.188 15.227 1 96.69 197 GLN B N 1
ATOM 3564 C CA . GLN B 1 197 ? -19.422 9.906 15.922 1 96.69 197 GLN B CA 1
ATOM 3565 C C . GLN B 1 197 ? -19.891 10.031 17.359 1 96.69 197 GLN B C 1
ATOM 3567 O O . GLN B 1 197 ? -19.594 11.016 18.047 1 96.69 197 GLN B O 1
ATOM 3572 N N . ALA B 1 198 ? -20.531 8.961 17.766 1 93.69 198 ALA B N 1
ATOM 3573 C CA . ALA B 1 198 ? -20.953 8.914 19.156 1 93.69 198 ALA B CA 1
ATOM 3574 C C . ALA B 1 198 ? -19.781 8.547 20.062 1 93.69 198 ALA B C 1
ATOM 3576 O O . ALA B 1 198 ? -18.75 8.062 19.594 1 93.69 198 ALA B O 1
ATOM 3577 N N . ALA B 1 199 ? -20 8.82 21.297 1 89.12 199 ALA B N 1
ATOM 3578 C CA . ALA B 1 199 ? -18.938 8.555 22.281 1 89.12 199 ALA B CA 1
ATOM 3579 C C . ALA B 1 199 ? -18.578 7.074 22.297 1 89.12 199 ALA B C 1
ATOM 3581 O O . ALA B 1 199 ? -17.422 6.719 22.594 1 89.12 199 ALA B O 1
ATOM 3582 N N . ASP B 1 200 ? -19.422 6.281 21.906 1 88 200 ASP B N 1
ATOM 3583 C CA . ASP B 1 200 ? -19.156 4.848 21.938 1 88 200 ASP B CA 1
ATOM 3584 C C . ASP B 1 200 ? -18.453 4.391 20.672 1 88 200 ASP B C 1
ATOM 3586 O O . ASP B 1 200 ? -18.156 3.205 20.5 1 88 200 ASP B O 1
ATOM 3590 N N . GLY B 1 201 ? -18.234 5.324 19.766 1 86.5 201 GLY B N 1
ATOM 3591 C CA . GLY B 1 201 ? -17.453 5.035 18.578 1 86.5 201 GLY B CA 1
ATOM 3592 C C . GLY B 1 201 ? -18.297 4.75 17.359 1 86.5 201 GLY B C 1
ATOM 3593 O O . GLY B 1 201 ? -17.781 4.66 16.25 1 86.5 201 GLY B O 1
ATOM 3594 N N . THR B 1 202 ? -19.547 4.656 17.609 1 88.75 202 THR B N 1
ATOM 3595 C CA . THR B 1 202 ? -20.422 4.383 16.484 1 88.75 202 THR B CA 1
ATOM 3596 C C . THR B 1 202 ? -20.656 5.645 15.656 1 88.75 202 THR B C 1
ATOM 3598 O O . THR B 1 202 ? -20.891 6.723 16.203 1 88.75 202 THR B O 1
ATOM 3601 N N . GLU B 1 203 ? -20.391 5.402 14.383 1 85.81 203 GLU B N 1
ATOM 3602 C CA . GLU B 1 203 ? -20.688 6.527 13.492 1 85.81 203 GLU B CA 1
ATOM 3603 C C . GLU B 1 203 ? -22.188 6.809 13.43 1 85.81 203 GLU B C 1
ATOM 3605 O O . GLU B 1 203 ? -22.984 5.887 13.297 1 85.81 203 GLU B O 1
ATOM 3610 N N . LYS B 1 204 ? -22.406 7.996 13.508 1 90.31 204 LYS B N 1
ATOM 3611 C CA . LYS B 1 204 ? -23.812 8.406 13.461 1 90.31 204 LYS B CA 1
ATOM 3612 C C . LYS B 1 204 ? -24.188 8.914 12.07 1 90.31 204 LYS B C 1
ATOM 3614 O O . LYS B 1 204 ? -25.266 8.594 11.562 1 90.31 204 LYS B O 1
ATOM 3619 N N . SER B 1 205 ? -23.297 9.75 11.594 1 95.5 205 SER B N 1
ATOM 3620 C CA . SER B 1 205 ? -23.594 10.344 10.297 1 95.5 205 SER B CA 1
ATOM 3621 C C . SER B 1 205 ? -22.328 10.867 9.625 1 95.5 205 SER B C 1
ATOM 3623 O O . SER B 1 205 ? -21.344 11.188 10.305 1 95.5 205 SER B O 1
ATOM 3625 N N . ALA B 1 206 ? -22.406 10.82 8.289 1 96.44 206 ALA B N 1
ATOM 3626 C CA . ALA B 1 206 ? -21.344 11.406 7.477 1 96.44 206 ALA B CA 1
ATOM 3627 C C . ALA B 1 206 ? -21.906 12.008 6.191 1 96.44 206 ALA B C 1
ATOM 3629 O O . ALA B 1 206 ? -22.922 11.547 5.68 1 96.44 206 ALA B O 1
ATOM 3630 N N . TYR B 1 207 ? -21.328 13.094 5.777 1 96.81 207 TYR B N 1
ATOM 3631 C CA . TYR B 1 207 ? -21.781 13.727 4.539 1 96.81 207 TYR B CA 1
ATOM 3632 C C . TYR B 1 207 ? -20.594 14.281 3.752 1 96.81 207 TYR B C 1
ATOM 3634 O O . TYR B 1 207 ? -19.609 14.758 4.336 1 96.81 207 TYR B O 1
ATOM 3642 N N . ASP B 1 208 ? -20.75 14.211 2.457 1 97.19 208 ASP B N 1
ATOM 3643 C CA . ASP B 1 208 ? -19.781 14.836 1.551 1 97.19 208 ASP B CA 1
ATOM 3644 C C . ASP B 1 208 ? -19.938 16.359 1.547 1 97.19 208 ASP B C 1
ATOM 3646 O O . ASP B 1 208 ? -20.812 16.891 0.867 1 97.19 208 ASP B O 1
ATOM 3650 N N . ALA B 1 209 ? -19.078 16.984 2.158 1 96.56 209 ALA B N 1
ATOM 3651 C CA . ALA B 1 209 ? -19.172 18.438 2.373 1 96.56 209 ALA B CA 1
ATOM 3652 C C . ALA B 1 209 ? -18.906 19.203 1.082 1 96.56 209 ALA B C 1
ATOM 3654 O O . ALA B 1 209 ? -19.203 20.391 0.99 1 96.56 209 ALA B O 1
ATOM 3655 N N . GLN B 1 210 ? -18.281 18.562 0.174 1 93.5 210 GLN B N 1
ATOM 3656 C CA . GLN B 1 210 ? -18.031 19.219 -1.102 1 93.5 210 GLN B CA 1
ATOM 3657 C C . GLN B 1 210 ? -19.344 19.531 -1.823 1 93.5 210 GLN B C 1
ATOM 3659 O O . GLN B 1 210 ? -19.359 20.344 -2.754 1 93.5 210 GLN B O 1
ATOM 3664 N N . ARG B 1 211 ? -20.391 18.938 -1.419 1 95 211 ARG B N 1
ATOM 3665 C CA . ARG B 1 211 ? -21.703 19.141 -2.021 1 95 211 ARG B CA 1
ATOM 3666 C C . ARG B 1 211 ? -22.406 20.344 -1.392 1 95 211 ARG B C 1
ATOM 3668 O O . ARG B 1 211 ? -23.469 20.75 -1.847 1 95 211 ARG B O 1
ATOM 3675 N N . LEU B 1 212 ? -21.844 20.844 -0.379 1 95.19 212 LEU B N 1
ATOM 3676 C CA . LEU B 1 212 ? -22.422 22.031 0.253 1 95.19 212 LEU B CA 1
ATOM 3677 C C . LEU B 1 212 ? -22.266 23.266 -0.643 1 95.19 212 LEU B C 1
ATOM 3679 O O . LEU B 1 212 ? -21.344 23.312 -1.474 1 95.19 212 LEU B O 1
ATOM 3683 N N . ASP B 1 213 ? -23.078 24.297 -0.428 1 94.88 213 ASP B N 1
ATOM 3684 C CA . ASP B 1 213 ? -22.922 25.547 -1.153 1 94.88 213 ASP B CA 1
ATOM 3685 C C . ASP B 1 213 ? -21.797 26.391 -0.557 1 94.88 213 ASP B C 1
ATOM 3687 O O . ASP B 1 213 ? -21.172 25.984 0.434 1 94.88 213 ASP B O 1
ATOM 3691 N N . ASP B 1 214 ? -21.547 27.516 -1.142 1 94.06 214 ASP B N 1
ATOM 3692 C CA . ASP B 1 214 ? -20.422 28.359 -0.74 1 94.06 214 ASP B CA 1
ATOM 3693 C C . ASP B 1 214 ? -20.578 28.812 0.712 1 94.06 214 ASP B C 1
ATOM 3695 O O . ASP B 1 214 ? -19.578 28.922 1.438 1 94.06 214 ASP B O 1
ATOM 3699 N N . GLU B 1 215 ? -21.75 29.047 1.065 1 96.31 215 GLU B N 1
ATOM 3700 C CA . GLU B 1 215 ? -21.984 29.516 2.428 1 96.31 215 GLU B CA 1
ATOM 3701 C C . GLU B 1 215 ? -21.656 28.438 3.449 1 96.31 215 GLU B C 1
ATOM 3703 O O . GLU B 1 215 ? -21.016 28.719 4.473 1 96.31 215 GLU B O 1
ATOM 3708 N N . GLY B 1 216 ? -22.125 27.203 3.191 1 96.06 216 GLY B N 1
ATOM 3709 C CA . GLY B 1 216 ? -21.797 26.094 4.074 1 96.06 216 GLY B CA 1
ATOM 3710 C C . GLY B 1 216 ? -20.312 25.859 4.223 1 96.06 216 GLY B C 1
ATOM 3711 O O . GLY B 1 216 ? -19.812 25.688 5.34 1 96.06 216 GLY B O 1
ATOM 3712 N N . GLN B 1 217 ? -19.656 25.906 3.109 1 93.94 217 GLN B N 1
ATOM 3713 C CA . GLN B 1 217 ? -18.203 25.75 3.123 1 93.94 217 GLN B CA 1
ATOM 3714 C C . GLN B 1 217 ? -17.531 26.859 3.918 1 93.94 217 GLN B C 1
ATOM 3716 O O . GLN B 1 217 ? -16.609 26.609 4.699 1 93.94 217 GLN B O 1
ATOM 3721 N N . GLU B 1 218 ? -17.984 28.031 3.699 1 94.5 218 GLU B N 1
ATOM 3722 C CA . GLU B 1 218 ? -17.422 29.172 4.395 1 94.5 218 GLU B CA 1
ATOM 3723 C C . GLU B 1 218 ? -17.594 29.062 5.906 1 94.5 218 GLU B C 1
ATOM 3725 O O . GLU B 1 218 ? -16.703 29.406 6.672 1 94.5 218 GLU B O 1
ATOM 3730 N N . LYS B 1 219 ? -18.766 28.578 6.379 1 96.56 219 LYS B N 1
ATOM 3731 C CA . LYS B 1 219 ? -19.031 28.422 7.809 1 96.56 219 LYS B CA 1
ATOM 3732 C C . LYS B 1 219 ? -18.094 27.391 8.438 1 96.56 219 LYS B C 1
ATOM 3734 O O . LYS B 1 219 ? -17.609 27.578 9.547 1 96.56 219 LYS B O 1
ATOM 3739 N N . PHE B 1 220 ? -17.812 26.375 7.711 1 96.31 220 PHE B N 1
ATOM 3740 C CA . PHE B 1 220 ? -16.875 25.375 8.219 1 96.31 220 PHE B CA 1
ATOM 3741 C C . PHE B 1 220 ? -15.461 25.938 8.227 1 96.31 220 PHE B C 1
ATOM 3743 O O . PHE B 1 220 ? -14.68 25.672 9.141 1 96.31 220 PHE B O 1
ATOM 3750 N N . ARG B 1 221 ? -15.156 26.672 7.195 1 93.44 221 ARG B N 1
ATOM 3751 C CA . ARG B 1 221 ? -13.836 27.297 7.152 1 93.44 221 ARG B CA 1
ATOM 3752 C C . ARG B 1 221 ? -13.625 28.234 8.336 1 93.44 221 ARG B C 1
ATOM 3754 O O . ARG B 1 221 ? -12.555 28.234 8.953 1 93.44 221 ARG B O 1
ATOM 3761 N N . LEU B 1 222 ? -14.633 29 8.633 1 95.94 222 LEU B N 1
ATOM 3762 C CA . LEU B 1 222 ? -14.562 29.922 9.766 1 95.94 222 LEU B CA 1
ATOM 3763 C C . LEU B 1 222 ? -14.414 29.141 11.07 1 95.94 222 LEU B C 1
ATOM 3765 O O . LEU B 1 222 ? -13.648 29.547 11.953 1 95.94 222 LEU B O 1
ATOM 3769 N N . TYR B 1 223 ? -15.117 28.078 11.172 1 97.19 223 TYR B N 1
ATOM 3770 C CA . TYR B 1 223 ? -15.008 27.234 12.344 1 97.19 223 TYR B CA 1
ATOM 3771 C C . TYR B 1 223 ? -13.594 26.688 12.5 1 97.19 223 TYR B C 1
ATOM 3773 O O . TYR B 1 223 ? -12.992 26.797 13.57 1 97.19 223 TYR B O 1
ATOM 3781 N N . LEU B 1 224 ? -13.07 26.219 11.461 1 96.88 224 LEU B N 1
ATOM 3782 C CA . LEU B 1 224 ? -11.711 25.688 11.461 1 96.88 224 LEU B CA 1
ATOM 3783 C C . LEU B 1 224 ? -10.695 26.766 11.781 1 96.88 224 LEU B C 1
ATOM 3785 O O . LEU B 1 224 ? -9.727 26.531 12.508 1 96.88 224 LEU B O 1
ATOM 3789 N N . SER B 1 225 ? -10.914 27.922 11.211 1 94.94 225 SER B N 1
ATOM 3790 C CA . SER B 1 225 ? -10.016 29.031 11.477 1 94.94 225 SER B CA 1
ATOM 3791 C C . SER B 1 225 ? -9.945 29.359 12.961 1 94.94 225 SER B C 1
ATOM 3793 O O . SER B 1 225 ? -8.867 29.641 13.492 1 94.94 225 SER B O 1
ATOM 3795 N N . SER B 1 226 ? -11.062 29.219 13.664 1 95.31 226 SER B N 1
ATOM 3796 C CA . SER B 1 226 ? -11.117 29.5 15.102 1 95.31 226 SER B CA 1
ATOM 3797 C C . SER B 1 226 ? -10.328 28.453 15.891 1 95.31 226 SER B C 1
ATOM 3799 O O . SER B 1 226 ? -9.938 28.703 17.031 1 95.31 226 SER B O 1
ATOM 3801 N N . LEU B 1 227 ? -10.148 27.328 15.266 1 96.44 227 LEU B N 1
ATOM 3802 C CA . LEU B 1 227 ? -9.414 26.25 15.922 1 96.44 227 LEU B CA 1
ATOM 3803 C C . LEU B 1 227 ? -7.938 26.297 15.562 1 96.44 227 LEU B C 1
ATOM 3805 O O . LEU B 1 227 ? -7.145 25.5 16.047 1 96.44 227 LEU B O 1
ATOM 3809 N N . GLY B 1 228 ? -7.531 27.203 14.648 1 95.12 228 GLY B N 1
ATOM 3810 C CA . GLY B 1 228 ? -6.141 27.328 14.25 1 95.12 228 GLY B CA 1
ATOM 3811 C C . GLY B 1 228 ? -5.852 26.719 12.891 1 95.12 228 GLY B C 1
ATOM 3812 O O . GLY B 1 228 ? -4.699 26.688 12.445 1 95.12 228 GLY B O 1
ATOM 3813 N N . VAL B 1 229 ? -6.84 26.125 12.258 1 96.06 229 VAL B N 1
ATOM 3814 C CA . VAL B 1 229 ? -6.703 25.594 10.914 1 96.06 229 VAL B CA 1
ATOM 3815 C C . VAL B 1 229 ? -7.168 26.625 9.891 1 96.06 229 VAL B C 1
ATOM 3817 O O . VAL B 1 229 ? -8.312 26.578 9.422 1 96.06 229 VAL B O 1
ATOM 3820 N N . ASN B 1 230 ? -6.309 27.562 9.578 1 90.5 230 ASN B N 1
ATOM 3821 C CA . ASN B 1 230 ? -6.551 28.688 8.695 1 90.5 230 ASN B CA 1
ATOM 3822 C C . ASN B 1 230 ? -5.438 28.844 7.664 1 90.5 230 ASN B C 1
ATOM 3824 O O . ASN B 1 230 ? -4.73 27.891 7.359 1 90.5 230 ASN B O 1
ATOM 3828 N N . ASP B 1 231 ? -5.242 29.984 7.145 1 85.31 231 ASP B N 1
ATOM 3829 C CA . ASP B 1 231 ? -4.254 30.234 6.102 1 85.31 231 ASP B CA 1
ATOM 3830 C C . ASP B 1 231 ? -2.84 29.953 6.609 1 85.31 231 ASP B C 1
ATOM 3832 O O . ASP B 1 231 ? -1.978 29.516 5.84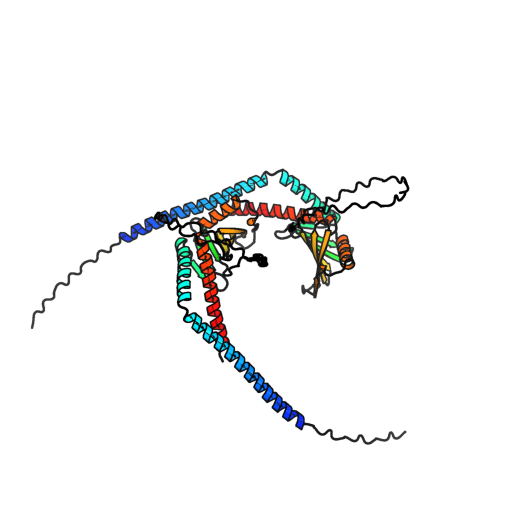8 1 85.31 231 ASP B O 1
ATOM 3836 N N . SER B 1 232 ? -2.666 30.219 7.871 1 87.69 232 SER B N 1
ATOM 3837 C CA . SER B 1 232 ? -1.345 29.984 8.445 1 87.69 232 SER B CA 1
ATOM 3838 C C . SER B 1 232 ? -1.073 28.5 8.625 1 87.69 232 SER B C 1
ATOM 3840 O O . SER B 1 232 ? 0.077 28.078 8.789 1 87.69 232 SER B O 1
ATOM 3842 N N . PHE B 1 233 ? -2.111 27.719 8.625 1 94 233 PHE B N 1
ATOM 3843 C CA . PHE B 1 233 ? -1.974 26.266 8.734 1 94 233 PHE B CA 1
ATOM 3844 C C . PHE B 1 233 ? -1.397 25.672 7.453 1 94 233 PHE B C 1
ATOM 3846 O O . PHE B 1 233 ? -0.726 24.641 7.484 1 94 233 PHE B O 1
ATOM 3853 N N . VAL B 1 234 ? -1.622 26.312 6.387 1 89.62 234 VAL B N 1
ATOM 3854 C CA . VAL B 1 234 ? -1.261 25.781 5.078 1 89.62 234 VAL B CA 1
ATOM 3855 C C . VAL B 1 234 ? 0.248 25.562 5.008 1 89.62 234 VAL B C 1
ATOM 3857 O O . VAL B 1 234 ? 0.709 24.422 4.828 1 89.62 234 VAL B O 1
ATOM 3860 N N . PRO B 1 235 ? 1.038 26.578 5.246 1 90.75 235 PRO B N 1
ATOM 3861 C CA . PRO B 1 235 ? 2.482 26.344 5.211 1 90.75 235 PRO B CA 1
ATOM 3862 C C . PRO B 1 235 ? 2.949 25.391 6.309 1 90.75 235 PRO B C 1
ATOM 3864 O O . PRO B 1 235 ? 3.91 24.641 6.113 1 90.75 235 PRO B O 1
ATOM 3867 N N . ALA B 1 236 ? 2.271 25.391 7.387 1 93.62 236 ALA B N 1
ATOM 3868 C CA . ALA B 1 236 ? 2.637 24.484 8.477 1 93.62 236 ALA B CA 1
ATOM 3869 C C . ALA B 1 236 ? 2.373 23.031 8.086 1 93.62 236 ALA B C 1
ATOM 3871 O O . ALA B 1 236 ? 3.166 22.141 8.414 1 93.62 236 ALA B O 1
ATOM 3872 N N . ALA B 1 237 ? 1.267 22.844 7.43 1 93.81 237 ALA B N 1
ATOM 3873 C CA . ALA B 1 237 ? 0.912 21.484 6.996 1 93.81 237 ALA B CA 1
ATOM 3874 C C . ALA B 1 237 ? 1.932 20.953 5.996 1 93.81 237 ALA B C 1
ATOM 3876 O O . ALA B 1 237 ? 2.361 19.797 6.102 1 93.81 237 ALA B O 1
ATOM 3877 N N . TYR B 1 238 ? 2.299 21.75 5.109 1 92.12 238 TYR B N 1
ATOM 3878 C CA . TYR B 1 238 ? 3.309 21.344 4.137 1 92.12 238 TYR B CA 1
ATOM 3879 C C . TYR B 1 238 ? 4.645 21.078 4.82 1 92.12 238 TYR B C 1
ATOM 3881 O O . TYR B 1 238 ? 5.34 20.109 4.488 1 92.12 238 TYR B O 1
ATOM 3889 N N . ALA B 1 239 ? 4.98 21.984 5.695 1 93.75 239 ALA B N 1
ATOM 3890 C CA . ALA B 1 239 ? 6.223 21.797 6.438 1 93.75 239 ALA B CA 1
ATOM 3891 C C . ALA B 1 239 ? 6.215 20.469 7.191 1 93.75 239 ALA B C 1
ATOM 3893 O O . ALA B 1 239 ? 7.195 19.719 7.156 1 93.75 239 ALA B O 1
ATOM 3894 N N . ALA B 1 240 ? 5.137 20.188 7.801 1 95.19 240 ALA B N 1
ATOM 3895 C CA . ALA B 1 240 ? 5.004 18.938 8.555 1 95.19 240 ALA B CA 1
ATOM 3896 C C . ALA B 1 240 ? 5.145 17.734 7.641 1 95.19 240 ALA B C 1
ATOM 3898 O O . ALA B 1 240 ? 5.852 16.781 7.969 1 95.19 240 ALA B O 1
ATOM 3899 N N . ALA B 1 241 ? 4.465 17.781 6.559 1 92.94 241 ALA B N 1
ATOM 3900 C CA . ALA B 1 241 ? 4.5 16.688 5.609 1 92.94 241 ALA B CA 1
ATOM 3901 C C . ALA B 1 241 ? 5.914 16.453 5.074 1 92.94 241 ALA B C 1
ATOM 3903 O O . ALA B 1 241 ? 6.387 15.32 5.008 1 92.94 241 ALA B O 1
ATOM 3904 N N . HIS B 1 242 ? 6.57 17.516 4.719 1 92.38 242 HIS B N 1
ATOM 3905 C CA . HIS B 1 242 ? 7.922 17.422 4.18 1 92.38 242 HIS B CA 1
ATOM 3906 C C . HIS B 1 242 ? 8.898 16.875 5.219 1 92.38 242 HIS B C 1
ATOM 3908 O O . HIS B 1 242 ? 9.688 15.984 4.922 1 92.38 242 HIS B O 1
ATOM 3914 N N . LEU B 1 243 ? 8.789 17.422 6.41 1 94.69 243 LEU B N 1
ATOM 3915 C CA . LEU B 1 243 ? 9.656 16.969 7.488 1 94.69 243 LEU B CA 1
ATOM 3916 C C . LEU B 1 243 ? 9.445 15.477 7.766 1 94.69 243 LEU B C 1
ATOM 3918 O O . LEU B 1 243 ? 10.414 14.734 7.965 1 94.69 243 LEU B O 1
ATOM 3922 N N . HIS B 1 244 ? 8.203 15.109 7.793 1 94.81 244 HIS B N 1
ATOM 3923 C CA . HIS B 1 244 ? 7.875 13.711 8.031 1 94.81 244 HIS B CA 1
ATOM 3924 C C . HIS B 1 244 ? 8.477 12.812 6.957 1 94.81 244 HIS B C 1
ATOM 3926 O O . HIS B 1 244 ? 9.07 11.773 7.27 1 94.81 244 HIS B O 1
ATOM 3932 N N . ASP B 1 245 ? 8.312 13.172 5.73 1 91.12 245 ASP B N 1
ATOM 3933 C CA . ASP B 1 245 ? 8.836 12.406 4.605 1 91.12 245 ASP B CA 1
ATOM 3934 C C . ASP B 1 245 ? 10.352 12.258 4.699 1 91.12 245 ASP B C 1
ATOM 3936 O O . ASP B 1 245 ? 10.883 11.164 4.512 1 91.12 245 ASP B O 1
ATOM 3940 N N . GLU B 1 246 ? 11.023 13.344 4.961 1 90.19 246 GLU B N 1
ATOM 3941 C CA . GLU B 1 246 ? 12.477 13.328 5.074 1 90.19 246 GLU B CA 1
ATOM 3942 C C . GLU B 1 246 ? 12.93 12.398 6.199 1 90.19 246 GLU B C 1
ATOM 3944 O O . GLU B 1 246 ? 13.867 11.617 6.023 1 90.19 246 GLU B O 1
ATOM 3949 N N . HIS B 1 247 ? 12.281 12.539 7.266 1 91.62 247 HIS B N 1
ATOM 3950 C CA . HIS B 1 247 ? 12.633 11.695 8.406 1 91.62 247 HIS B CA 1
ATOM 3951 C C . HIS B 1 247 ? 12.375 10.227 8.109 1 91.62 247 HIS B C 1
ATOM 3953 O O . HIS B 1 247 ? 13.188 9.367 8.453 1 91.62 247 HIS B O 1
ATOM 3959 N N . ALA B 1 248 ? 11.258 9.969 7.527 1 91.62 248 ALA B N 1
ATOM 3960 C CA . ALA B 1 248 ? 10.898 8.602 7.18 1 91.62 248 ALA B CA 1
ATOM 3961 C C . ALA B 1 248 ? 11.906 8 6.199 1 91.62 248 ALA B C 1
ATOM 3963 O O . ALA B 1 248 ? 12.305 6.84 6.34 1 91.62 248 ALA B O 1
ATOM 3964 N N . TYR B 1 249 ? 12.281 8.781 5.207 1 93.88 249 TYR B N 1
ATOM 3965 C CA . TYR B 1 249 ? 13.258 8.305 4.23 1 93.88 249 TYR B CA 1
ATOM 3966 C C . TYR B 1 249 ? 14.602 8.008 4.898 1 93.88 249 TYR B C 1
ATOM 3968 O O . TYR B 1 249 ? 15.195 6.957 4.672 1 93.88 249 TYR B O 1
ATOM 3976 N N . HIS B 1 250 ? 15.055 8.891 5.684 1 93.88 250 HIS B N 1
ATOM 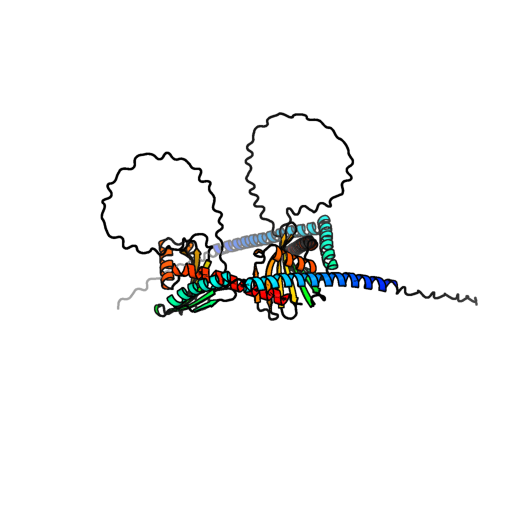3977 C CA . HIS B 1 250 ? 16.328 8.734 6.375 1 93.88 250 HIS B CA 1
ATOM 3978 C C . HIS B 1 250 ? 16.328 7.484 7.242 1 93.88 250 HIS B C 1
ATOM 3980 O O . HIS B 1 250 ? 17.281 6.688 7.191 1 93.88 250 HIS B O 1
ATOM 3986 N N . LYS B 1 251 ? 15.273 7.34 8.008 1 93.62 251 LYS B N 1
ATOM 3987 C CA . LYS B 1 251 ? 15.148 6.152 8.852 1 93.62 251 LYS B CA 1
ATOM 3988 C C . LYS B 1 251 ? 15.156 4.879 8.008 1 93.62 251 LYS B C 1
ATOM 3990 O O . LYS B 1 251 ? 15.836 3.908 8.344 1 93.62 251 LYS B O 1
ATOM 3995 N N . TRP B 1 252 ? 14.422 4.887 6.961 1 95.69 252 TRP B N 1
ATOM 3996 C CA . TRP B 1 252 ? 14.305 3.721 6.09 1 95.69 252 TRP B CA 1
ATOM 3997 C C . TRP B 1 252 ? 15.656 3.342 5.5 1 95.69 252 TRP B C 1
ATOM 3999 O O . TRP B 1 252 ? 16.031 2.168 5.504 1 95.69 252 TRP B O 1
ATOM 4009 N N . VAL B 1 253 ? 16.391 4.258 4.973 1 97.12 253 VAL B N 1
ATOM 4010 C CA . VAL B 1 253 ? 17.703 4.012 4.375 1 97.12 253 VAL B CA 1
ATOM 4011 C C . VAL B 1 253 ? 18.641 3.375 5.41 1 97.12 253 VAL B C 1
ATOM 4013 O O . VAL B 1 253 ? 19.344 2.416 5.105 1 97.12 253 VAL B O 1
ATOM 4016 N N . LYS B 1 254 ? 18.594 3.852 6.609 1 96 254 LYS B N 1
ATOM 4017 C CA . LYS B 1 254 ? 19.406 3.303 7.684 1 96 254 LYS B CA 1
ATOM 4018 C C . LYS B 1 254 ? 18.984 1.883 8.031 1 96 254 LYS B C 1
ATOM 4020 O O . LYS B 1 254 ? 19.828 1.021 8.305 1 96 254 LYS B O 1
ATOM 4025 N N . ASP B 1 255 ? 17.719 1.676 8.039 1 95.25 255 ASP B N 1
ATOM 4026 C CA . ASP B 1 255 ? 17.203 0.347 8.359 1 95.25 255 ASP B CA 1
ATOM 4027 C C . ASP B 1 255 ? 17.594 -0.666 7.285 1 95.25 255 ASP B C 1
ATOM 4029 O O . ASP B 1 255 ? 17.953 -1.802 7.602 1 95.25 255 ASP B O 1
ATOM 4033 N N . VAL B 1 256 ? 17.5 -0.309 5.996 1 97.31 256 VAL B N 1
ATOM 4034 C CA . VAL B 1 256 ? 17.906 -1.203 4.914 1 97.31 256 VAL B CA 1
ATOM 4035 C C . VAL B 1 256 ? 19.406 -1.501 5.023 1 97.31 256 VAL B C 1
ATOM 4037 O O . VAL B 1 256 ? 19.828 -2.648 4.863 1 97.31 256 VAL B O 1
ATOM 4040 N N . MET B 1 257 ? 20.188 -0.474 5.301 1 96.62 257 MET B N 1
ATOM 4041 C CA . MET B 1 257 ? 21.625 -0.656 5.488 1 96.62 257 MET B CA 1
ATOM 4042 C C . MET B 1 257 ? 21.906 -1.652 6.609 1 96.62 257 MET B C 1
ATOM 4044 O O . MET B 1 257 ? 22.734 -2.551 6.453 1 96.62 257 MET B O 1
ATOM 4048 N N . ALA B 1 258 ? 21.234 -1.502 7.688 1 94.75 258 ALA B N 1
ATOM 4049 C CA . ALA B 1 258 ? 21.438 -2.389 8.836 1 94.75 258 ALA B CA 1
ATOM 4050 C C . ALA B 1 258 ? 21.031 -3.822 8.492 1 94.75 258 ALA B C 1
ATOM 4052 O O . ALA B 1 258 ? 21.703 -4.773 8.906 1 94.75 258 ALA B O 1
ATOM 4053 N N . PHE B 1 259 ? 20 -3.996 7.797 1 96.56 259 PHE B N 1
ATOM 4054 C CA . PHE B 1 259 ? 19.516 -5.316 7.422 1 96.56 259 PHE B CA 1
ATOM 4055 C C . PHE B 1 259 ? 20.516 -6.035 6.527 1 96.56 259 PHE B C 1
ATOM 4057 O O . PHE B 1 259 ? 20.672 -7.254 6.613 1 96.56 259 PHE B O 1
ATOM 4064 N N . THR B 1 260 ? 21.141 -5.293 5.648 1 95.62 260 THR B N 1
ATOM 4065 C CA . THR B 1 260 ? 22 -5.891 4.625 1 95.62 260 THR B CA 1
ATOM 4066 C C . THR B 1 260 ? 23.438 -5.973 5.105 1 95.62 260 THR B C 1
ATOM 4068 O O . THR B 1 260 ? 24.328 -6.387 4.352 1 95.62 260 THR B O 1
ATOM 4071 N N . LYS B 1 261 ? 23.609 -5.543 6.344 1 89.94 261 LYS B N 1
ATOM 4072 C CA . LYS B 1 261 ? 24.953 -5.629 6.902 1 89.94 261 LYS B CA 1
ATOM 4073 C C . LYS B 1 261 ? 25.344 -7.074 7.184 1 89.94 261 LYS B C 1
ATOM 4075 O O . LYS B 1 261 ? 24.578 -7.824 7.793 1 89.94 261 LYS B O 1
ATOM 4080 N N . GLN B 1 262 ? 26.281 -7.707 6.434 1 75.56 262 GLN B N 1
ATOM 4081 C CA . GLN B 1 262 ? 26.766 -9.062 6.652 1 75.56 262 GLN B CA 1
ATOM 4082 C C . GLN B 1 262 ? 27.703 -9.125 7.852 1 75.56 262 GLN B C 1
ATOM 4084 O O . GLN B 1 262 ? 28.375 -8.141 8.18 1 75.56 262 GLN B O 1
#

Radius of gyration: 38.49 Å; Cα contacts (8 Å, |Δi|>4): 639; chains: 2; bounding box: 118×156×99 Å

pLDDT: mean 74.84, std 28.61, range [18.25, 98.5]

Foldseek 3Di:
DPPPDPPDPPPPPPPPVVVVVVVVVVVVVVVVVVVVVVVLVVLVVLLVVLVVVLVCLVPPVVVVVVLVVLVVLLVVLCVVLVWDWDQDLQWIKTWDQDPVVRWIKIKIKGLDFAWDPCPVPPVVPVCPVPDDDDDPDDDDDDCPPPPPPPPPPVPPPQLPTRGKIKMWMWIDHPFKIKIWIWIQGSFFIWTQKIWMATPVGHTDDMDGCVPPDPVSRVVVQVVCVVSSNGRSVRSSSNSSSVSSVSVNVSVVSVVSSVVSDD/DDPPDPDDPPPPDPPDPVPVVVVVVVVVVVVVVVVVVVVLVVLVVLLVVLVVVLVVLVPPVVVVVVLVVLVVLLVVLCVVLVWDWDQDLQWIKTWDQDPVVRWIKIKIKGLDFAWDPCPVPPPVPPPPVPDPDDDDDDPDPDDDPPDPPPPVPPPPPQLPGGGKIKMWMWIDHPFKIKIWIWIQGSQFIWTQKIWMATPVGHTDDMDGQVPPDPVSRVVVQVVCVVSSNGSSVRSSSNSSSVSSVSVNVSVVSVVSSVVSDD

Sequence (524 aa):
MRRFSSSIVASGRIASSSALVRTAVLGQGRLAATYATKKRNAETELHSYFEKEVELLDQDEEAKTQDQELQKRLDDWAKRFHFNVNMGATEIVATKKDAALNADVTVKIDPNIEEADNYGDEEDAEDEEGEEGEDAEEAEKAEGEEGDEGDEEEEEPEADGFGSVHFTVEVKKPEQTMLLYGVVSESAVTVTEVALQAADGTEKSAYDAQRLDDEGQEKFRLYLSSLGVNDSFVPAAYAAAHLHDEHAYHKWVKDVMAFTKQMRRFSSSIVASGRIASSSALVRTAVLGQGRLAATYATKKRNAETELHSYFEKEVELLDQDEEAKTQDQELQKRLDDWAKRFHFNVNMGATEIVATKKDAALNADVTVKIDPNIEEADNYGDEEDAEDEEGEEGEDAEEAEKAEGEEGDEGDEEEEEPEADGFGSVHFTVEVKKPEQTMLLYGVVSESAVTVTEVALQAADGTEKSAYDAQRLDDEGQEKFRLYLSSLGVNDSFVPAAYAAAHLHDEHAYHKWVKDVMAFTKQ

InterPro domains:
  IPR003428 Mitochondrial glycoprotein [PF02330] (53-259)
  IPR003428 Mitochondrial glycoprotein [PTHR10826] (24-261)
  IPR036561 Mitochond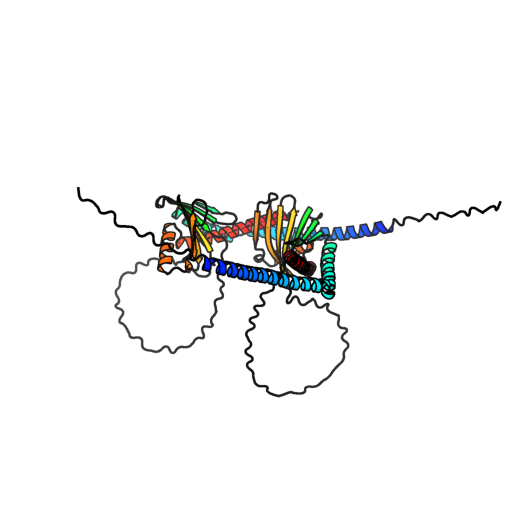rial glycoprotein superfamily [G3DSA:3.10.280.10] (34-26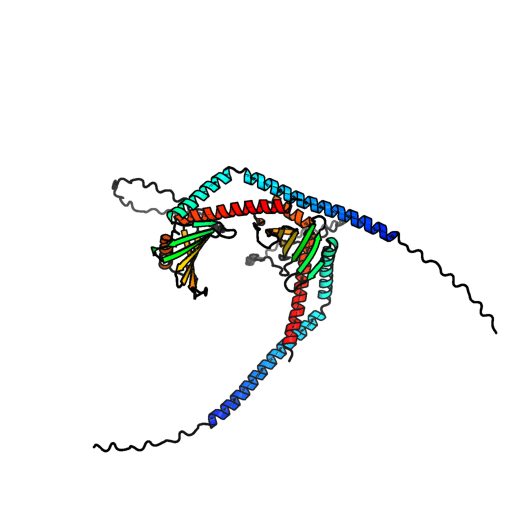0)
  IPR036561 Mitochondrial glycoprotein superfamily [SSF54529] (60-259)

=== Feature glossary ===
Annotated list of the representations used here:

Nearest PDB structures. The Foldseek neighbor list gives the closest experimentally determined structures in the PDB, ranked by structural alignment. TM-score near 1 means near-identical fold; near 0.3 means only rough topology match. This is how one finds what a novel AlphaFold prediction most resembles in the solved-structure universe.

Foldseek 3Di. Foldseek's 3Di representation compresses backbone geometry into a per-residue letter drawn from a learned twenty-state alphabet. It captures the tertiary interaction pattern around each residue — which residues are packed against it in space, regardless of where they are in sequence.

Radius of gyration, Cα contacts, bounding box. Radius of gyration (Rg) is the root-mean-square distance of Cα atoms from their centroid — a single number for overall size and compactness. A globular domain of N residues has Rg ≈ 2.2·N^0.38 Å; an extended or disordered chain has a much larger Rg. The Cα contact count is the number of residue pairs whose Cα atoms are within 8 Å and are more than four positions apart in sequence — a standard proxy for tertiary packing density. The bounding box is the smallest axis-aligned box enclosing all Cα atoms.

InterPro / GO / CATH / organism. The annotation block draws on four external resources. InterPro: which protein families and domains the sequence belongs to. GO: standardized terms for what the protein does, what process it participates in, and where in the cell it acts. CATH: which structural fold it has in the CATH hierarchy. Organism: the species of origin.

mmCIF coordinates. The mmCIF block holds the 3D Cartesian coordinates of each backbone atom (N, Cα, C, O) in ångströms. mmCIF is the PDB's canonical archive format — a tagged-loop text representation of the atomic model.

pLDDT. pLDDT is the predicted lDDT-Cα score: AlphaFold's confidence that the local environment of each residue (all inter-atomic distances within 15 Å) is correctly placed. It is a per-residue number between 0 and 100, with higher meaning more reliable.

Backbone torsions (φ/ψ). φ (phi) and ψ (psi) are the two rotatable backbone dihedrals per residue: φ is the C(i-1)–N–Cα–C torsion, ψ is the N–Cα–C–N(i+1) torsion, both in degrees on (−180°, 180°]. α-helical residues cluster near (−60°, −45°); β-strand residues near (−120°, +130°). A Ramachandran plot is simply a scatter of (φ, ψ) for every residue.

B-factor. For experimental (PDB) structures, the B-factor (temperature factor) quantifies the positional spread of each atom in the crystal — a combination of thermal vibration and static disorder — in units of Å². High B-factors mark flexible loops or poorly resolved regions; low B-factors mark the rigid, well-ordered core.

Secondary structure (3-state, P-SEA). SS3 is a coarse helix/strand/coil call (letters a/b/c) made by the P-SEA algorithm from inter-Cα distances and dihedrals. It is less detailed than DSSP but needs only Cα positions.

Predicted aligned error. Predicted aligned error is AlphaFold's pairwise confidence. Unlike pLDDT (per-residue), PAE is per-residue-pair and captures whether two parts of the structure are correctly placed relative to each other. Units are ångströms of expected positional error.

Solvent-accessible surface area. Solvent-accessible surface area (SASA) is the area in Å² traced out by the centre of a 1.4 Å probe sphere (a water molecule) rolled over the protein's van der Waals surface (Shrake–Rupley / Lee–Richards construction). Buried residues have near-zero SASA; fully exposed residues can exceed 200 Å². The total SASA scales roughly with the number of surface residues.

Secondary structure (8-state, DSSP). The SS8 string is DSSP's per-residue secondary-structure call. α-helix (H) means an i→i+4 H-bond ladder; β-strand (E) means the residue participates in a β-sheet; 3₁₀ (G) and π (I) are tighter and wider helices; T/S are turns/bends; '-' is loop.

Rendered structure images. Structure images are PyMOL renders from six orthogonal camera directions. Cartoon representation draws helices as coils and strands as arrows; sticks shows the backbone as bonds; surface shows the solvent-excluded envelope. Rainbow coloring maps sequence position to hue (blue→red, N→C); chain coloring assigns a distinct color per polypeptide.

Sequence. The amino-acid sequence is the protein's primary structure: the linear order of residues from the N-terminus to the C-terminus, written in one-letter code. Everything else here — the 3D coordinates, the secondary structure, the domain annotations — is ultimately a consequence of this string.

Contact-map, Ramachandran, and PAE plots. Three diagnostic plots accompany the record. The Cα contact map visualizes the tertiary structure as a 2D adjacency matrix (8 Å cutoff, sequence-local contacts suppressed). The Ramachandran plot shows the distribution of backbone (φ, ψ) torsions, with points in the α and β basins reflecting secondary structure content. The PAE plot shows AlphaFold's inter-residue confidence as a color matrix.